Protein AF-0000000074462944 (afdb_homodimer)

Sequence (512 aa):
MSNDKYQDTPDDDESGGLLDRTGSASHRHPDHTRVSKHIVYVCLGFSIFMNLVGLLYAIQHSKDILIPQPLYSPANKLIKYKTVKFESGFAAKTPYMGPPSEAYDKAWEDLYNYGIIKIPQSDAAQLVNYTMPLASEPGMYMVEIDVFHQLHCLHHLHKKAWGHDMGVNMSDPQEVEDFWTHLDHCSDSIRQNLMCSSDVSTIHWLWAEEDKTWEADGRVMHTCRDFEAIRDWAFENWAGMIDRTVWVPDPLKGEIMSNDKYQDTPDDDESGGLLDRTGSASHRHPDHTRVSKHIVYVCLGFSIFMNLVGLLYAIQHSKDILIPQPLYSPANKLIKYKTVKFESGFAAKTPYMGPPSEAYDKAWEDLYNYGIIKIPQSDAAQLVNYTMPLASEPGMYMVEIDVFHQLHCLHHLHKKAWGHDMGVNMSDPQEVEDFWTHLDHCSDSIRQNLMCSSDVSTIHWLWAEEDKTWEADGRVMHTCRDFEAIRDWAFENWAGMIDRTVWVPDPLKGEI

InterPro domains:
  IPR021765 Mycotoxin biosynthesis protein UstYa-like [PF11807] (33-236)
  IPR021765 Mycotoxin biosynthesis protein UstYa-like [PTHR33365] (1-237)

Secondary structure (DSSP, 8-state):
------------------------------------HHHHHHHHHHHHHHHHHHHHHHHHTTTPEEE-SPPP-TTGGG--EEEEEPP-SSSS--TT-SS--HHHHHHHHHHHTT-EEEEEHHHHTTSSS--EEPSSSTTEEEEEEHHHHHHHHHHHHHHHHTT------TT-HHHHHHHHHHHHHHHHHHHHHHHHH----EE-EEEETTTTEEEE----EEEEE-HHHHHHHHHHTB--S--TT-----GGGT--/---------------TT-------------------HHHHHHHHHHHHHHHHHHHHHHHHTTTPEEE-SPPP-TTGGG--EEEEEPP-SSSS--TT-SS--HHHHHHHHHHHTT-EEEEEHHHHTTSSS--EEPSSSTTEEEEEEHHHHHHHHHHHHHHHHTT------TT-HHHHHHHHHHHHHHHHHHHHHHHHH----EE-EEEETTTTEEEE----EEEEE-HHHHHHHHHHTB--S--TT-----GGGT--

Organism: Aspergillus tubingensis (strain CBS 134.48) (NCBI:txid767770)

Radius of gyration: 42.47 Å; Cα contacts (8 Å, |Δi|>4): 739; chains: 2; bounding box: 160×138×87 Å

Solvent-accessible surface area (backbone atoms only — not comparable to full-atom values): 29658 Å² total; per-residue (Å²): 131,88,79,82,81,78,77,82,76,81,81,81,74,82,71,72,76,84,68,80,77,73,73,78,74,73,77,73,68,76,72,70,77,70,70,52,70,64,56,57,52,52,51,34,51,53,33,47,49,52,43,50,52,50,50,51,49,49,62,73,49,64,66,38,45,74,40,75,68,54,72,69,37,93,54,57,86,56,70,41,74,44,79,44,75,42,71,41,37,77,90,51,78,54,71,78,44,75,73,82,43,72,68,34,47,50,55,52,43,71,70,27,79,39,29,48,22,45,42,47,47,78,54,52,70,59,38,95,56,77,47,36,59,35,81,92,43,77,63,28,27,41,38,28,36,37,35,24,55,45,52,51,31,51,52,53,45,52,36,38,41,69,62,51,84,82,78,70,56,79,88,40,67,65,56,45,49,51,50,50,46,51,52,32,23,29,53,47,45,45,51,52,49,48,40,25,61,38,47,54,39,58,36,33,30,42,79,36,77,91,74,52,31,54,39,78,43,55,68,30,67,39,71,17,38,44,38,66,59,49,49,51,52,30,52,76,32,41,51,73,90,74,74,47,62,64,84,68,77,40,63,92,77,59,61,104,136,86,81,80,81,79,80,80,79,81,80,82,78,80,73,74,80,80,69,80,78,74,73,79,76,74,75,75,68,77,74,71,78,72,72,51,70,64,56,58,52,52,52,33,50,54,33,48,50,52,44,50,52,50,48,52,50,50,61,73,50,64,67,38,46,76,39,73,66,54,73,68,38,94,56,58,86,58,68,42,74,45,78,42,75,45,70,39,39,77,92,52,77,54,71,75,46,74,72,82,44,73,70,33,48,50,56,54,44,72,69,26,78,39,29,48,22,44,41,47,48,75,56,52,70,60,38,95,57,76,48,35,60,36,81,92,43,79,62,26,28,42,36,26,36,39,35,24,53,45,50,50,30,50,52,52,45,53,36,38,41,69,63,50,84,81,78,70,58,80,88,38,66,66,55,43,49,51,49,51,46,49,52,32,23,29,54,47,44,45,51,53,48,47,42,25,60,40,46,53,39,58,36,33,28,43,78,36,77,90,77,53,31,55,38,79,42,56,67,31,67,38,74,16,38,44,40,66,59,49,48,51,53,29,52,77,31,42,51,72,89,74,76,48,64,64,85,68,76,39,63,92,78,58,61,103

pLDDT: mean 87.99, std 19.53, range [26.53, 98.94]

Structure (mmCIF, N/CA/C/O backbone):
data_AF-0000000074462944-model_v1
#
loop_
_entity.id
_entity.type
_entity.pdbx_description
1 polymer 'Tat pathway signal sequence'
#
loop_
_atom_site.group_PDB
_atom_site.id
_atom_site.type_symbol
_atom_site.label_atom_id
_atom_site.label_alt_id
_atom_site.label_comp_id
_atom_site.label_asym_id
_atom_site.label_entity_id
_atom_site.label_seq_id
_atom_site.pdbx_PDB_ins_code
_atom_site.Cartn_x
_atom_site.Cartn_y
_atom_site.Cartn_z
_atom_site.occupancy
_atom_site.B_iso_or_equiv
_atom_site.auth_seq_id
_atom_site.auth_comp_id
_atom_site.auth_asym_id
_atom_site.auth_atom_id
_atom_site.pdbx_PDB_model_num
ATOM 1 N N . MET A 1 1 ? -79.75 104.438 43.344 1 26.53 1 MET A N 1
ATOM 2 C CA . MET A 1 1 ? -78.5 105.188 43.094 1 26.53 1 MET A CA 1
ATOM 3 C C . MET A 1 1 ? -77.312 104.438 43.625 1 26.53 1 MET A C 1
ATOM 5 O O . MET A 1 1 ? -76.25 105 43.844 1 26.53 1 MET A O 1
ATOM 9 N N . SER A 1 2 ? -77.5 103.188 44 1 30.22 2 SER A N 1
ATOM 10 C CA . SER A 1 2 ? -76.625 102.312 44.719 1 30.22 2 SER A CA 1
ATOM 11 C C . SER A 1 2 ? -75.438 101.938 43.844 1 30.22 2 SER A C 1
ATOM 13 O O . SER A 1 2 ? -75.562 101.25 42.781 1 30.22 2 SER A O 1
ATOM 15 N N . ASN A 1 3 ? -74.375 102.812 43.719 1 30.12 3 ASN A N 1
ATOM 16 C CA . ASN A 1 3 ? -73.188 102.938 42.812 1 30.12 3 ASN A CA 1
ATOM 17 C C . ASN A 1 3 ? -72.188 101.812 42.969 1 30.12 3 ASN A C 1
ATOM 19 O O . ASN A 1 3 ? -71.688 101.562 44.062 1 30.12 3 ASN A O 1
ATOM 23 N N . ASP A 1 4 ? -72.25 100.75 42.125 1 31.14 4 ASP A N 1
ATOM 24 C CA . ASP A 1 4 ? -71.562 99.438 41.938 1 31.14 4 ASP A CA 1
ATOM 25 C C . ASP A 1 4 ? -70.062 99.625 41.656 1 31.14 4 ASP A C 1
ATOM 27 O O . ASP A 1 4 ? -69.688 100.312 40.656 1 31.14 4 ASP A O 1
ATOM 31 N N . LYS A 1 5 ? -69.188 99.688 42.688 1 34.31 5 LYS A N 1
ATOM 32 C CA . LYS A 1 5 ? -67.75 100 42.719 1 34.31 5 LYS A CA 1
ATOM 33 C C . LYS A 1 5 ? -67 98.938 41.969 1 34.31 5 LYS A C 1
ATOM 35 O O . LYS A 1 5 ? -67.125 97.688 42.219 1 34.31 5 LYS A O 1
ATOM 40 N N . TYR A 1 6 ? -66.688 99.125 40.656 1 33.34 6 TYR A N 1
ATOM 41 C CA . TYR A 1 6 ? -66 98.375 39.625 1 33.34 6 TYR A CA 1
ATOM 42 C C . TYR A 1 6 ? -64.562 98.125 40.031 1 33.34 6 TYR A C 1
ATOM 44 O O . TYR A 1 6 ? -63.75 99.062 40.188 1 33.34 6 TYR A O 1
ATOM 52 N N . GLN A 1 7 ? -64.25 97.25 41.031 1 28.42 7 GLN A N 1
ATOM 53 C CA . GLN A 1 7 ? -62.906 97 41.531 1 28.42 7 GLN A CA 1
ATOM 54 C C . GLN A 1 7 ? -62 96.5 40.438 1 28.42 7 GLN A C 1
ATOM 56 O O . GLN A 1 7 ? -62.312 95.562 39.719 1 28.42 7 GLN A O 1
ATOM 61 N N .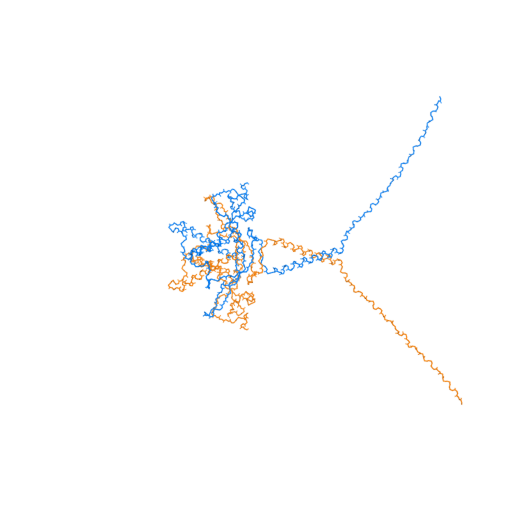 ASP A 1 8 ? -61.062 97.312 39.844 1 30.34 8 ASP A N 1
ATOM 62 C CA . ASP A 1 8 ? -60.094 97.188 38.75 1 30.34 8 ASP A CA 1
ATOM 63 C C . ASP A 1 8 ? -59 96.125 39.125 1 30.34 8 ASP A C 1
ATOM 65 O O . ASP A 1 8 ? -58.344 96.25 40.156 1 30.34 8 ASP A O 1
ATOM 69 N N . THR A 1 9 ? -59.25 94.812 39 1 34.16 9 THR A N 1
ATOM 70 C CA . THR A 1 9 ? -58.344 93.75 39.312 1 34.16 9 THR A CA 1
ATOM 71 C C . THR A 1 9 ? -57.094 93.875 38.438 1 34.16 9 THR A C 1
ATOM 73 O O . THR A 1 9 ? -57.188 94 37.219 1 34.16 9 THR A O 1
ATOM 76 N N . PRO A 1 10 ? -55.875 94.375 38.938 1 33.91 10 PRO A N 1
ATOM 77 C CA . PRO A 1 10 ? -54.625 94.562 38.219 1 33.91 10 PRO A CA 1
ATOM 78 C C . PRO A 1 10 ? -54.062 93.312 37.625 1 33.91 10 PRO A C 1
ATOM 80 O O . PRO A 1 10 ? -54.188 92.25 38.219 1 33.91 10 PRO A O 1
ATOM 83 N N . ASP A 1 11 ? -54.188 93 36.312 1 31.89 11 ASP A N 1
ATOM 84 C CA . ASP A 1 11 ? -53.688 91.875 35.469 1 31.89 11 ASP A CA 1
ATOM 85 C C . ASP A 1 11 ? -52.188 91.812 35.531 1 31.89 11 ASP A C 1
ATOM 87 O O . ASP A 1 11 ? -51.469 92.75 35.156 1 31.89 11 ASP A O 1
ATOM 91 N N . ASP A 1 12 ? -51.531 91.375 36.656 1 31.47 12 ASP A N 1
ATOM 92 C CA . ASP A 1 12 ? -50.094 91.188 36.781 1 31.47 12 ASP A CA 1
ATOM 93 C C . ASP A 1 12 ? -49.562 90.312 35.656 1 31.47 12 ASP A C 1
ATOM 95 O O . ASP A 1 12 ? -50 89.125 35.5 1 31.47 12 ASP A O 1
ATOM 99 N N . ASP A 1 13 ? -49.031 90.75 34.5 1 31.62 13 ASP A N 1
ATOM 100 C CA . ASP A 1 13 ? -48.438 90.25 33.281 1 31.62 13 ASP A CA 1
ATOM 101 C C . ASP A 1 13 ? -47.094 89.562 33.594 1 31.62 13 ASP A C 1
ATOM 103 O O . ASP A 1 13 ? -46.281 89.312 32.688 1 31.62 13 ASP A O 1
ATOM 107 N N . GLU A 1 14 ? -46.844 88.875 34.688 1 31.48 14 GLU A N 1
ATOM 108 C CA . GLU A 1 14 ? -45.469 88.438 34.938 1 31.48 14 GLU A CA 1
ATOM 109 C C . GLU A 1 14 ? -45.031 87.375 33.906 1 31.48 14 GLU A C 1
ATOM 111 O O . GLU A 1 14 ? -45.031 86.188 34.188 1 31.48 14 GLU A O 1
ATOM 116 N N . SER A 1 15 ? -45.344 87.375 32.625 1 35.34 15 SER A N 1
ATOM 117 C CA . SER A 1 15 ? -45 86.25 31.781 1 35.34 15 SER A CA 1
ATOM 118 C C . SER A 1 15 ? -43.5 86.188 31.547 1 35.34 15 SER A C 1
ATOM 120 O O . SER A 1 15 ? -43.031 85.375 30.719 1 35.34 15 SER A O 1
ATOM 122 N N . GLY A 1 16 ? -42.656 87.062 32.156 1 29.66 16 GLY A N 1
ATOM 123 C CA . GLY A 1 16 ? -41.438 87.188 31.391 1 29.66 16 GLY A CA 1
ATOM 124 C C . GLY A 1 16 ? -40.656 85.938 31.219 1 29.66 16 GLY A C 1
ATOM 125 O O . GLY A 1 16 ? -40.312 85.5 30.094 1 29.66 16 GLY A O 1
ATOM 126 N N . GLY A 1 17 ? -39.656 85.625 32.062 1 32.41 17 GLY A N 1
ATOM 127 C CA . GLY A 1 17 ? -38.25 85.438 31.781 1 32.41 17 GLY A CA 1
ATOM 128 C C . GLY A 1 17 ? -37.875 84 31.547 1 32.41 17 GLY A C 1
ATOM 129 O O . GLY A 1 17 ? -36.719 83.625 31.688 1 32.41 17 GLY A O 1
ATOM 130 N N . LEU A 1 18 ? -38.75 83.062 31.281 1 40.12 18 LEU A N 1
ATOM 131 C CA . LEU A 1 18 ? -38.188 81.688 31.359 1 40.12 18 LEU A CA 1
ATOM 132 C C . LEU A 1 18 ? -37.188 81.438 30.219 1 40.12 18 LEU A C 1
ATOM 134 O O . LEU A 1 18 ? -37.438 80.562 29.375 1 40.12 18 LEU A O 1
ATOM 138 N N . LEU A 1 19 ? -36.531 82.562 29.672 1 34.47 19 LEU A N 1
ATOM 139 C CA . LEU A 1 19 ? -35.75 82.25 28.5 1 34.47 19 LEU A CA 1
ATOM 140 C C . LEU A 1 19 ? -34.844 81 28.781 1 34.47 19 LEU A C 1
ATOM 142 O O . LEU A 1 19 ? -34.625 80.688 29.938 1 34.47 19 LEU A O 1
ATOM 146 N N . ASP A 1 20 ? -33.625 81.062 28.094 1 34.12 20 ASP A N 1
ATOM 147 C CA . ASP A 1 20 ? -32.812 80.188 27.172 1 34.12 20 ASP A CA 1
ATOM 148 C C . ASP A 1 20 ? -31.781 79.375 27.938 1 34.12 20 ASP A C 1
ATOM 150 O O . ASP A 1 20 ? -30.672 79.875 28.203 1 34.12 20 ASP A O 1
ATOM 154 N N . ARG A 1 21 ? -31.906 78.938 29.156 1 38.88 21 ARG A N 1
ATOM 155 C CA . ARG A 1 21 ? -30.75 78.188 29.641 1 38.88 21 ARG A CA 1
ATOM 156 C C . ARG A 1 21 ? -30.438 77 28.734 1 38.88 21 ARG A C 1
ATOM 158 O O . ARG A 1 21 ? -31.078 75.938 28.844 1 38.88 21 ARG A O 1
ATOM 165 N N . THR A 1 22 ? -30.266 77.188 27.391 1 41.97 22 THR A N 1
ATOM 166 C CA . THR A 1 22 ? -29.75 76 26.641 1 41.97 22 THR A CA 1
ATOM 167 C C . THR A 1 22 ? -28.438 75.562 27.234 1 41.97 22 THR A C 1
ATOM 169 O O . THR A 1 22 ? -27.453 76.312 27.312 1 41.97 22 THR A O 1
ATOM 172 N N . GLY A 1 23 ? -28.406 74.75 28.328 1 41.53 23 GLY A N 1
ATOM 173 C CA . GLY A 1 23 ? -27.234 74.062 28.828 1 41.53 23 GLY A CA 1
ATOM 174 C C . GLY A 1 23 ? -26.359 73.5 27.719 1 41.53 23 GLY A C 1
ATOM 175 O O . GLY A 1 23 ? -26.859 72.938 26.75 1 41.53 23 GLY A O 1
ATOM 176 N N . SER A 1 24 ? -25.25 74.188 27.375 1 48.22 24 SER A N 1
ATOM 177 C CA . SER A 1 24 ? -24.172 73.625 26.531 1 48.22 24 SER A CA 1
ATOM 178 C C . SER A 1 24 ? -23.844 72.188 26.906 1 48.22 24 SER A C 1
ATOM 180 O O . SER A 1 24 ? -23.516 71.938 28.062 1 48.22 24 SER A O 1
ATOM 182 N N . ALA A 1 25 ? -24.531 71.188 26.359 1 49.81 25 ALA A N 1
ATOM 183 C CA . ALA A 1 25 ? -24.094 69.812 26.453 1 49.81 25 ALA A CA 1
ATOM 184 C C . ALA A 1 25 ? -22.609 69.688 26.109 1 49.81 25 ALA A C 1
ATOM 186 O O . ALA A 1 25 ? -22.188 70.062 25.016 1 49.81 25 ALA A O 1
ATOM 187 N N . SER A 1 26 ? -21.719 69.938 27.094 1 50.59 26 SER A N 1
ATOM 188 C CA . SER A 1 26 ? -20.328 69.562 26.875 1 50.59 26 SER A CA 1
ATOM 189 C C . SER A 1 26 ? -20.25 68.188 26.156 1 50.59 26 SER A C 1
ATOM 191 O O . SER A 1 26 ? -20.859 67.25 26.594 1 50.59 26 SER A O 1
ATOM 193 N N . HIS A 1 27 ? -20.094 68.188 24.875 1 48.94 27 HIS A N 1
ATOM 194 C CA . HIS A 1 27 ? -19.75 67 24.141 1 48.94 27 HIS A CA 1
ATOM 195 C C . HIS A 1 27 ? -18.594 66.25 24.812 1 48.94 27 HIS A C 1
ATOM 197 O O . HIS A 1 27 ? -17.484 66.812 24.938 1 48.94 27 HIS A O 1
ATOM 203 N N . ARG A 1 28 ? -18.906 65.5 25.859 1 50.94 28 ARG A N 1
ATOM 204 C CA . ARG A 1 28 ? -17.891 64.562 26.312 1 50.94 28 ARG A CA 1
ATOM 205 C C . ARG A 1 28 ? -17.266 63.844 25.125 1 50.94 28 ARG A C 1
ATOM 207 O O . ARG A 1 28 ? -17.984 63.219 24.344 1 50.94 28 ARG A O 1
ATOM 214 N N . HIS A 1 29 ? -16.156 64.375 24.531 1 56.38 29 HIS A N 1
ATOM 215 C CA . HIS A 1 29 ? -15.406 63.562 23.609 1 56.38 29 HIS A CA 1
ATOM 216 C C . HIS A 1 29 ? -15.266 62.125 24.125 1 56.38 29 HIS A C 1
ATOM 218 O O . HIS A 1 29 ? -15.125 61.906 25.344 1 56.38 29 HIS A O 1
ATOM 224 N N . PRO A 1 30 ? -15.773 61.156 23.516 1 55.16 30 PRO A N 1
ATOM 225 C CA . PRO A 1 30 ? -15.531 59.812 24 1 55.16 30 PRO A CA 1
ATOM 226 C C . PRO A 1 30 ? -14.086 59.594 24.453 1 55.16 30 PRO A C 1
ATOM 228 O O . PRO A 1 30 ? -13.156 60.031 23.766 1 55.16 30 PRO A O 1
ATOM 231 N N . ASP A 1 31 ? -13.859 59.562 25.688 1 50.56 31 ASP A N 1
ATOM 232 C CA . ASP A 1 31 ? -12.539 59.156 26.172 1 50.56 31 ASP A CA 1
ATOM 233 C C . ASP A 1 31 ? -11.984 58 25.328 1 50.56 31 ASP A C 1
ATOM 235 O O . ASP A 1 31 ? -12.594 56.938 25.234 1 50.56 31 ASP A O 1
ATOM 239 N N . HIS A 1 32 ? -11.25 58.219 24.266 1 56.5 32 HIS A N 1
ATOM 240 C CA . HIS A 1 32 ? -10.477 57.125 23.703 1 56.5 32 HIS A CA 1
ATOM 241 C C . HIS A 1 32 ? -9.953 56.188 24.781 1 56.5 32 HIS A C 1
ATOM 243 O O . HIS A 1 32 ? -9.289 56.625 25.719 1 56.5 32 HIS A O 1
ATOM 249 N N . THR A 1 33 ? -10.68 55.312 25.156 1 57.75 33 THR A N 1
ATOM 250 C CA . THR A 1 33 ? -10.203 54.312 26.109 1 57.75 33 THR A CA 1
ATOM 251 C C . THR A 1 33 ? -8.719 54.031 25.906 1 57.75 33 THR A C 1
ATOM 253 O O . THR A 1 33 ? -8.32 53.5 24.859 1 57.75 33 THR A O 1
ATOM 256 N N . ARG A 1 34 ? -7.895 54.812 26.391 1 62.56 34 ARG A N 1
ATOM 257 C CA . ARG A 1 34 ? -6.453 54.594 26.453 1 62.56 34 ARG A CA 1
ATOM 258 C C . ARG A 1 34 ? -6.129 53.156 26.906 1 62.56 34 ARG A C 1
ATOM 260 O O . ARG A 1 34 ? -6.32 52.812 28.062 1 62.56 34 ARG A O 1
ATOM 267 N N . VAL A 1 35 ? -6.145 52.25 26.047 1 69.25 35 VAL A N 1
ATOM 268 C CA . VAL A 1 35 ? -5.613 50.938 26.422 1 69.25 35 VAL A CA 1
ATOM 269 C C . VAL A 1 35 ? -4.285 51.094 27.156 1 69.25 35 VAL A C 1
ATOM 271 O O . VAL A 1 35 ? -3.379 51.781 26.656 1 69.25 35 VAL A O 1
ATOM 274 N N . SER A 1 36 ? -4.328 50.656 28.406 1 83.94 36 SER A N 1
ATOM 275 C CA . SER A 1 36 ? -3.125 50.781 29.219 1 83.94 36 SER A CA 1
ATOM 276 C C . SER A 1 36 ? -1.927 50.125 28.516 1 83.94 36 SER A C 1
ATOM 278 O O . SER A 1 36 ? -2.066 49.125 27.828 1 83.94 36 SER A O 1
ATOM 280 N N . LYS A 1 37 ? -0.952 50.906 28.312 1 85.69 37 LYS A N 1
ATOM 281 C CA . LYS A 1 37 ? 0.313 50.438 27.766 1 85.69 37 LYS A CA 1
ATOM 282 C C . LYS A 1 37 ? 0.614 49.031 28.266 1 85.69 37 LYS A C 1
ATOM 284 O O . LYS A 1 37 ? 1.15 48.188 27.531 1 85.69 37 LYS A O 1
ATOM 289 N N . HIS A 1 38 ? 0.105 48.688 29.438 1 90.12 38 HIS A N 1
ATOM 290 C CA . HIS A 1 38 ? 0.344 47.375 30.016 1 90.12 38 HIS A CA 1
ATOM 291 C C . HIS A 1 38 ? -0.415 46.312 29.25 1 90.12 38 HIS A C 1
ATOM 293 O O . HIS A 1 38 ? 0.103 45.188 29.047 1 90.12 38 HIS A O 1
ATOM 299 N N . ILE A 1 39 ? -1.589 46.625 28.828 1 91.5 39 ILE A N 1
ATOM 300 C CA . ILE A 1 39 ? -2.396 45.656 28.094 1 91.5 39 ILE A CA 1
ATOM 301 C C . ILE A 1 39 ? -1.754 45.375 26.734 1 91.5 39 ILE A C 1
ATOM 303 O O . ILE A 1 39 ? -1.715 44.219 26.281 1 91.5 39 ILE A O 1
ATOM 307 N N . VAL A 1 40 ? -1.236 46.344 26.047 1 91.25 40 VAL A N 1
ATOM 308 C CA . VAL A 1 40 ? -0.59 46.188 24.75 1 91.25 40 VAL A CA 1
ATOM 309 C C . VAL A 1 40 ? 0.632 45.281 24.891 1 91.25 40 VAL A C 1
ATOM 311 O O . VAL A 1 40 ? 0.852 44.406 24.062 1 91.25 40 VAL A O 1
ATOM 314 N N . TYR A 1 41 ? 1.355 45.469 25.984 1 92.25 41 TYR A N 1
ATOM 315 C CA . TYR A 1 41 ? 2.531 44.625 26.219 1 92.25 41 TYR A CA 1
ATOM 316 C C . TYR A 1 41 ? 2.131 43.188 26.516 1 92.25 41 TYR A C 1
ATOM 318 O O . TYR A 1 41 ? 2.797 42.25 26.062 1 92.25 41 TYR A O 1
ATOM 326 N N . VAL A 1 42 ? 1.074 42.969 27.25 1 93.56 42 VAL A N 1
ATOM 327 C CA . VAL A 1 42 ? 0.593 41.625 27.531 1 93.56 42 VAL A CA 1
ATOM 328 C C . VAL A 1 42 ? 0.133 40.969 26.234 1 93.56 42 VAL A C 1
ATOM 330 O O . VAL A 1 42 ? 0.46 39.781 25.984 1 93.56 42 VAL A O 1
ATOM 333 N N . CYS A 1 43 ? -0.572 41.656 25.391 1 93.25 43 CYS A N 1
ATOM 334 C CA . CYS A 1 43 ? -1.037 41.125 24.109 1 93.25 43 CYS A CA 1
ATOM 335 C C . CYS A 1 43 ? 0.136 40.781 23.203 1 93.25 43 CYS A C 1
ATOM 337 O O . CYS A 1 43 ? 0.135 39.75 22.547 1 93.25 43 CYS A O 1
ATOM 339 N N . LEU A 1 44 ? 1.077 41.625 23.188 1 94.06 44 LEU A N 1
ATOM 340 C CA . LEU A 1 44 ? 2.266 41.375 22.391 1 94.06 44 LEU A CA 1
ATOM 341 C C . LEU A 1 44 ? 2.996 40.125 22.891 1 94.06 44 LEU A C 1
ATOM 343 O O . LEU A 1 44 ? 3.402 39.281 22.094 1 94.06 44 LEU A O 1
ATOM 347 N N . GLY A 1 45 ? 3.172 40.031 24.188 1 94.88 45 GLY A N 1
ATOM 348 C CA . GLY A 1 45 ? 3.797 38.844 24.75 1 94.88 45 GLY A CA 1
ATOM 349 C C . GLY A 1 45 ? 3.072 37.562 24.406 1 94.88 45 GLY A C 1
ATOM 350 O O . GLY A 1 45 ? 3.699 36.594 24.016 1 94.88 45 GLY A O 1
ATOM 351 N N . PHE A 1 46 ? 1.782 37.562 24.578 1 95.88 46 PHE A N 1
ATOM 352 C CA . PHE A 1 46 ? 0.963 36.406 24.25 1 95.88 46 PHE A CA 1
ATOM 353 C C . PHE A 1 46 ? 1.072 36.094 22.766 1 95.88 46 PHE A C 1
ATOM 355 O O . PHE A 1 46 ? 1.212 34.906 22.406 1 95.88 46 PHE A O 1
ATOM 362 N N . SER A 1 47 ? 1.046 37.062 21.938 1 95.5 47 SER A N 1
ATOM 363 C CA . SER A 1 47 ? 1.146 36.875 20.5 1 95.5 47 SER A CA 1
ATOM 364 C C . SER A 1 47 ? 2.504 36.281 20.109 1 95.5 47 SER A C 1
ATOM 366 O O . SER A 1 47 ? 2.586 35.406 19.281 1 95.5 47 SER A O 1
ATOM 368 N N . ILE A 1 48 ? 3.535 36.812 20.688 1 94.88 48 ILE A N 1
ATOM 369 C CA . ILE A 1 48 ? 4.879 36.281 20.438 1 94.88 48 ILE A CA 1
ATOM 370 C C . ILE A 1 48 ? 4.984 34.844 20.906 1 94.88 48 ILE A C 1
ATOM 372 O O . ILE A 1 48 ? 5.59 34 20.234 1 94.88 48 ILE A O 1
ATOM 376 N N . PHE A 1 49 ? 4.402 34.594 22.016 1 95.88 49 PHE A N 1
ATOM 377 C CA . PHE A 1 49 ? 4.398 33.219 22.547 1 95.88 49 PHE A CA 1
ATOM 378 C C . PHE A 1 49 ? 3.729 32.281 21.562 1 95.88 49 PHE A C 1
ATOM 380 O O . PHE A 1 49 ? 4.262 31.203 21.266 1 95.88 49 PHE A O 1
ATOM 387 N N . MET A 1 50 ? 2.635 32.656 20.984 1 95.62 50 MET A N 1
ATOM 388 C CA . MET A 1 50 ? 1.923 31.844 20.016 1 95.62 50 MET A CA 1
ATOM 389 C C . MET A 1 50 ? 2.752 31.656 18.75 1 95.62 50 MET A C 1
ATOM 391 O O . MET A 1 50 ? 2.756 30.562 18.172 1 95.62 50 MET A O 1
ATOM 395 N N . ASN A 1 51 ? 3.434 32.688 18.391 1 94.62 51 ASN A N 1
ATOM 396 C CA . ASN A 1 51 ? 4.309 32.562 17.234 1 94.62 51 ASN A CA 1
ATOM 397 C C . ASN A 1 51 ? 5.457 31.594 17.469 1 94.62 51 ASN A C 1
ATOM 399 O O . ASN A 1 51 ? 5.816 30.828 16.578 1 94.62 51 ASN A O 1
ATOM 403 N N . LEU A 1 52 ? 5.965 31.609 18.625 1 94.94 52 LEU A N 1
ATOM 404 C CA . LEU A 1 52 ? 7.066 30.719 18.969 1 94.94 52 LEU A CA 1
ATOM 405 C C . LEU A 1 52 ? 6.602 29.266 19 1 94.94 52 LEU A C 1
ATOM 407 O O . LEU A 1 52 ? 7.297 28.375 18.5 1 94.94 52 LEU A O 1
ATOM 411 N N . VAL A 1 53 ? 5.492 29.047 19.516 1 93.56 53 VAL A N 1
ATOM 412 C CA . VAL A 1 53 ? 4.922 27.703 19.531 1 93.56 53 VAL A CA 1
ATOM 413 C C . VAL A 1 53 ? 4.695 27.219 18.109 1 93.56 53 VAL A C 1
ATOM 415 O O . VAL A 1 53 ? 5.004 26.062 17.781 1 93.56 53 VAL A O 1
ATOM 418 N N . GLY A 1 54 ? 4.176 28.109 17.297 1 91.56 54 GLY A N 1
ATOM 419 C CA . GLY A 1 54 ? 3.979 27.766 15.906 1 91.56 54 GLY A CA 1
ATOM 420 C C . GLY A 1 54 ? 5.27 27.453 15.18 1 91.56 54 GLY A C 1
ATOM 421 O O . GLY A 1 54 ? 5.328 26.5 14.383 1 91.56 54 GLY A O 1
ATOM 422 N N . LEU A 1 55 ? 6.227 28.188 15.469 1 91.69 55 LEU A N 1
ATOM 423 C CA . LEU A 1 55 ? 7.527 27.969 14.844 1 91.69 55 LEU A CA 1
ATOM 424 C C . LEU A 1 55 ? 8.117 26.625 15.289 1 91.69 55 LEU A C 1
ATOM 426 O O . LEU A 1 55 ? 8.625 25.859 14.469 1 91.69 55 LEU A O 1
ATOM 430 N N . LEU A 1 56 ? 8.031 26.359 16.516 1 92.69 56 LEU A N 1
ATOM 431 C CA . LEU A 1 56 ? 8.539 25.094 17.031 1 92.69 56 LEU A CA 1
ATOM 432 C C . LEU A 1 56 ? 7.773 23.922 16.422 1 92.69 56 LEU A C 1
ATOM 434 O O . LEU A 1 56 ? 8.367 22.891 16.094 1 92.69 56 LEU A O 1
ATOM 438 N N . TYR A 1 57 ? 6.52 24.109 16.281 1 88.88 57 TYR A N 1
ATOM 439 C CA . TYR A 1 57 ? 5.688 23.109 15.633 1 88.88 57 TYR A CA 1
ATOM 440 C C . TYR A 1 57 ? 6.125 22.875 14.195 1 88.88 57 TYR A C 1
ATOM 442 O O . TYR A 1 57 ? 6.266 21.734 13.758 1 88.88 57 TYR A O 1
ATOM 450 N N . ALA A 1 58 ? 6.395 23.906 13.531 1 87.44 58 ALA A N 1
ATOM 451 C CA . ALA A 1 58 ? 6.816 23.812 12.133 1 87.44 58 ALA A CA 1
ATOM 452 C C . ALA A 1 58 ? 8.172 23.125 12.008 1 87.44 58 ALA A C 1
ATOM 454 O O . ALA A 1 58 ? 8.375 22.297 11.109 1 87.44 58 ALA A O 1
ATOM 455 N N . ILE A 1 59 ? 8.977 23.422 12.922 1 90.62 59 ILE A N 1
ATOM 456 C CA . ILE A 1 59 ? 10.312 22.812 12.914 1 90.62 59 ILE A CA 1
ATOM 457 C C . ILE A 1 59 ? 10.211 21.328 13.227 1 90.62 59 ILE A C 1
ATOM 459 O O . ILE A 1 59 ? 10.812 20.5 12.539 1 90.62 59 ILE A O 1
ATOM 463 N N . GLN A 1 60 ? 9.43 20.984 14.156 1 88.25 60 GLN A N 1
ATOM 464 C CA . GLN A 1 60 ? 9.289 19.594 14.578 1 88.25 60 GLN A CA 1
ATOM 465 C C . GLN A 1 60 ? 8.656 18.75 13.477 1 88.25 60 GLN A C 1
ATOM 467 O O . GLN A 1 60 ? 8.969 17.562 13.336 1 88.25 60 GLN A O 1
ATOM 472 N N . HIS A 1 61 ? 7.82 19.344 12.68 1 86.81 61 HIS A N 1
ATOM 473 C CA . HIS A 1 61 ? 7.07 18.594 11.672 1 86.81 61 HIS A CA 1
ATOM 474 C C . HIS A 1 61 ? 7.621 18.844 10.273 1 86.81 61 HIS A C 1
ATOM 476 O O . HIS A 1 61 ? 6.949 18.578 9.281 1 86.81 61 HIS A O 1
ATOM 482 N N . SER A 1 62 ? 8.82 19.297 10.211 1 86.88 62 SER A N 1
ATOM 483 C CA . SER A 1 62 ? 9.414 19.672 8.938 1 86.88 62 SER A CA 1
ATOM 484 C C . SER A 1 62 ? 9.672 18.469 8.055 1 86.88 62 SER A C 1
ATOM 486 O O . SER A 1 62 ? 9.703 18.578 6.824 1 86.88 62 SER A O 1
ATOM 488 N N . LYS A 1 63 ? 9.789 17.25 8.664 1 87.06 63 LYS A N 1
ATOM 489 C CA . LYS A 1 63 ? 10.102 16.062 7.875 1 87.06 63 LYS A CA 1
ATOM 490 C C . LYS A 1 63 ? 8.859 15.203 7.66 1 87.06 63 LYS A C 1
ATOM 492 O O . LYS A 1 63 ? 8.914 14.18 6.965 1 87.06 63 LYS A O 1
ATOM 497 N N . ASP A 1 64 ? 7.797 15.664 8.195 1 92.06 64 ASP A N 1
ATOM 498 C CA . ASP A 1 64 ? 6.562 14.898 8.07 1 92.06 64 ASP A CA 1
ATOM 499 C C . ASP A 1 64 ? 6.039 14.938 6.633 1 92.06 64 ASP A C 1
ATOM 501 O O . ASP A 1 64 ? 6.273 15.906 5.906 1 92.06 64 ASP A O 1
ATOM 505 N N . ILE A 1 65 ? 5.512 13.867 6.242 1 93.38 65 ILE A N 1
ATOM 506 C CA . ILE A 1 65 ? 4.812 13.828 4.961 1 93.38 65 ILE A CA 1
ATOM 507 C C . ILE A 1 65 ? 3.312 14.016 5.184 1 93.38 65 ILE A C 1
ATOM 509 O O . ILE A 1 65 ? 2.73 13.391 6.074 1 93.38 65 ILE A O 1
ATOM 513 N N . LEU A 1 66 ? 2.744 14.906 4.422 1 92.44 66 LEU A N 1
ATOM 514 C CA . LEU A 1 66 ? 1.329 15.227 4.57 1 92.44 66 LEU A CA 1
ATOM 515 C C . LEU A 1 66 ? 0.502 14.57 3.469 1 92.44 66 LEU A C 1
ATOM 517 O O . LEU A 1 66 ? 0.897 14.586 2.301 1 92.44 66 LEU A O 1
ATOM 521 N N . ILE A 1 67 ? -0.531 13.922 3.828 1 95.5 67 ILE A N 1
ATOM 522 C CA . ILE A 1 67 ? -1.581 13.508 2.906 1 95.5 67 ILE A CA 1
ATOM 523 C C . ILE A 1 67 ? -2.699 14.547 2.895 1 95.5 67 ILE A C 1
ATOM 525 O O . ILE A 1 67 ? -3.529 14.586 3.805 1 95.5 67 ILE A O 1
ATOM 529 N N . PRO A 1 68 ? -2.771 15.297 1.842 1 92.44 68 PRO A N 1
ATOM 530 C CA . PRO A 1 68 ? -3.715 16.422 1.854 1 92.44 68 PRO A CA 1
ATOM 531 C C . PRO A 1 68 ? -5.133 16 1.482 1 92.44 68 PRO A C 1
ATOM 533 O O . PRO A 1 68 ? -5.344 15.375 0.437 1 92.44 68 PRO A O 1
ATOM 536 N N . GLN A 1 69 ? -6.066 16.359 2.352 1 88.38 69 GLN A N 1
ATOM 537 C CA . GLN A 1 69 ? -7.492 16.172 2.107 1 88.38 69 GLN A CA 1
ATOM 538 C C . GLN A 1 69 ? -7.785 14.789 1.533 1 88.38 69 GLN A C 1
ATOM 540 O O . GLN A 1 69 ? -8.367 14.672 0.453 1 88.38 69 GLN A O 1
ATOM 545 N N . PRO A 1 70 ? -7.414 13.805 2.299 1 93.12 70 PRO A N 1
ATOM 546 C CA . PRO A 1 70 ? -7.711 12.461 1.798 1 93.12 70 PRO A CA 1
ATOM 547 C C . PRO A 1 70 ? -9.211 12.203 1.645 1 93.12 70 PRO A C 1
ATOM 549 O O . PRO A 1 70 ? -10.023 12.875 2.283 1 93.12 70 PRO A O 1
ATOM 552 N N . LEU A 1 71 ? -9.5 11.281 0.723 1 96.56 71 LEU A N 1
ATOM 553 C CA . LEU A 1 71 ? -10.883 10.844 0.618 1 96.56 71 LEU A CA 1
ATOM 554 C C . LEU A 1 71 ? -11.406 10.359 1.966 1 96.56 71 LEU A C 1
ATOM 556 O O . LEU A 1 71 ? -10.672 9.727 2.729 1 96.56 71 LEU A O 1
ATOM 560 N N . TYR A 1 72 ? -12.656 10.633 2.158 1 96.88 72 TYR A N 1
ATOM 561 C CA . TYR A 1 72 ? -13.242 10.234 3.434 1 96.88 72 TYR A CA 1
ATOM 562 C C . TYR A 1 72 ? -13.336 8.719 3.545 1 96.88 72 TYR A C 1
ATOM 564 O O . TYR A 1 72 ? -13.695 8.039 2.578 1 96.88 72 TYR A O 1
ATOM 572 N N . SER A 1 73 ? -13.07 8.266 4.648 1 97.75 73 SER A N 1
ATOM 573 C CA . SER A 1 73 ? -13.312 6.91 5.129 1 97.75 73 SER A CA 1
ATOM 574 C C . SER A 1 73 ? -13.672 6.902 6.609 1 97.75 73 SER A C 1
ATOM 576 O O . SER A 1 73 ? -13.102 7.66 7.398 1 97.75 73 SER A O 1
ATOM 578 N N . PRO A 1 74 ? -14.641 6.023 6.965 1 97.62 74 PRO A N 1
ATOM 579 C CA . PRO A 1 74 ? -14.922 5.918 8.398 1 97.62 74 PRO A CA 1
ATOM 580 C C . PRO A 1 74 ? -13.719 5.441 9.203 1 97.62 74 PRO A C 1
ATOM 582 O O . PRO A 1 74 ? -13.695 5.59 10.43 1 97.62 74 PRO A O 1
ATOM 585 N N . ALA A 1 75 ? -12.719 4.926 8.555 1 97.31 75 ALA A N 1
ATOM 586 C CA . ALA A 1 75 ? -11.547 4.383 9.234 1 97.31 75 ALA A CA 1
ATOM 587 C C . ALA A 1 75 ? -10.414 5.402 9.273 1 97.31 75 ALA A C 1
ATOM 589 O O . ALA A 1 75 ? -9.344 5.137 9.836 1 97.31 75 ALA A O 1
ATOM 590 N N . ASN A 1 76 ? -10.578 6.598 8.727 1 97.31 76 ASN A N 1
ATOM 591 C CA . ASN A 1 76 ? -9.523 7.602 8.711 1 97.31 76 ASN A CA 1
ATOM 592 C C . ASN A 1 76 ? -9.023 7.914 10.117 1 97.31 76 ASN A C 1
ATOM 594 O O . ASN A 1 76 ? -7.832 8.156 10.32 1 97.31 76 ASN A O 1
ATOM 598 N N . LYS A 1 77 ? -9.914 7.902 11.047 1 95.19 77 LYS A N 1
ATOM 599 C CA . LYS A 1 77 ? -9.586 8.281 12.422 1 95.19 77 LYS A CA 1
ATOM 600 C C . LYS A 1 77 ? -8.625 7.281 13.055 1 95.19 77 LYS A C 1
ATOM 602 O O . LYS A 1 77 ? -8.023 7.562 14.102 1 95.19 77 LYS A O 1
ATOM 607 N N . LEU A 1 78 ? -8.484 6.117 12.484 1 97.25 78 LEU A N 1
ATOM 608 C CA . LEU A 1 78 ? -7.66 5.051 13.047 1 97.25 78 LEU A CA 1
ATOM 609 C C . LEU A 1 78 ? -6.234 5.121 12.508 1 97.25 78 LEU A C 1
ATOM 611 O O . LEU A 1 78 ? -5.355 4.387 12.961 1 97.25 78 LEU A O 1
ATOM 615 N N . ILE A 1 79 ? -5.988 5.961 11.531 1 97.44 79 ILE A N 1
ATOM 616 C CA . ILE A 1 79 ? -4.707 5.953 10.828 1 97.44 79 ILE A CA 1
ATOM 617 C C . ILE A 1 79 ? -3.619 6.527 11.734 1 97.44 79 ILE A C 1
ATOM 619 O O . ILE A 1 79 ? -3.682 7.695 12.125 1 97.44 79 ILE A O 1
ATOM 623 N N . LYS A 1 80 ? -2.785 5.707 12.125 1 96.81 80 LYS A N 1
ATOM 624 C CA . LYS A 1 80 ? -1.529 5.984 12.82 1 96.81 80 LYS A CA 1
ATOM 625 C C . LYS A 1 80 ? -0.372 5.215 12.188 1 96.81 80 LYS A C 1
ATOM 627 O O . LYS A 1 80 ? -0.57 4.133 11.625 1 96.81 80 LYS A O 1
ATOM 632 N N . TYR A 1 81 ? 0.751 5.797 12.297 1 97.44 81 TYR A N 1
ATOM 633 C CA . TYR A 1 81 ? 1.894 5.184 11.625 1 97.44 81 TYR A CA 1
ATOM 634 C C . TYR A 1 81 ? 2.91 4.676 12.641 1 97.44 81 TYR A C 1
ATOM 636 O O . TYR A 1 81 ? 3.047 5.242 13.727 1 97.44 81 TYR A O 1
ATOM 644 N N . LYS A 1 82 ? 3.598 3.623 12.281 1 97.75 82 LYS A N 1
ATOM 645 C CA . LYS A 1 82 ? 4.695 3.031 13.039 1 97.75 82 LYS A CA 1
ATOM 646 C C . LYS A 1 82 ? 5.727 2.398 12.109 1 97.75 82 LYS A C 1
ATOM 648 O O . LYS A 1 82 ? 5.445 2.158 10.93 1 97.75 82 LYS A O 1
ATOM 653 N N . THR A 1 83 ? 6.84 2.172 12.656 1 97.62 83 THR A N 1
ATOM 654 C CA . THR A 1 83 ? 7.883 1.478 11.906 1 97.62 83 THR A CA 1
ATOM 655 C C . THR A 1 83 ? 7.766 -0.033 12.094 1 97.62 83 THR A C 1
ATOM 657 O O . THR A 1 83 ? 7.605 -0.515 13.219 1 97.62 83 THR A O 1
ATOM 660 N N . VAL A 1 84 ? 7.809 -0.754 11 1 98.31 84 VAL A N 1
ATOM 661 C CA . VAL A 1 84 ? 7.672 -2.207 11.031 1 98.31 84 VAL A CA 1
ATOM 662 C C . VAL A 1 84 ? 8.797 -2.85 10.227 1 98.31 84 VAL A C 1
ATOM 664 O O . VAL A 1 84 ? 9.094 -2.422 9.109 1 98.31 84 VAL A O 1
ATOM 667 N N . LYS A 1 85 ? 9.414 -3.836 10.812 1 97.69 85 LYS A N 1
ATOM 668 C CA . LYS A 1 85 ? 10.383 -4.645 10.078 1 97.69 85 LYS A CA 1
ATOM 669 C C . LYS A 1 85 ? 9.703 -5.797 9.352 1 97.69 85 LYS A C 1
ATOM 671 O O . LYS A 1 85 ? 9.055 -6.637 9.977 1 97.69 85 LYS A O 1
ATOM 676 N N . PHE A 1 86 ? 9.844 -5.832 8.016 1 97.88 86 PHE A N 1
ATOM 677 C CA . PHE A 1 86 ? 9.312 -6.957 7.254 1 97.88 86 PHE A CA 1
ATOM 678 C C . PHE A 1 86 ? 10.172 -8.195 7.453 1 97.88 86 PHE A C 1
ATOM 680 O O . PHE A 1 86 ? 11.391 -8.102 7.586 1 97.88 86 PHE A O 1
ATOM 687 N N . GLU A 1 87 ? 9.531 -9.336 7.441 1 96.38 87 GLU A N 1
ATOM 688 C CA . GLU A 1 87 ? 10.227 -10.617 7.383 1 96.38 87 GLU A CA 1
ATOM 689 C C . GLU A 1 87 ? 10.578 -11 5.945 1 96.38 87 GLU A C 1
ATOM 691 O O . GLU A 1 87 ? 9.773 -10.781 5.031 1 96.38 87 GLU A O 1
ATOM 696 N N . SER A 1 88 ? 11.68 -11.547 5.746 1 94 88 SER A N 1
ATOM 697 C CA . SER A 1 88 ? 12.109 -11.883 4.391 1 94 88 SER A CA 1
ATOM 698 C C . SER A 1 88 ? 11.461 -13.172 3.904 1 94 88 SER A C 1
ATOM 700 O O . SER A 1 88 ? 11.227 -13.344 2.707 1 94 88 SER A O 1
ATOM 702 N N . GLY A 1 89 ? 11.289 -14.094 4.836 1 90.88 89 GLY A N 1
ATOM 703 C CA . GLY A 1 89 ? 10.75 -15.398 4.473 1 90.88 89 GLY A CA 1
ATOM 704 C C . GLY A 1 89 ? 11.797 -16.344 3.91 1 90.88 89 GLY A C 1
ATOM 705 O O . GLY A 1 89 ? 11.492 -17.484 3.59 1 90.88 89 GLY A O 1
ATOM 706 N N . PHE A 1 90 ? 13.023 -15.883 3.727 1 88.44 90 PHE A N 1
ATOM 707 C CA . PHE A 1 90 ? 14.07 -16.734 3.172 1 88.44 90 PHE A CA 1
ATOM 708 C C . PHE A 1 90 ? 14.695 -17.594 4.262 1 88.44 90 PHE A C 1
ATOM 710 O O . PHE A 1 90 ? 14.969 -18.781 4.047 1 88.44 90 PHE A O 1
ATOM 717 N N . ALA A 1 91 ? 14.922 -17.016 5.395 1 83 91 ALA A N 1
ATOM 718 C CA . ALA A 1 91 ? 15.562 -17.734 6.492 1 83 91 ALA A CA 1
ATOM 719 C C . ALA A 1 91 ? 14.539 -18.562 7.27 1 83 91 ALA A C 1
ATOM 721 O O . ALA A 1 91 ? 14.828 -19.703 7.672 1 83 91 ALA A O 1
ATOM 722 N N . ALA A 1 92 ? 13.391 -18 7.441 1 88.94 92 ALA A N 1
ATOM 723 C CA . ALA A 1 92 ? 12.312 -18.656 8.172 1 88.94 92 ALA A CA 1
ATOM 724 C C . ALA A 1 92 ? 10.961 -18.359 7.547 1 88.94 92 ALA A C 1
ATOM 726 O O . ALA A 1 92 ? 10.648 -17.203 7.242 1 88.94 92 ALA A O 1
ATOM 727 N N . LYS A 1 93 ? 10.195 -19.438 7.523 1 93.06 93 LYS A N 1
ATOM 728 C CA . LYS A 1 93 ? 8.875 -19.281 6.926 1 93.06 93 LYS A CA 1
ATOM 729 C C . LYS A 1 93 ? 7.902 -18.625 7.906 1 93.06 93 LYS A C 1
ATOM 731 O O . LYS A 1 93 ? 7.984 -18.859 9.117 1 93.06 93 LYS A O 1
ATOM 736 N N . THR A 1 94 ? 7.039 -17.828 7.383 1 96.44 94 THR A N 1
ATOM 737 C CA . THR A 1 94 ? 5.918 -17.297 8.156 1 96.44 94 THR A CA 1
ATOM 738 C C . THR A 1 94 ? 4.703 -18.219 8.031 1 96.44 94 THR A C 1
ATOM 740 O O . THR A 1 94 ? 4.656 -19.078 7.156 1 96.44 94 THR A O 1
ATOM 743 N N . PRO A 1 95 ? 3.668 -18.016 8.859 1 97.12 95 PRO A N 1
ATOM 744 C CA . PRO A 1 95 ? 2.467 -18.844 8.789 1 97.12 95 PRO A CA 1
ATOM 745 C C . PRO A 1 95 ? 1.696 -18.656 7.48 1 97.12 95 PRO A C 1
ATOM 747 O O . PRO A 1 95 ? 0.771 -19.422 7.191 1 97.12 95 PRO A O 1
ATOM 750 N N . TYR A 1 96 ? 2.072 -17.766 6.688 1 98.12 96 TYR A N 1
ATOM 751 C CA . TYR A 1 96 ? 1.32 -17.422 5.488 1 98.12 96 TYR A CA 1
ATOM 752 C C . TYR A 1 96 ? 1.979 -18 4.242 1 98.12 96 TYR A C 1
ATOM 754 O O . TYR A 1 96 ? 1.531 -17.75 3.121 1 98.12 96 TYR A O 1
ATOM 762 N N . MET A 1 97 ? 3.02 -18.75 4.438 1 97.44 97 MET A N 1
ATOM 763 C CA . MET A 1 97 ? 3.805 -19.312 3.34 1 97.44 97 MET A CA 1
ATOM 764 C C . MET A 1 97 ? 3.602 -20.812 3.236 1 97.44 97 MET A C 1
ATOM 766 O O . MET A 1 97 ? 3.18 -21.453 4.199 1 97.44 97 MET A O 1
ATOM 770 N N . GLY A 1 98 ? 3.943 -21.359 2.023 1 96.31 98 GLY A N 1
ATOM 771 C CA . GLY A 1 98 ? 3.881 -22.797 1.799 1 96.31 98 GLY A CA 1
ATOM 772 C C . GLY A 1 98 ? 2.578 -23.234 1.162 1 96.31 98 GLY A C 1
ATOM 773 O O . GLY A 1 98 ? 1.702 -22.422 0.884 1 96.31 98 GLY A O 1
ATOM 774 N N . PRO A 1 99 ? 2.502 -24.516 0.918 1 96.06 99 PRO A N 1
ATOM 775 C CA . PRO A 1 99 ? 1.265 -25.031 0.329 1 96.06 99 PRO A CA 1
ATOM 776 C C . PRO A 1 99 ? 0.049 -24.812 1.228 1 96.06 99 PRO A C 1
ATOM 778 O O . PRO A 1 99 ? 0.158 -24.922 2.453 1 96.06 99 PRO A O 1
ATOM 781 N N . PRO A 1 100 ? -1.049 -24.609 0.592 1 96.44 100 PRO A N 1
ATOM 782 C CA . PRO A 1 100 ? -2.268 -24.391 1.376 1 96.44 100 PRO A CA 1
ATOM 783 C C . PRO A 1 100 ? -2.588 -25.562 2.299 1 96.44 100 PRO A C 1
ATOM 785 O O . PRO A 1 100 ? -2.418 -26.719 1.911 1 96.44 100 PRO A O 1
ATOM 788 N N . SER A 1 101 ? -2.9 -25.344 3.475 1 96.69 101 SER A N 1
ATOM 789 C CA . SER A 1 101 ? -3.348 -26.234 4.531 1 96.69 101 SER A CA 1
ATOM 790 C C . SER A 1 101 ? -4.41 -25.578 5.406 1 96.69 101 SER A C 1
ATOM 792 O O . SER A 1 101 ? -4.715 -24.391 5.238 1 96.69 101 SER A O 1
ATOM 794 N N . GLU A 1 102 ? -4.984 -26.359 6.273 1 96.81 102 GLU A N 1
ATOM 795 C CA . GLU A 1 102 ? -5.988 -25.797 7.168 1 96.81 102 GLU A CA 1
ATOM 796 C C . GLU A 1 102 ? -5.402 -24.672 8.023 1 96.81 102 GLU A C 1
ATOM 798 O O . GLU A 1 102 ? -6.02 -23.609 8.18 1 96.81 102 GLU A O 1
ATOM 803 N N . ALA A 1 103 ? -4.242 -24.922 8.586 1 97.31 103 ALA A N 1
ATOM 804 C CA . ALA A 1 103 ? -3.582 -23.906 9.406 1 97.31 103 ALA A CA 1
ATOM 805 C C . ALA A 1 103 ? -3.238 -22.672 8.586 1 97.31 103 ALA A C 1
ATOM 807 O O . ALA A 1 103 ? -3.402 -21.547 9.055 1 97.31 103 ALA A O 1
ATOM 808 N N . TYR A 1 104 ? -2.736 -22.844 7.406 1 96.88 104 TYR A N 1
ATOM 809 C CA . TYR A 1 104 ? -2.457 -21.781 6.445 1 96.88 104 TYR A CA 1
ATOM 810 C C . TYR A 1 104 ? -3.715 -20.984 6.145 1 96.88 104 TYR A C 1
ATOM 812 O O . TYR A 1 104 ? -3.703 -19.75 6.223 1 96.88 104 TYR A O 1
ATOM 820 N N . ASP A 1 105 ? -4.766 -21.641 5.844 1 97.12 105 ASP A N 1
ATOM 821 C CA . ASP A 1 105 ? -6.016 -20.969 5.512 1 97.12 105 ASP A CA 1
ATOM 822 C C . ASP A 1 105 ? -6.535 -20.156 6.699 1 97.12 105 ASP A C 1
ATOM 824 O O . ASP A 1 105 ? -7.008 -19.031 6.531 1 97.12 105 ASP A O 1
ATOM 828 N N . LYS A 1 106 ? -6.496 -20.75 7.793 1 97.56 106 LYS A N 1
ATOM 829 C CA . LYS A 1 106 ? -6.961 -20.047 8.984 1 97.56 106 LYS A CA 1
ATOM 830 C C . LYS A 1 106 ? -6.145 -18.781 9.242 1 97.56 106 LYS A C 1
ATOM 832 O O . LYS A 1 106 ? -6.703 -17.75 9.594 1 97.56 106 LYS A O 1
ATOM 837 N N . ALA A 1 107 ? -4.816 -18.875 9.117 1 97.94 107 ALA A N 1
ATOM 838 C CA . ALA A 1 107 ? -3.955 -17.703 9.312 1 97.94 107 ALA A CA 1
ATOM 839 C C . ALA A 1 107 ? -4.352 -16.562 8.375 1 97.94 107 ALA A C 1
ATOM 841 O O . ALA A 1 107 ? -4.461 -15.414 8.797 1 97.94 107 ALA A O 1
ATOM 842 N N . TRP A 1 108 ? -4.57 -16.906 7.117 1 98.06 108 TRP A N 1
ATOM 843 C CA . TRP A 1 108 ? -4.949 -15.914 6.117 1 98.06 108 TRP A CA 1
ATOM 844 C C . TRP A 1 108 ? -6.336 -15.344 6.41 1 98.06 108 TRP A C 1
ATOM 846 O O . TRP A 1 108 ? -6.531 -14.133 6.41 1 98.06 108 TRP A O 1
ATOM 856 N N . GLU A 1 109 ? -7.273 -16.188 6.664 1 96.94 109 GLU A N 1
ATOM 857 C CA . GLU A 1 109 ? -8.656 -15.773 6.875 1 96.94 109 GLU A CA 1
ATOM 858 C C . GLU A 1 109 ? -8.781 -14.875 8.109 1 96.94 109 GLU A C 1
ATOM 860 O O . GLU A 1 109 ? -9.609 -13.969 8.133 1 96.94 109 GLU A O 1
ATOM 865 N N . ASP A 1 110 ? -7.988 -15.102 9.094 1 96 110 ASP A N 1
ATOM 866 C CA . ASP A 1 110 ? -7.984 -14.281 10.297 1 96 110 ASP A CA 1
ATOM 867 C C . ASP A 1 110 ? -7.566 -12.844 9.977 1 96 110 ASP A C 1
ATOM 869 O O . ASP A 1 110 ? -7.824 -11.93 10.758 1 96 110 ASP A O 1
ATOM 873 N N . LEU A 1 111 ? -6.914 -12.633 8.883 1 97.38 111 LEU A N 1
ATOM 874 C CA . LEU A 1 111 ? -6.461 -11.297 8.516 1 97.38 111 LEU A CA 1
ATOM 875 C C . LEU A 1 111 ? -7.605 -10.469 7.945 1 97.38 111 LEU A C 1
ATOM 877 O O . LEU A 1 111 ? -7.676 -9.258 8.164 1 97.38 111 LEU A O 1
ATOM 881 N N . TYR A 1 112 ? -8.547 -11.148 7.207 1 96.06 112 TYR A N 1
ATOM 882 C CA . TYR A 1 112 ? -9.398 -10.289 6.398 1 96.06 112 TYR A CA 1
ATOM 883 C C . TYR A 1 112 ? -10.867 -10.68 6.547 1 96.06 112 TYR A C 1
ATOM 885 O O . TYR A 1 112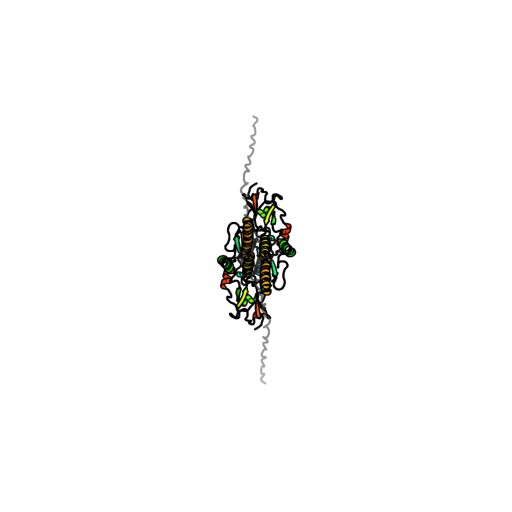 ? -11.758 -10 6.027 1 96.06 112 TYR A O 1
ATOM 893 N N . ASN A 1 113 ? -11.344 -11.758 7.152 1 90.44 113 ASN A N 1
ATOM 894 C CA . ASN A 1 113 ? -12.703 -12.297 7.16 1 90.44 113 ASN A CA 1
ATOM 895 C C . ASN A 1 113 ? -13.695 -11.297 7.746 1 90.44 113 ASN A C 1
ATOM 897 O O . ASN A 1 113 ? -14.906 -11.453 7.586 1 90.44 113 ASN A O 1
ATOM 901 N N . TYR A 1 114 ? -13.328 -10.195 8.227 1 83.56 114 TYR A N 1
ATOM 902 C CA . TYR A 1 114 ? -14.227 -9.234 8.844 1 83.56 114 TYR A CA 1
ATOM 903 C C . TYR A 1 114 ? -14.188 -7.898 8.102 1 83.56 114 TYR A C 1
ATOM 905 O O . TYR A 1 114 ? -14.422 -6.844 8.703 1 83.56 114 TYR A O 1
ATOM 913 N N . GLY A 1 115 ? -13.945 -7.969 6.809 1 84.56 115 GLY A N 1
ATOM 914 C CA . GLY A 1 115 ? -13.703 -6.738 6.074 1 84.56 115 GLY A CA 1
ATOM 915 C C . GLY A 1 115 ? -14.977 -6.07 5.59 1 84.56 115 GLY A C 1
ATOM 916 O O . GLY A 1 115 ? -14.961 -4.91 5.18 1 84.56 115 GLY A O 1
ATOM 917 N N . ILE A 1 116 ? -16.062 -6.793 5.66 1 93.5 116 ILE A N 1
ATOM 918 C CA . ILE A 1 116 ? -17.359 -6.211 5.371 1 93.5 116 ILE A CA 1
ATOM 919 C C . ILE A 1 116 ? -17.984 -5.676 6.66 1 93.5 116 ILE A C 1
ATOM 921 O O . ILE A 1 116 ? -18.297 -6.445 7.574 1 93.5 116 ILE A O 1
ATOM 925 N N . ILE A 1 117 ? -18.172 -4.348 6.664 1 97.31 117 ILE A N 1
ATOM 926 C CA . ILE A 1 117 ? -18.578 -3.721 7.918 1 97.31 117 ILE A CA 1
ATOM 927 C C . ILE A 1 117 ? -19.859 -2.924 7.707 1 97.31 117 ILE A C 1
ATOM 929 O O . ILE A 1 117 ? -20.297 -2.725 6.57 1 97.31 117 ILE A O 1
ATOM 933 N N . LYS A 1 118 ? -20.469 -2.57 8.828 1 97.88 118 LYS A N 1
ATOM 934 C CA . LYS A 1 118 ? -21.594 -1.648 8.82 1 97.88 118 LYS A CA 1
ATOM 935 C C . LYS A 1 118 ? -21.203 -0.293 9.406 1 97.88 118 LYS A C 1
ATOM 937 O O . LYS A 1 118 ? -20.438 -0.224 10.359 1 97.88 118 LYS A O 1
ATOM 942 N N . ILE A 1 119 ? -21.703 0.747 8.797 1 98.19 119 ILE A N 1
ATOM 943 C CA . ILE A 1 119 ? -21.438 2.107 9.25 1 98.19 119 ILE A CA 1
ATOM 944 C C . ILE A 1 119 ? -22.75 2.877 9.367 1 98.19 119 ILE A C 1
ATOM 946 O O . ILE A 1 119 ? -23.719 2.57 8.672 1 98.19 119 ILE A O 1
ATOM 950 N N . PRO A 1 120 ? -22.797 3.83 10.266 1 98.31 120 PRO A N 1
ATOM 951 C CA . PRO A 1 120 ? -24.031 4.617 10.375 1 98.31 120 PRO A CA 1
ATOM 952 C C . PRO A 1 120 ? -24.281 5.484 9.148 1 98.31 120 PRO A C 1
ATOM 954 O O . PRO A 1 120 ? -23.344 5.816 8.414 1 98.31 120 PRO A O 1
ATOM 957 N N . GLN A 1 121 ? -25.484 5.832 9.008 1 98.31 121 GLN A N 1
ATOM 958 C CA . GLN A 1 121 ? -25.922 6.66 7.887 1 98.31 121 GLN A CA 1
ATOM 959 C C . GLN A 1 121 ? -25.109 7.949 7.809 1 98.31 121 GLN A C 1
ATOM 961 O O . GLN A 1 121 ? -24.844 8.453 6.715 1 98.31 121 GLN A O 1
ATOM 966 N N . SER A 1 122 ? -24.766 8.531 8.906 1 98.12 122 SER A N 1
ATOM 967 C CA . SER A 1 122 ? -23.969 9.758 8.938 1 98.12 122 SER A CA 1
ATOM 968 C C . SER A 1 122 ? -22.625 9.57 8.242 1 98.12 122 SER A C 1
ATOM 970 O O . SER A 1 122 ? -22.172 10.453 7.512 1 98.12 122 SER A O 1
ATOM 972 N N . ASP A 1 123 ? -22.047 8.438 8.484 1 98.19 123 ASP A N 1
ATOM 973 C CA . ASP A 1 123 ? -20.781 8.125 7.809 1 98.19 123 ASP A CA 1
ATOM 974 C C . ASP A 1 123 ? -21.016 7.836 6.328 1 98.19 123 ASP A C 1
ATOM 976 O O . ASP A 1 123 ? -20.266 8.305 5.473 1 98.19 123 ASP A O 1
ATOM 980 N N . ALA A 1 124 ? -22.016 7.078 6.07 1 98.56 124 ALA A N 1
ATOM 981 C CA . ALA A 1 124 ? -22.328 6.727 4.684 1 98.56 124 ALA A CA 1
ATOM 982 C C . ALA A 1 124 ? -22.562 7.977 3.842 1 98.56 124 ALA A C 1
ATOM 984 O O . ALA A 1 124 ? -22.203 8.016 2.664 1 98.56 124 ALA A O 1
ATOM 985 N N . ALA A 1 125 ? -23.109 9 4.449 1 98.38 125 ALA A N 1
ATOM 986 C CA . ALA A 1 125 ? -23.438 10.242 3.758 1 98.38 125 ALA A CA 1
ATOM 987 C C . ALA A 1 125 ? -22.172 10.969 3.309 1 98.38 125 ALA A C 1
ATOM 989 O O . ALA A 1 125 ? -22.234 11.844 2.438 1 98.38 125 ALA A O 1
ATOM 990 N N . GLN A 1 126 ? -21.109 10.633 3.893 1 97.56 126 GLN A N 1
ATOM 991 C CA . GLN A 1 126 ? -19.875 11.336 3.607 1 97.56 126 GLN A CA 1
ATOM 992 C C . GLN A 1 126 ? -19.047 10.602 2.555 1 97.56 126 GLN A C 1
ATOM 994 O O . GLN A 1 126 ? -18.031 11.117 2.082 1 97.56 126 GLN A O 1
ATOM 999 N N . LEU A 1 127 ? -19.5 9.406 2.197 1 97.88 127 LEU A N 1
ATOM 1000 C CA . LEU A 1 127 ? -18.75 8.617 1.221 1 97.88 127 LEU A CA 1
ATOM 1001 C C . LEU A 1 127 ? -18.875 9.227 -0.173 1 97.88 127 LEU A C 1
ATOM 1003 O O . LEU A 1 127 ? -19.812 9.969 -0.452 1 97.88 127 LEU A O 1
ATOM 1007 N N . VAL A 1 128 ? -17.891 8.852 -1.062 1 95.62 128 VAL A N 1
ATOM 1008 C CA . VAL A 1 128 ? -17.891 9.312 -2.447 1 95.62 128 VAL A CA 1
ATOM 1009 C C . VAL A 1 128 ? -19.094 8.711 -3.182 1 95.62 128 VAL A C 1
ATOM 1011 O O . VAL A 1 128 ? -19.75 9.391 -3.977 1 95.62 128 VAL A O 1
ATOM 1014 N N . ASN A 1 129 ? -19.359 7.43 -2.922 1 95.56 129 ASN A N 1
ATOM 1015 C CA . ASN A 1 129 ? -20.469 6.715 -3.559 1 95.56 129 ASN A CA 1
ATOM 1016 C C . ASN A 1 129 ? -21.5 6.254 -2.537 1 95.56 129 ASN A C 1
ATOM 1018 O O . ASN A 1 129 ? -21.156 5.883 -1.414 1 95.56 129 ASN A O 1
ATOM 1022 N N . TYR A 1 130 ? -22.719 6.27 -3.039 1 97.12 130 TYR A N 1
ATOM 1023 C CA . TYR A 1 130 ? -23.75 5.602 -2.244 1 97.12 130 TYR A CA 1
ATOM 1024 C C . TYR A 1 130 ? -23.453 4.105 -2.137 1 97.12 130 TYR A C 1
ATOM 1026 O O . TYR A 1 130 ? -22.844 3.52 -3.027 1 97.12 130 TYR A O 1
ATOM 1034 N N . THR A 1 131 ? -23.922 3.555 -1.008 1 97.94 131 THR A N 1
ATOM 1035 C CA . THR A 1 131 ? -23.719 2.125 -0.803 1 97.94 131 THR A CA 1
ATOM 1036 C C . THR A 1 131 ? -24.984 1.479 -0.247 1 97.94 131 THR A C 1
ATOM 1038 O O . THR A 1 131 ? -26.031 2.135 -0.129 1 97.94 131 THR A O 1
ATOM 1041 N N . MET A 1 132 ? -24.922 0.24 0.072 1 97.31 132 MET A N 1
ATOM 1042 C CA . MET A 1 132 ? -26.078 -0.599 0.393 1 97.31 132 MET A CA 1
ATOM 1043 C C . MET A 1 132 ? -26.609 -0.287 1.789 1 97.31 132 MET A C 1
ATOM 1045 O O . MET A 1 132 ? -25.922 -0.536 2.785 1 97.31 132 MET A O 1
ATOM 1049 N N . PRO A 1 133 ? -27.859 0.177 1.869 1 97.31 133 PRO A N 1
ATOM 1050 C CA . PRO A 1 133 ? -28.5 0.219 3.189 1 97.31 133 PRO A CA 1
ATOM 1051 C C . PRO A 1 133 ? -28.875 -1.167 3.703 1 97.31 133 PRO A C 1
ATOM 1053 O O . PRO A 1 133 ? -29.312 -2.02 2.922 1 97.31 133 PRO A O 1
ATOM 1056 N N . LEU A 1 134 ? -28.719 -1.355 4.934 1 96.25 134 LEU A N 1
ATOM 1057 C CA . LEU A 1 134 ? -29.016 -2.668 5.496 1 96.25 134 LEU A CA 1
ATOM 1058 C C . LEU A 1 134 ? -30.484 -2.789 5.832 1 96.25 134 LEU A C 1
ATOM 1060 O O . LEU A 1 134 ? -31.016 -1.995 6.613 1 96.25 134 LEU A O 1
ATOM 1064 N N . ALA A 1 135 ? -31.109 -3.828 5.316 1 93.56 135 ALA A N 1
ATOM 1065 C CA . ALA A 1 135 ? -32.531 -4.086 5.613 1 93.56 135 ALA A CA 1
ATOM 1066 C C . ALA A 1 135 ? -32.688 -4.531 7.059 1 93.56 135 ALA A C 1
ATOM 1068 O O . ALA A 1 135 ? -33.688 -4.172 7.707 1 93.56 135 ALA A O 1
ATOM 1069 N N . SER A 1 136 ? -31.781 -5.297 7.52 1 92.88 136 SER A N 1
ATOM 1070 C CA . SER A 1 136 ? -31.875 -5.902 8.844 1 92.88 136 SER A CA 1
ATOM 1071 C C . SER A 1 136 ? -31.609 -4.879 9.938 1 92.88 136 SER A C 1
ATOM 1073 O O . SER A 1 136 ? -32 -5.074 11.094 1 92.88 136 SER A O 1
ATOM 1075 N N . GLU A 1 137 ? -30.891 -3.785 9.641 1 95.38 137 GLU A N 1
ATOM 1076 C CA . GLU A 1 137 ? -30.562 -2.748 10.609 1 95.38 137 GLU A CA 1
ATOM 1077 C C . GLU A 1 137 ? -30.734 -1.354 10.008 1 95.38 137 GLU A C 1
ATOM 1079 O O . GLU A 1 137 ? -29.75 -0.704 9.641 1 95.38 137 GLU A O 1
ATOM 1084 N N . PRO A 1 138 ? -31.984 -0.844 10.062 1 94.88 138 PRO A N 1
ATOM 1085 C CA . PRO A 1 138 ? -32.219 0.479 9.484 1 94.88 138 PRO A CA 1
ATOM 1086 C C . PRO A 1 138 ? -31.297 1.555 10.047 1 94.88 138 PRO A C 1
ATOM 1088 O O . PRO A 1 138 ? -31.016 1.56 11.25 1 94.88 138 PRO A O 1
ATOM 1091 N N . GLY A 1 139 ? -30.766 2.355 9.195 1 96.62 139 GLY A N 1
ATOM 1092 C CA . GLY A 1 139 ? -29.859 3.408 9.602 1 96.62 139 GLY A CA 1
ATOM 1093 C C . GLY A 1 139 ? -28.391 3.037 9.422 1 96.62 139 GLY A C 1
ATOM 1094 O O . GLY A 1 139 ? -27.516 3.889 9.547 1 96.62 139 GLY A O 1
ATOM 1095 N N . MET A 1 140 ? -28.234 1.776 9.117 1 97.69 140 MET A N 1
ATOM 1096 C CA . MET A 1 140 ? -26.875 1.297 8.875 1 97.69 140 MET A CA 1
ATOM 1097 C C . MET A 1 140 ? -26.672 0.963 7.402 1 97.69 140 MET A C 1
ATOM 1099 O O . MET A 1 140 ? -27.625 0.595 6.707 1 97.69 140 MET A O 1
ATOM 1103 N N . TYR A 1 141 ? -25.453 1.138 6.949 1 97.88 141 TYR A N 1
ATOM 1104 C CA . TYR A 1 141 ? -25.047 0.853 5.582 1 97.88 141 TYR A CA 1
ATOM 1105 C C . TYR A 1 141 ? -23.859 -0.111 5.555 1 97.88 141 TYR A C 1
ATOM 1107 O O . TYR A 1 141 ? -23.094 -0.181 6.516 1 97.88 141 TYR A O 1
ATOM 1115 N N . MET A 1 142 ? -23.734 -0.802 4.461 1 97.25 142 MET A N 1
ATOM 1116 C CA . MET A 1 142 ? -22.656 -1.779 4.309 1 97.25 142 MET A CA 1
ATOM 1117 C C . MET A 1 142 ? -21.547 -1.237 3.408 1 97.25 142 MET A C 1
ATOM 1119 O O . MET A 1 142 ? -21.828 -0.601 2.391 1 97.25 142 MET A O 1
ATOM 1123 N N . VAL A 1 143 ? -20.312 -1.42 3.816 1 97.62 143 VAL A N 1
ATOM 1124 C CA . VAL A 1 143 ? -19.141 -1.158 2.975 1 97.62 143 VAL A CA 1
ATOM 1125 C C . VAL A 1 143 ? -18.062 -2.191 3.256 1 97.62 143 VAL A C 1
ATOM 1127 O O . VAL A 1 143 ? -18.125 -2.91 4.258 1 97.62 143 VAL A O 1
ATOM 1130 N N . GLU A 1 144 ? -17.172 -2.307 2.371 1 97.56 144 GLU A N 1
ATOM 1131 C CA . GLU A 1 144 ? -15.969 -3.113 2.572 1 97.56 144 GLU A CA 1
ATOM 1132 C C . GLU A 1 144 ? -14.711 -2.246 2.578 1 97.56 144 GLU A C 1
ATOM 1134 O O . GLU A 1 144 ? -14.562 -1.359 1.735 1 97.56 144 GLU A O 1
ATOM 1139 N N . ILE A 1 145 ? -13.836 -2.441 3.584 1 98.12 145 ILE A N 1
ATOM 1140 C CA . ILE A 1 145 ? -12.555 -1.738 3.629 1 98.12 145 ILE A CA 1
ATOM 1141 C C . ILE A 1 145 ? -11.555 -2.426 2.703 1 98.12 145 ILE A C 1
ATOM 1143 O O . ILE A 1 145 ? -11.375 -3.645 2.77 1 98.12 145 ILE A O 1
ATOM 1147 N N . ASP A 1 146 ? -10.859 -1.736 1.943 1 98.38 146 ASP A N 1
ATOM 1148 C CA . ASP A 1 146 ? -10.172 -2.27 0.77 1 98.38 146 ASP A CA 1
ATOM 1149 C C . ASP A 1 146 ? -9.008 -3.17 1.175 1 98.38 146 ASP A C 1
ATOM 1151 O O . ASP A 1 146 ? -8.688 -4.133 0.473 1 98.38 146 ASP A O 1
ATOM 1155 N N . VAL A 1 147 ? -8.266 -2.869 2.273 1 98.69 147 VAL A N 1
ATOM 1156 C CA . VAL A 1 147 ? -7.125 -3.693 2.654 1 98.69 147 VAL A CA 1
ATOM 1157 C C . VAL A 1 147 ? -7.57 -5.145 2.82 1 98.69 147 VAL A C 1
ATOM 1159 O O . VAL A 1 147 ? -6.836 -6.07 2.465 1 98.69 147 VAL A O 1
ATOM 1162 N N . PHE A 1 148 ? -8.703 -5.367 3.305 1 98.56 148 PHE A N 1
ATOM 1163 C CA . PHE A 1 148 ? -9.188 -6.723 3.525 1 98.56 148 PHE A CA 1
ATOM 1164 C C . PHE A 1 148 ? -9.523 -7.398 2.201 1 98.56 148 PHE A C 1
ATOM 1166 O O . PHE A 1 148 ? -9.281 -8.594 2.029 1 98.56 148 PHE A O 1
ATOM 1173 N N . HIS A 1 149 ? -10.109 -6.633 1.311 1 98.19 149 HIS A N 1
ATOM 1174 C CA . HIS A 1 149 ? -10.336 -7.133 -0.04 1 98.19 149 HIS A CA 1
ATOM 1175 C C . HIS A 1 149 ? -9.016 -7.531 -0.705 1 98.19 149 HIS A C 1
ATOM 1177 O O . HIS A 1 149 ? -8.93 -8.594 -1.328 1 98.19 149 HIS A O 1
ATOM 1183 N N . GLN A 1 150 ? -8.031 -6.691 -0.591 1 98.62 150 GLN A N 1
ATOM 1184 C CA . GLN A 1 150 ? -6.727 -6.973 -1.185 1 98.62 150 GLN A CA 1
ATOM 1185 C C . GLN A 1 150 ? -6.125 -8.25 -0.608 1 98.62 150 GLN A C 1
ATOM 1187 O O . GLN A 1 150 ? -5.547 -9.055 -1.341 1 98.62 150 GLN A O 1
ATOM 1192 N N . LEU A 1 151 ? -6.207 -8.422 0.683 1 98.81 151 LEU A N 1
ATOM 1193 C CA . LEU A 1 151 ? -5.672 -9.617 1.333 1 98.81 151 LEU A CA 1
ATOM 1194 C C . LEU A 1 151 ? -6.43 -10.859 0.89 1 98.81 151 LEU A C 1
ATOM 1196 O O . LEU A 1 151 ? -5.824 -11.922 0.684 1 98.81 151 LEU A O 1
ATOM 1200 N N . HIS A 1 152 ? -7.73 -10.766 0.77 1 97.88 152 HIS A N 1
ATOM 1201 C CA . HIS A 1 152 ? -8.539 -11.836 0.2 1 97.88 152 HIS A CA 1
ATOM 1202 C C . HIS A 1 152 ? -8.031 -12.234 -1.184 1 97.88 152 HIS A C 1
ATOM 1204 O O . HIS A 1 152 ? -7.852 -13.422 -1.468 1 97.88 152 HIS A O 1
ATOM 1210 N N . CYS A 1 153 ? -7.836 -11.203 -2.004 1 98.25 153 CYS A N 1
ATOM 1211 C CA . CYS A 1 153 ? -7.359 -11.422 -3.365 1 98.25 153 CYS A CA 1
ATOM 1212 C C . CYS A 1 153 ? -6.008 -12.125 -3.365 1 98.25 153 CYS A C 1
ATOM 1214 O O . CYS A 1 153 ? -5.801 -13.086 -4.109 1 98.25 153 CYS A O 1
ATOM 1216 N N . LEU A 1 154 ? -5.094 -11.664 -2.547 1 98.81 154 LEU A N 1
ATOM 1217 C CA . LEU A 1 154 ? -3.754 -12.242 -2.506 1 98.81 154 LEU A CA 1
ATOM 1218 C C . LEU A 1 154 ? -3.803 -13.688 -2.025 1 98.81 154 LEU A C 1
ATOM 1220 O O . LEU A 1 154 ? -3.088 -14.547 -2.549 1 98.81 154 LEU A O 1
ATOM 1224 N N . HIS A 1 155 ? -4.598 -13.953 -1.035 1 98.38 155 HIS A N 1
ATOM 1225 C CA . HIS A 1 155 ? -4.789 -15.305 -0.519 1 98.38 155 HIS A CA 1
ATOM 1226 C C . HIS A 1 155 ? -5.184 -16.266 -1.632 1 98.38 155 HIS A C 1
ATOM 1228 O O . HIS A 1 155 ? -4.574 -17.328 -1.782 1 98.38 155 HIS A O 1
ATOM 1234 N N . HIS A 1 156 ? -6.152 -15.883 -2.445 1 97.69 156 HIS A N 1
ATOM 1235 C CA . HIS A 1 156 ? -6.656 -16.75 -3.504 1 97.69 156 HIS A CA 1
ATOM 1236 C C . HIS A 1 156 ? -5.637 -16.906 -4.625 1 97.69 156 HIS A C 1
ATOM 1238 O O . HIS A 1 156 ? -5.5 -17.984 -5.203 1 97.69 156 HIS A O 1
ATOM 1244 N N . LEU A 1 157 ? -4.969 -15.828 -4.922 1 98.06 157 LEU A N 1
ATOM 1245 C CA . LEU A 1 157 ? -3.92 -15.898 -5.934 1 98.06 157 LEU A CA 1
ATOM 1246 C C . LEU A 1 157 ? -2.824 -16.875 -5.508 1 98.06 157 LEU A C 1
ATOM 1248 O O . LEU A 1 157 ? -2.381 -17.703 -6.309 1 98.06 157 LEU A O 1
ATOM 1252 N N . HIS A 1 158 ? -2.373 -16.734 -4.285 1 98.19 158 HIS A N 1
ATOM 1253 C CA . HIS A 1 158 ? -1.323 -17.609 -3.764 1 98.19 158 HIS A CA 1
ATOM 1254 C C . HIS A 1 158 ? -1.767 -19.062 -3.762 1 98.19 158 HIS A C 1
ATOM 1256 O O . HIS A 1 158 ? -1.009 -19.953 -4.168 1 98.19 158 HIS A O 1
ATOM 1262 N N . LYS A 1 159 ? -2.973 -19.359 -3.311 1 97.81 159 LYS A N 1
ATOM 1263 C CA . LYS A 1 159 ? -3.506 -20.719 -3.32 1 97.81 159 LYS A CA 1
ATOM 1264 C C . LYS A 1 159 ? -3.496 -21.312 -4.73 1 97.81 159 LYS A C 1
ATOM 1266 O O . LYS A 1 159 ? -3.082 -22.453 -4.934 1 97.81 159 LYS A O 1
ATOM 1271 N N . LYS A 1 160 ? -3.973 -20.516 -5.625 1 97.81 160 LYS A N 1
ATOM 1272 C CA . LYS A 1 160 ? -4.02 -21 -7.004 1 97.81 160 LYS A CA 1
ATOM 1273 C C . LYS A 1 160 ? -2.615 -21.25 -7.547 1 97.81 160 LYS A C 1
ATOM 1275 O O . LYS A 1 160 ? -2.385 -22.234 -8.258 1 97.81 160 LYS A O 1
ATOM 1280 N N . ALA A 1 161 ? -1.688 -20.359 -7.23 1 97.19 161 ALA A N 1
ATOM 1281 C CA . ALA A 1 161 ? -0.308 -20.516 -7.68 1 97.19 161 ALA A CA 1
ATOM 1282 C C . ALA A 1 161 ? 0.273 -21.844 -7.195 1 97.19 161 ALA A C 1
ATOM 1284 O O . ALA A 1 161 ? 1.021 -22.5 -7.922 1 97.19 161 ALA A O 1
ATOM 1285 N N . TRP A 1 162 ? -0.113 -22.281 -6.035 1 96.56 162 TRP A N 1
ATOM 1286 C CA . TRP A 1 162 ? 0.37 -23.531 -5.473 1 96.56 162 TRP A CA 1
ATOM 1287 C C . TRP A 1 162 ? -0.372 -24.719 -6.074 1 96.56 162 TRP A C 1
ATOM 1289 O O . TRP A 1 162 ? -0.078 -25.875 -5.75 1 96.56 162 TRP A O 1
ATOM 1299 N N . GLY A 1 163 ? -1.419 -24.438 -6.871 1 94.38 163 GLY A N 1
ATOM 1300 C CA . GLY A 1 163 ? -2.131 -25.516 -7.547 1 94.38 163 GLY A CA 1
ATOM 1301 C C . GLY A 1 163 ? -3.279 -26.078 -6.73 1 94.38 163 GLY A C 1
ATOM 1302 O O . GLY A 1 163 ? -3.73 -27.203 -6.973 1 94.38 163 GLY A O 1
ATOM 1303 N N . HIS A 1 164 ? -3.641 -25.328 -5.746 1 94.25 164 HIS A N 1
ATOM 1304 C CA . HIS A 1 164 ? -4.777 -25.766 -4.934 1 94.25 164 HIS A CA 1
ATOM 1305 C C . HIS A 1 164 ? -6.039 -25.891 -5.777 1 94.25 164 HIS A C 1
ATOM 1307 O O . HIS A 1 164 ? -6.277 -25.078 -6.672 1 94.25 164 HIS A O 1
ATOM 1313 N N . ASP A 1 165 ? -6.844 -26.906 -5.469 1 94.12 165 ASP A N 1
ATOM 1314 C CA . ASP A 1 165 ? -8.164 -27.031 -6.074 1 94.12 165 ASP A CA 1
ATOM 1315 C C . ASP A 1 165 ? -9.117 -25.953 -5.535 1 94.12 165 ASP A C 1
ATOM 1317 O O . ASP A 1 165 ? -9.516 -26 -4.371 1 94.12 165 ASP A O 1
ATOM 1321 N N . MET A 1 166 ? -9.453 -25.156 -6.395 1 94.75 166 MET A N 1
ATOM 1322 C CA . MET A 1 166 ? -10.234 -23.984 -5.984 1 94.75 166 MET A CA 1
ATOM 1323 C C . MET A 1 166 ? -11.727 -24.312 -5.996 1 94.75 166 MET A C 1
ATOM 1325 O O . MET A 1 166 ? -12.555 -23.422 -5.789 1 94.75 166 MET A O 1
ATOM 1329 N N . GLY A 1 167 ? -12.047 -25.516 -6.312 1 94.38 167 GLY A N 1
ATOM 1330 C CA . GLY A 1 167 ? -13.438 -25.969 -6.273 1 94.38 167 GLY A CA 1
ATOM 1331 C C . GLY A 1 167 ? -14.227 -25.547 -7.496 1 94.38 167 GLY A C 1
ATOM 1332 O O . GLY A 1 167 ? -15.453 -25.406 -7.434 1 94.38 167 GLY A O 1
ATOM 1333 N N . VAL A 1 168 ? -13.57 -25.281 -8.562 1 94.56 168 VAL A N 1
ATOM 1334 C CA . VAL A 1 168 ? -14.219 -24.875 -9.805 1 94.56 168 VAL A CA 1
ATOM 1335 C C . VAL A 1 168 ? -14.57 -26.109 -10.641 1 94.56 168 VAL A C 1
ATOM 1337 O O . VAL A 1 168 ? -13.742 -27.016 -10.805 1 94.56 168 VAL A O 1
ATOM 1340 N N . ASN A 1 169 ? -15.789 -26.141 -11.148 1 95.88 169 ASN A N 1
ATOM 1341 C CA . ASN A 1 169 ? -16.156 -27.188 -12.102 1 95.88 169 ASN A CA 1
ATOM 1342 C C . ASN A 1 169 ? -15.586 -26.906 -13.484 1 95.88 169 ASN A C 1
ATOM 1344 O O . ASN A 1 169 ? -16.156 -26.141 -14.258 1 95.88 169 ASN A O 1
ATOM 1348 N N . MET A 1 170 ? -14.602 -27.609 -13.852 1 92.31 170 MET A N 1
ATOM 1349 C CA . MET A 1 170 ? -13.836 -27.344 -15.062 1 92.31 170 MET A CA 1
ATOM 1350 C C . MET A 1 170 ? -14.633 -27.734 -16.297 1 92.31 170 MET A C 1
ATOM 1352 O O . MET A 1 170 ? -14.289 -27.344 -17.422 1 92.31 170 MET A O 1
ATOM 1356 N N . SER A 1 171 ? -15.641 -28.516 -16.172 1 95.94 171 SER A N 1
ATOM 1357 C CA . SER A 1 171 ? -16.453 -28.922 -17.312 1 95.94 171 SER A CA 1
ATOM 1358 C C . SER A 1 171 ? -17.5 -27.859 -17.641 1 95.94 171 SER A C 1
ATOM 1360 O O . SER A 1 171 ? -18.156 -27.922 -18.688 1 95.94 171 SER A O 1
ATOM 1362 N N . ASP A 1 172 ? -17.719 -26.891 -16.797 1 96.94 172 ASP A N 1
ATOM 1363 C CA . ASP A 1 172 ? -18.625 -25.766 -17.031 1 96.94 172 ASP A CA 1
ATOM 1364 C C . ASP A 1 172 ? -17.859 -24.531 -17.5 1 96.94 172 ASP A C 1
ATOM 1366 O O . ASP A 1 172 ? -17.219 -23.844 -16.688 1 96.94 172 ASP A O 1
ATOM 1370 N N . PRO A 1 173 ? -17.984 -24.156 -18.75 1 95.94 173 PRO A N 1
ATOM 1371 C CA . PRO A 1 173 ? -17.203 -23.047 -19.281 1 95.94 173 PRO A CA 1
ATOM 1372 C C . PRO A 1 173 ? -17.5 -21.719 -18.594 1 95.94 173 PRO A C 1
ATOM 1374 O O . PRO A 1 173 ? -16.625 -20.875 -18.469 1 95.94 173 PRO A O 1
ATOM 1377 N N . GLN A 1 174 ? -18.703 -21.5 -18.203 1 95.31 174 GLN A N 1
ATOM 1378 C CA . GLN A 1 174 ? -19.062 -20.266 -17.547 1 95.31 174 GLN A CA 1
ATOM 1379 C C . GLN A 1 174 ? -18.406 -20.156 -16.172 1 95.31 174 GLN A C 1
ATOM 1381 O O . GLN A 1 174 ? -17.922 -19.094 -15.789 1 95.31 174 GLN A O 1
ATOM 1386 N N . GLU A 1 175 ? -18.438 -21.234 -15.422 1 95.19 175 GLU A N 1
ATOM 1387 C CA . GLU A 1 175 ? -17.781 -21.25 -14.117 1 95.19 175 GLU A CA 1
ATOM 1388 C C . GLU A 1 175 ? -16.281 -21 -14.234 1 95.19 175 GLU A C 1
ATOM 1390 O O . GLU A 1 175 ? -15.711 -20.281 -13.414 1 95.19 175 GLU A O 1
ATOM 1395 N N . VAL A 1 176 ? -15.734 -21.625 -15.234 1 95.81 176 VAL A N 1
ATOM 1396 C CA . VAL A 1 176 ? -14.312 -21.453 -15.484 1 95.81 176 VAL A CA 1
ATOM 1397 C C . VAL A 1 176 ? -14.023 -19.984 -15.828 1 95.81 176 VAL A C 1
ATOM 1399 O O . VAL A 1 176 ? -13.094 -19.391 -15.289 1 95.81 176 VAL A O 1
ATOM 1402 N N . GLU A 1 177 ? -14.812 -19.438 -16.656 1 94.75 177 GLU A N 1
ATOM 1403 C CA . GLU A 1 177 ? -14.648 -18.031 -17.047 1 94.75 177 GLU A CA 1
ATOM 1404 C C . GLU A 1 177 ? -14.805 -17.109 -15.836 1 94.75 177 GLU A C 1
ATOM 1406 O O . GLU A 1 177 ? -14.031 -16.172 -15.664 1 94.75 177 GLU A O 1
ATOM 1411 N N . ASP A 1 178 ? -15.812 -17.359 -15.047 1 94.38 178 ASP A N 1
ATOM 1412 C CA . ASP A 1 178 ? -16.047 -16.547 -13.859 1 94.38 178 ASP A CA 1
ATOM 1413 C C . ASP A 1 178 ? -14.867 -16.625 -12.898 1 94.38 178 ASP A C 1
ATOM 1415 O O . ASP A 1 178 ? -14.492 -15.617 -12.297 1 94.38 178 ASP A O 1
ATOM 1419 N N . PHE A 1 179 ? -14.352 -17.781 -12.781 1 96.19 179 PHE A N 1
ATOM 1420 C CA . PHE A 1 179 ? -13.219 -18 -11.891 1 96.19 179 PHE A CA 1
ATOM 1421 C C . PHE A 1 179 ? -12.023 -17.156 -12.328 1 96.19 179 PHE A C 1
ATOM 1423 O O . PHE A 1 179 ? -11.445 -16.422 -11.523 1 96.19 179 PHE A O 1
ATOM 1430 N N . TRP A 1 180 ? -11.68 -17.219 -13.586 1 95.81 180 TRP A N 1
ATOM 1431 C CA . TRP A 1 180 ? -10.5 -16.516 -14.078 1 95.81 180 TRP A CA 1
ATOM 1432 C C . TRP A 1 180 ? -10.742 -15.008 -14.094 1 95.81 180 TRP A C 1
ATOM 1434 O O . TRP A 1 180 ? -9.82 -14.219 -13.859 1 95.81 180 TRP A O 1
ATOM 1444 N N . THR A 1 181 ? -11.914 -14.578 -14.383 1 95.19 181 THR A N 1
ATOM 1445 C CA . THR A 1 181 ? -12.242 -13.164 -14.305 1 95.19 181 THR A CA 1
ATOM 1446 C C . THR A 1 181 ? -12.031 -12.633 -12.891 1 95.19 181 THR A C 1
ATOM 1448 O O . THR A 1 181 ? -11.453 -11.555 -12.703 1 95.19 181 THR A O 1
ATOM 1451 N N . HIS A 1 182 ? -12.508 -13.445 -11.969 1 96 182 HIS A N 1
ATOM 1452 C CA . HIS A 1 182 ? -12.336 -13.055 -10.57 1 96 182 HIS A CA 1
ATOM 1453 C C . HIS A 1 182 ? -10.859 -13 -10.195 1 96 182 HIS A C 1
ATOM 1455 O O . HIS A 1 182 ? -10.406 -12.031 -9.586 1 96 182 HIS A O 1
ATOM 1461 N N . LEU A 1 183 ? -10.141 -14.031 -10.555 1 97.19 183 LEU A N 1
ATOM 1462 C CA . LEU A 1 183 ? -8.734 -14.086 -10.188 1 97.19 183 LEU A CA 1
ATOM 1463 C C . LEU A 1 183 ? -7.949 -12.969 -10.875 1 97.19 183 LEU A C 1
ATOM 1465 O O . LEU A 1 183 ? -7.055 -12.375 -10.273 1 97.19 183 LEU A O 1
ATOM 1469 N N . ASP A 1 184 ? -8.305 -12.688 -12.086 1 97.44 184 ASP A N 1
ATOM 1470 C CA . ASP A 1 184 ? -7.672 -11.578 -12.805 1 97.44 184 ASP A CA 1
ATOM 1471 C C . ASP A 1 184 ? -8.008 -10.242 -12.148 1 97.44 184 ASP A C 1
ATOM 1473 O O . ASP A 1 184 ? -7.152 -9.359 -12.047 1 97.44 184 ASP A O 1
ATOM 1477 N N . HIS A 1 185 ? -9.242 -10.062 -11.805 1 97.06 185 HIS A N 1
ATOM 1478 C CA . HIS A 1 185 ? -9.625 -8.891 -11.031 1 97.06 185 HIS A CA 1
ATOM 1479 C C . HIS A 1 185 ? -8.758 -8.742 -9.781 1 97.06 185 HIS A C 1
ATOM 1481 O O . HIS A 1 185 ? -8.297 -7.645 -9.469 1 97.06 185 HIS A O 1
ATOM 1487 N N . CYS A 1 186 ? -8.57 -9.859 -9.102 1 98.06 186 CYS A N 1
ATOM 1488 C CA . CYS A 1 186 ? -7.781 -9.852 -7.879 1 98.06 186 CYS A CA 1
ATOM 1489 C C . CYS A 1 186 ? -6.363 -9.359 -8.148 1 98.06 186 CYS A C 1
ATOM 1491 O O . CYS A 1 186 ? -5.883 -8.445 -7.477 1 98.06 186 CYS A O 1
ATOM 1493 N N . SER A 1 187 ? -5.73 -9.953 -9.109 1 98.25 187 SER A N 1
ATOM 1494 C CA . SER A 1 187 ? -4.359 -9.57 -9.43 1 98.25 187 SER A CA 1
ATOM 1495 C C . SER A 1 187 ? -4.277 -8.102 -9.844 1 98.25 187 SER A C 1
ATOM 1497 O O . SER A 1 187 ? -3.396 -7.371 -9.383 1 98.25 187 SER A O 1
ATOM 1499 N N . ASP A 1 188 ? -5.184 -7.688 -10.656 1 98.5 188 ASP A N 1
ATOM 1500 C CA . ASP A 1 188 ? -5.168 -6.316 -11.156 1 98.5 188 ASP A CA 1
ATOM 1501 C C . ASP A 1 188 ? -5.469 -5.324 -10.031 1 98.5 188 ASP A C 1
ATOM 1503 O O . ASP A 1 188 ? -4.918 -4.219 -10.016 1 98.5 188 ASP A O 1
ATOM 1507 N N . SER A 1 189 ? -6.391 -5.656 -9.164 1 98.5 189 SER A N 1
ATOM 1508 C CA . SER A 1 189 ? -6.688 -4.805 -8.016 1 98.5 189 SER A CA 1
ATOM 1509 C C . SER A 1 189 ? -5.461 -4.625 -7.129 1 98.5 189 SER A C 1
ATOM 1511 O O . SER A 1 189 ? -5.145 -3.506 -6.723 1 98.5 189 SER A O 1
ATOM 1513 N N . ILE A 1 190 ? -4.738 -5.727 -6.848 1 98.88 190 ILE A N 1
ATOM 1514 C CA . ILE A 1 190 ? -3.525 -5.648 -6.043 1 98.88 190 ILE A CA 1
ATOM 1515 C C . ILE A 1 190 ? -2.486 -4.785 -6.758 1 98.88 190 ILE A C 1
ATOM 1517 O O . ILE A 1 190 ? -1.807 -3.975 -6.125 1 98.88 190 ILE A O 1
ATOM 1521 N N . ARG A 1 191 ? -2.338 -4.984 -8.102 1 98.88 191 ARG A N 1
ATOM 1522 C CA . ARG A 1 191 ? -1.402 -4.172 -8.875 1 98.88 191 ARG A CA 1
ATOM 1523 C C . ARG A 1 191 ? -1.678 -2.686 -8.68 1 98.88 191 ARG A C 1
ATOM 1525 O O . ARG A 1 191 ? -0.766 -1.915 -8.375 1 98.88 191 ARG A O 1
ATOM 1532 N N . GLN A 1 192 ? -2.914 -2.287 -8.828 1 98.81 192 GLN A N 1
ATOM 1533 C CA . GLN A 1 192 ? -3.303 -0.889 -8.68 1 98.81 192 GLN A CA 1
ATOM 1534 C C . GLN A 1 192 ? -3.059 -0.398 -7.258 1 98.81 192 GLN A C 1
ATOM 1536 O O . GLN A 1 192 ? -2.625 0.737 -7.051 1 98.81 192 GLN A O 1
ATOM 1541 N N . ASN A 1 193 ? -3.336 -1.279 -6.312 1 98.94 193 ASN A N 1
ATOM 1542 C CA . ASN A 1 193 ? -3.129 -0.912 -4.918 1 98.94 193 ASN A CA 1
ATOM 1543 C C . ASN A 1 193 ? -1.649 -0.693 -4.609 1 98.94 193 ASN A C 1
ATOM 1545 O O . ASN A 1 193 ? -1.29 0.259 -3.914 1 98.94 193 ASN A O 1
ATOM 1549 N N . LEU A 1 194 ? -0.786 -1.606 -5.105 1 98.94 194 LEU A N 1
ATOM 1550 C CA . LEU A 1 194 ? 0.653 -1.461 -4.914 1 98.94 194 LEU A CA 1
ATOM 1551 C C . LEU A 1 194 ? 1.16 -0.176 -5.562 1 98.94 194 LEU A C 1
ATOM 1553 O O . LEU A 1 194 ? 1.972 0.542 -4.973 1 98.94 194 LEU A O 1
ATOM 1557 N N . MET A 1 195 ? 0.684 0.134 -6.742 1 98.88 195 MET A N 1
ATOM 1558 C CA . MET A 1 195 ? 1.04 1.383 -7.41 1 98.88 195 MET A CA 1
ATOM 1559 C C . MET A 1 195 ? 0.52 2.586 -6.629 1 98.88 195 MET A C 1
ATOM 1561 O O . MET A 1 195 ? 1.19 3.615 -6.547 1 98.88 195 MET A O 1
ATOM 1565 N N . CYS A 1 196 ? -0.663 2.453 -6.07 1 98.88 196 CYS A N 1
ATOM 1566 C CA . CYS A 1 196 ? -1.29 3.527 -5.309 1 98.88 196 CYS A CA 1
ATOM 1567 C C . CYS A 1 196 ? -0.482 3.852 -4.059 1 98.88 196 CYS A C 1
ATOM 1569 O O . CYS A 1 196 ? -0.225 5.02 -3.768 1 98.88 196 CYS A O 1
ATOM 1571 N N . SER A 1 197 ? -0.128 2.82 -3.295 1 98.62 197 SER A N 1
ATOM 1572 C CA . SER A 1 197 ? 0.641 3.045 -2.076 1 98.62 197 SER A CA 1
ATOM 1573 C C . SER A 1 197 ? 2.07 3.473 -2.395 1 98.62 197 SER A C 1
ATOM 1575 O O . SER A 1 197 ? 2.633 4.332 -1.711 1 98.62 197 SER A O 1
ATOM 1577 N N . SER A 1 198 ? 2.656 2.852 -3.461 1 98.62 198 SER A N 1
ATOM 1578 C CA . SER A 1 198 ? 3.998 3.158 -3.947 1 98.62 198 SER A CA 1
ATOM 1579 C C . SER A 1 198 ? 4.996 3.25 -2.797 1 98.62 198 SER A C 1
ATOM 1581 O O . SER A 1 198 ? 5.59 4.305 -2.566 1 98.62 198 SER A O 1
ATOM 1583 N N . ASP A 1 199 ? 5.211 2.113 -2.137 1 98.56 199 ASP A N 1
ATOM 1584 C CA . ASP A 1 199 ? 6.141 2.051 -1.014 1 98.56 199 ASP A CA 1
ATOM 1585 C C . ASP A 1 199 ? 7.562 2.375 -1.462 1 98.56 199 ASP A C 1
ATOM 1587 O O . ASP A 1 199 ? 8.141 1.66 -2.287 1 98.56 199 ASP A O 1
ATOM 1591 N N . VAL A 1 200 ? 8.172 3.428 -0.863 1 98.12 200 VAL A N 1
ATOM 1592 C CA . VAL A 1 200 ? 9.477 3.893 -1.334 1 98.12 200 VAL A CA 1
ATOM 1593 C C . VAL A 1 200 ? 10.57 3.439 -0.369 1 98.12 200 VAL A C 1
ATOM 1595 O O . VAL A 1 200 ? 11.688 3.955 -0.401 1 98.12 200 VAL A O 1
ATOM 1598 N N . SER A 1 201 ? 10.242 2.498 0.526 1 98.19 201 SER A N 1
ATOM 1599 C CA . SER A 1 201 ? 11.289 1.901 1.344 1 98.19 201 SER A CA 1
ATOM 1600 C C . SER A 1 201 ? 12.398 1.31 0.476 1 98.19 201 SER A C 1
ATOM 1602 O O . SER A 1 201 ? 12.148 0.907 -0.663 1 98.19 201 SER A O 1
ATOM 1604 N N . THR A 1 202 ? 13.594 1.27 1.023 1 98.12 202 THR A N 1
ATOM 1605 C CA . THR A 1 202 ? 14.734 0.825 0.234 1 98.12 202 THR A CA 1
ATOM 1606 C C . THR A 1 202 ? 15.18 -0.572 0.661 1 98.12 202 THR A C 1
ATOM 1608 O O . THR A 1 202 ? 15.367 -0.832 1.851 1 98.12 202 THR A O 1
ATOM 1611 N N . ILE A 1 203 ? 15.305 -1.409 -0.285 1 97.94 203 ILE A N 1
ATOM 1612 C CA . ILE A 1 203 ? 15.891 -2.727 -0.065 1 97.94 203 ILE A CA 1
ATOM 1613 C C . ILE A 1 203 ? 17.406 -2.648 -0.236 1 97.94 203 ILE A C 1
ATOM 1615 O O . ILE A 1 203 ? 17.891 -2.24 -1.291 1 97.94 203 ILE A O 1
ATOM 1619 N N . HIS A 1 204 ? 18.078 -3.023 0.808 1 97.75 204 HIS A N 1
ATOM 1620 C CA . HIS A 1 204 ? 19.531 -2.957 0.798 1 97.75 204 HIS A CA 1
ATOM 1621 C C . HIS A 1 204 ? 20.141 -4.293 0.391 1 97.75 204 HIS A C 1
ATOM 1623 O O . HIS A 1 204 ? 19.453 -5.316 0.377 1 97.75 204 HIS A O 1
ATOM 1629 N N . TRP A 1 205 ? 21.422 -4.23 0.048 1 96.75 205 TRP A N 1
ATOM 1630 C CA . TRP A 1 205 ? 22.156 -5.398 -0.415 1 96.75 205 TRP A CA 1
ATOM 1631 C C . TRP A 1 205 ? 23.359 -5.676 0.486 1 96.75 205 TRP A C 1
ATOM 1633 O O . TRP A 1 205 ? 24.078 -4.754 0.858 1 96.75 205 TRP A O 1
ATOM 1643 N N . LEU A 1 206 ? 23.516 -6.906 0.768 1 95.94 206 LEU A N 1
ATOM 1644 C CA . LEU A 1 206 ? 24.594 -7.344 1.647 1 95.94 206 LEU A CA 1
ATOM 1645 C C . LEU A 1 206 ? 25.531 -8.305 0.922 1 95.94 206 LEU A C 1
ATOM 1647 O O . LEU A 1 206 ? 25.094 -9.07 0.061 1 95.94 206 LEU A O 1
ATOM 1651 N N . TRP A 1 207 ? 26.734 -8.25 1.359 1 96.44 207 TRP A N 1
ATOM 1652 C CA . TRP A 1 207 ? 27.703 -9.188 0.82 1 96.44 207 TRP A CA 1
ATOM 1653 C C . TRP A 1 207 ? 27.609 -10.539 1.517 1 96.44 207 TRP A C 1
ATOM 1655 O O . TRP A 1 207 ? 27.766 -10.633 2.736 1 96.44 207 TRP A O 1
ATOM 1665 N N . ALA A 1 208 ? 27.281 -11.547 0.734 1 95.06 208 ALA A N 1
ATOM 1666 C CA . ALA A 1 208 ? 27.281 -12.914 1.243 1 95.06 208 ALA A CA 1
ATOM 1667 C C . ALA A 1 208 ? 28.672 -13.547 1.126 1 95.06 208 ALA A C 1
ATOM 1669 O O . ALA A 1 208 ? 29.047 -14.039 0.061 1 95.06 208 ALA A O 1
ATOM 1670 N N . GLU A 1 209 ? 29.328 -13.703 2.18 1 94.19 209 GLU A N 1
ATOM 1671 C CA . GLU A 1 209 ? 30.719 -14.164 2.182 1 94.19 209 GLU A CA 1
ATOM 1672 C C . GLU A 1 209 ? 30.828 -15.578 1.604 1 94.19 209 GLU A C 1
ATOM 1674 O O . GLU A 1 209 ? 31.75 -15.867 0.839 1 94.19 209 GLU A O 1
ATOM 1679 N N . GLU A 1 210 ? 29.969 -16.391 1.945 1 93.94 210 GLU A N 1
ATOM 1680 C CA . GLU A 1 210 ? 30.016 -17.781 1.512 1 93.94 210 GLU A CA 1
ATOM 1681 C C . GLU A 1 210 ? 29.781 -17.906 0.009 1 93.94 210 GLU A C 1
ATOM 1683 O O . GLU A 1 210 ? 30.469 -18.672 -0.673 1 93.94 210 GLU A O 1
ATOM 1688 N N . ASP A 1 211 ? 28.906 -17.094 -0.562 1 93.69 211 ASP A N 1
ATOM 1689 C CA . ASP A 1 211 ? 28.531 -17.188 -1.967 1 93.69 211 ASP A CA 1
ATOM 1690 C C . ASP A 1 211 ? 29.328 -16.203 -2.816 1 93.69 211 ASP A C 1
ATOM 1692 O O . ASP A 1 211 ? 29.266 -16.25 -4.047 1 93.69 211 ASP A O 1
ATOM 1696 N N . LYS A 1 212 ? 30.031 -15.359 -2.178 1 95.69 212 LYS A N 1
ATOM 1697 C CA . LYS A 1 212 ? 30.859 -14.352 -2.832 1 95.69 212 LYS A CA 1
ATOM 1698 C C . LYS A 1 212 ? 30.031 -13.523 -3.82 1 95.69 212 LYS A C 1
ATOM 1700 O O . LYS A 1 212 ? 30.422 -13.383 -4.984 1 95.69 212 LYS A O 1
ATOM 1705 N N . THR A 1 213 ? 28.922 -13.039 -3.324 1 97.12 213 THR A N 1
ATOM 1706 C CA . THR A 1 213 ? 28.016 -12.242 -4.148 1 97.12 213 THR A CA 1
ATOM 1707 C C . THR A 1 213 ? 27.188 -11.305 -3.285 1 97.12 213 THR A C 1
ATOM 1709 O O . THR A 1 213 ? 26.969 -11.57 -2.1 1 97.12 213 THR A O 1
ATOM 1712 N N . TRP A 1 214 ? 26.828 -10.148 -3.812 1 96.25 214 TRP A N 1
ATOM 1713 C CA . TRP A 1 214 ? 25.859 -9.266 -3.176 1 96.25 214 TRP A CA 1
ATOM 1714 C C . TRP A 1 214 ? 24.453 -9.797 -3.346 1 96.25 214 TRP A C 1
ATOM 1716 O O . TRP A 1 214 ? 24.047 -10.188 -4.445 1 96.25 214 TRP A O 1
ATOM 1726 N N . GLU A 1 215 ? 23.688 -9.82 -2.234 1 94.5 215 GLU A N 1
ATOM 1727 C CA . GLU A 1 215 ? 22.312 -10.289 -2.248 1 94.5 215 GLU A CA 1
ATOM 1728 C C . GLU A 1 215 ? 21.391 -9.281 -1.564 1 94.5 215 GLU A C 1
ATOM 1730 O O . GLU A 1 215 ? 21.75 -8.672 -0.558 1 94.5 215 GLU A O 1
ATOM 1735 N N . ALA A 1 216 ? 20.234 -9.203 -2.188 1 94.69 216 ALA A N 1
ATOM 1736 C CA . ALA A 1 216 ? 19.234 -8.352 -1.547 1 94.69 216 ALA A CA 1
ATOM 1737 C C . ALA A 1 216 ? 18.781 -8.938 -0.211 1 94.69 216 ALA A C 1
ATOM 1739 O O . ALA A 1 216 ? 18.641 -10.156 -0.079 1 94.69 216 ALA A O 1
ATOM 1740 N N . ASP A 1 217 ? 18.578 -8.117 0.754 1 94.81 217 ASP A N 1
ATOM 1741 C CA . ASP A 1 217 ? 18.062 -8.547 2.049 1 94.81 217 ASP A CA 1
ATOM 1742 C C . ASP A 1 217 ? 16.609 -8.094 2.236 1 94.81 217 ASP A C 1
ATOM 1744 O O . ASP A 1 217 ? 16.344 -6.891 2.271 1 94.81 217 ASP A O 1
ATOM 1748 N N . GLY A 1 218 ? 15.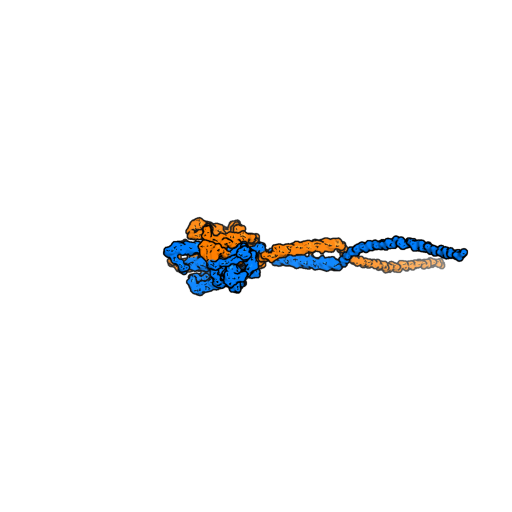727 -9.07 2.414 1 93.06 218 GLY A N 1
ATOM 1749 C CA . GLY A 1 218 ? 14.305 -8.797 2.492 1 93.06 218 GLY A CA 1
ATOM 1750 C C . GLY A 1 218 ? 13.867 -8.289 3.852 1 93.06 218 GLY A C 1
ATOM 1751 O O . GLY A 1 218 ? 12.688 -7.988 4.062 1 93.06 218 GLY A O 1
ATOM 1752 N N . ARG A 1 219 ? 14.844 -8.273 4.816 1 95.88 219 ARG A N 1
ATOM 1753 C CA . ARG A 1 219 ? 14.547 -7.668 6.109 1 95.88 219 ARG A CA 1
ATOM 1754 C C . ARG A 1 219 ? 14.664 -6.148 6.051 1 95.88 219 ARG A C 1
ATOM 1756 O O . ARG A 1 219 ? 15.742 -5.598 6.246 1 95.88 219 ARG A O 1
ATOM 1763 N N . VAL A 1 220 ? 13.492 -5.496 5.727 1 96.81 220 VAL A N 1
ATOM 1764 C CA . VAL A 1 220 ? 13.461 -4.062 5.445 1 96.81 220 VAL A CA 1
ATOM 1765 C C . VAL A 1 220 ? 12.516 -3.363 6.414 1 96.81 220 VAL A C 1
ATOM 1767 O O . VAL A 1 220 ? 11.422 -3.863 6.695 1 96.81 220 VAL A O 1
ATOM 1770 N N . MET A 1 221 ? 12.977 -2.232 6.957 1 97.5 221 MET A N 1
ATOM 1771 C CA . MET A 1 221 ? 12.109 -1.394 7.781 1 97.5 221 MET A CA 1
ATOM 1772 C C . MET A 1 221 ? 11.172 -0.557 6.91 1 97.5 221 MET A C 1
ATOM 1774 O O . MET A 1 221 ? 11.586 -0.036 5.871 1 97.5 221 MET A O 1
ATOM 1778 N N . HIS A 1 222 ? 9.953 -0.497 7.348 1 98.31 222 HIS A N 1
ATOM 1779 C CA . HIS A 1 222 ? 8.93 0.265 6.633 1 98.31 222 HIS A CA 1
ATOM 1780 C C . HIS A 1 222 ? 8.164 1.182 7.582 1 98.31 222 HIS A C 1
ATOM 1782 O O . HIS A 1 222 ? 8.07 0.904 8.781 1 98.31 222 HIS A O 1
ATOM 1788 N N . THR A 1 223 ? 7.668 2.295 7.086 1 98.12 223 THR A N 1
ATOM 1789 C CA . THR A 1 223 ? 6.672 3.121 7.754 1 98.12 223 THR A CA 1
ATOM 1790 C C . THR A 1 223 ? 5.258 2.668 7.391 1 98.12 223 THR A C 1
ATOM 1792 O O . THR A 1 223 ? 4.836 2.795 6.242 1 98.12 223 THR A O 1
ATOM 1795 N N . CYS A 1 224 ? 4.562 2.158 8.414 1 98.69 224 CYS A N 1
ATOM 1796 C CA . CYS A 1 224 ? 3.309 1.468 8.125 1 98.69 224 CYS A CA 1
ATOM 1797 C C . CYS A 1 224 ? 2.162 2.064 8.93 1 98.69 224 CYS A C 1
ATOM 1799 O O . CYS A 1 224 ? 2.367 2.561 10.039 1 98.69 224 CYS A O 1
ATOM 1801 N N . ARG A 1 225 ? 1.01 2 8.312 1 98.5 225 ARG A N 1
ATOM 1802 C CA . ARG A 1 225 ? -0.201 2.205 9.102 1 98.5 225 ARG A CA 1
ATOM 1803 C C . ARG A 1 225 ? -0.394 1.075 10.109 1 98.5 225 ARG A C 1
ATOM 1805 O O . ARG A 1 225 ? 0.129 -0.026 9.922 1 98.5 225 ARG A O 1
ATOM 1812 N N . ASP A 1 226 ? -1.118 1.4 11.188 1 98.5 226 ASP A N 1
ATOM 1813 C CA . ASP A 1 226 ? -1.406 0.405 12.219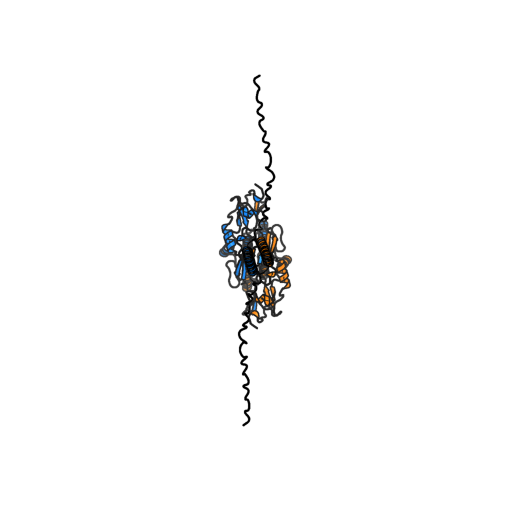 1 98.5 226 ASP A CA 1
ATOM 1814 C C . ASP A 1 226 ? -2.516 -0.543 11.766 1 98.5 226 ASP A C 1
ATOM 1816 O O . ASP A 1 226 ? -3.686 -0.344 12.102 1 98.5 226 ASP A O 1
ATOM 1820 N N . PHE A 1 227 ? -2.156 -1.592 11.094 1 98.62 227 PHE A N 1
ATOM 1821 C CA . PHE A 1 227 ? -3.098 -2.555 10.531 1 98.62 227 PHE A CA 1
ATOM 1822 C C . PHE A 1 227 ? -3.945 -3.186 11.625 1 98.62 227 PHE A C 1
ATOM 1824 O O . PHE A 1 227 ? -5.148 -3.393 11.445 1 98.62 227 PHE A O 1
ATOM 1831 N N . GLU A 1 228 ? -3.346 -3.529 12.734 1 98.06 228 GLU A N 1
ATOM 1832 C CA . GLU A 1 228 ? -4.059 -4.203 13.82 1 98.06 228 GLU A CA 1
ATOM 1833 C C . GLU A 1 228 ? -5.195 -3.336 14.352 1 98.06 228 GLU A C 1
ATOM 1835 O O . GLU A 1 228 ? -6.277 -3.842 14.648 1 98.06 228 GLU A O 1
ATOM 1840 N N . ALA A 1 229 ? -4.945 -2.057 14.5 1 98.19 229 ALA A N 1
ATOM 1841 C CA . ALA A 1 229 ? -5.996 -1.146 14.953 1 98.19 229 ALA A CA 1
ATOM 1842 C C . ALA A 1 229 ? -7.16 -1.12 13.969 1 98.19 229 ALA A C 1
ATOM 1844 O O . ALA A 1 229 ? -8.328 -1.14 14.375 1 98.19 229 ALA A O 1
ATOM 1845 N N . ILE A 1 230 ? -6.859 -1.079 12.711 1 98 230 ILE A N 1
ATOM 1846 C CA . ILE A 1 230 ? -7.875 -1.048 11.664 1 98 230 ILE A CA 1
ATOM 1847 C C . ILE A 1 230 ? -8.656 -2.363 11.656 1 98 230 ILE A C 1
ATOM 1849 O O . ILE A 1 230 ? -9.883 -2.363 11.586 1 98 230 ILE A O 1
ATOM 1853 N N . ARG A 1 231 ? -7.945 -3.441 11.758 1 97.62 231 ARG A N 1
ATOM 1854 C CA . ARG A 1 231 ? -8.57 -4.762 11.766 1 97.62 231 ARG A CA 1
ATOM 1855 C C . ARG A 1 231 ? -9.477 -4.926 12.984 1 97.62 231 ARG A C 1
ATOM 1857 O O . ARG A 1 231 ? -10.594 -5.426 12.859 1 97.62 231 ARG A O 1
ATOM 1864 N N . ASP A 1 232 ? -8.992 -4.5 14.156 1 97.19 232 ASP A N 1
ATOM 1865 C CA . ASP A 1 232 ? -9.797 -4.598 15.375 1 97.19 232 ASP A CA 1
ATOM 1866 C C . ASP A 1 232 ? -11.078 -3.771 15.258 1 97.19 232 ASP A C 1
ATOM 1868 O O . ASP A 1 232 ? -12.156 -4.223 15.648 1 97.19 232 ASP A O 1
ATOM 1872 N N . TRP A 1 233 ? -10.914 -2.607 14.766 1 97.88 233 TRP A N 1
ATOM 1873 C CA . TRP A 1 233 ? -12.078 -1.753 14.562 1 97.88 233 TRP A CA 1
ATOM 1874 C C . TRP A 1 233 ? -13.055 -2.395 13.578 1 97.88 233 TRP A C 1
ATOM 1876 O O . TRP A 1 233 ? -14.266 -2.346 13.789 1 97.88 233 TRP A O 1
ATOM 1886 N N . ALA A 1 234 ? -12.57 -2.971 12.477 1 97.25 234 ALA A N 1
ATOM 1887 C CA . ALA A 1 234 ? -13.43 -3.648 11.508 1 97.25 234 ALA A CA 1
ATOM 1888 C C . ALA A 1 234 ? -14.172 -4.812 12.148 1 97.25 234 ALA A C 1
ATOM 1890 O O . ALA A 1 234 ? -15.352 -5.031 11.875 1 97.25 234 ALA A O 1
ATOM 1891 N N . PHE A 1 235 ? -13.461 -5.531 12.961 1 95.56 235 PHE A N 1
ATOM 1892 C CA . PHE A 1 235 ? -14.078 -6.645 13.672 1 95.56 235 PHE A CA 1
ATOM 1893 C C . PHE A 1 235 ? -15.234 -6.16 14.539 1 95.56 235 PHE A C 1
ATOM 1895 O O . PHE A 1 235 ? -16.297 -6.777 14.562 1 95.56 235 PHE A O 1
ATOM 1902 N N . GLU A 1 236 ? -15.062 -5.055 15.219 1 96.19 236 GLU A N 1
ATOM 1903 C CA . GLU A 1 236 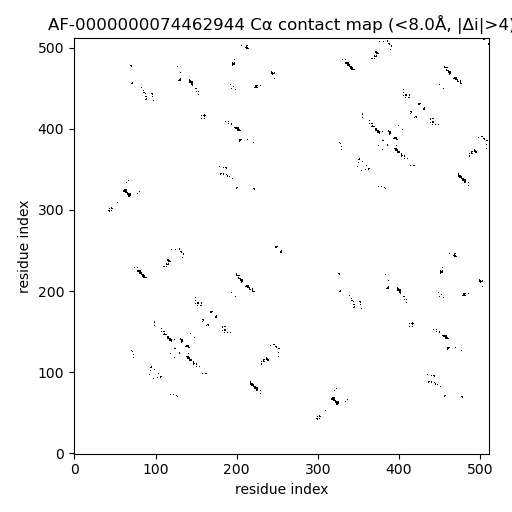? -16.078 -4.496 16.109 1 96.19 236 GLU A CA 1
ATOM 1904 C C . GLU A 1 236 ? -17.281 -3.996 15.312 1 96.19 236 GLU A C 1
ATOM 1906 O O . GLU A 1 236 ? -18.406 -3.928 15.836 1 96.19 236 GLU A O 1
ATOM 1911 N N . ASN A 1 237 ? -17.062 -3.676 14.062 1 96.81 237 ASN A N 1
ATOM 1912 C CA . ASN A 1 237 ? -18.125 -3.115 13.25 1 96.81 237 ASN A CA 1
ATOM 1913 C C . ASN A 1 237 ? -18.562 -4.082 12.148 1 96.81 237 ASN A C 1
ATOM 1915 O O . ASN A 1 237 ? -19.172 -3.67 11.156 1 96.81 237 ASN A O 1
ATOM 1919 N N . TRP A 1 238 ? -18.219 -5.328 12.305 1 95.94 238 TRP A N 1
ATOM 1920 C CA . TRP A 1 238 ? -18.516 -6.355 11.32 1 95.94 238 TRP A CA 1
ATOM 1921 C C . TRP A 1 238 ? -20.016 -6.41 11.031 1 95.94 238 TRP A C 1
ATOM 1923 O O . TRP A 1 238 ? -20.828 -6.336 11.953 1 95.94 238 TRP A O 1
ATOM 1933 N N . ALA A 1 239 ? -20.391 -6.496 9.766 1 93.56 239 ALA A N 1
ATOM 1934 C CA . ALA A 1 239 ? -21.797 -6.453 9.367 1 93.56 239 ALA A CA 1
ATOM 1935 C C . ALA A 1 239 ? -22.484 -7.797 9.602 1 93.56 239 ALA A C 1
ATOM 1937 O O . ALA A 1 239 ? -23.703 -7.879 9.648 1 93.56 239 ALA A O 1
ATOM 1938 N N . GLY A 1 240 ? -21.656 -8.891 9.703 1 87.88 240 GLY A N 1
ATOM 1939 C CA . GLY A 1 240 ? -22.25 -10.211 9.875 1 87.88 240 GLY A CA 1
ATOM 1940 C C . GLY A 1 240 ? -22.812 -10.781 8.586 1 87.88 240 GLY A C 1
ATOM 1941 O O . GLY A 1 240 ? -22.312 -10.5 7.5 1 87.88 240 GLY A O 1
ATOM 1942 N N . MET A 1 241 ? -23.797 -11.656 8.695 1 85.94 241 MET A N 1
ATOM 1943 C CA . MET A 1 241 ? -24.438 -12.258 7.527 1 85.94 241 MET A CA 1
ATOM 1944 C C . MET A 1 241 ? -25.469 -11.312 6.922 1 85.94 241 MET A C 1
ATOM 1946 O O . MET A 1 241 ? -26.391 -10.875 7.602 1 85.94 241 MET A O 1
ATOM 1950 N N . ILE A 1 242 ? -25.234 -10.945 5.758 1 89.5 242 ILE A N 1
ATOM 1951 C CA . ILE A 1 242 ? -26.094 -9.992 5.066 1 89.5 242 ILE A CA 1
ATOM 1952 C C . ILE A 1 242 ? -26.828 -10.688 3.922 1 89.5 242 ILE A C 1
ATOM 1954 O O . ILE A 1 242 ? -26.219 -11.438 3.152 1 89.5 242 ILE A O 1
ATOM 1958 N N . ASP A 1 243 ? -28.156 -10.461 3.861 1 92.5 243 ASP A N 1
ATOM 1959 C CA . ASP A 1 243 ? -28.938 -10.906 2.707 1 92.5 243 ASP A CA 1
ATOM 1960 C C . ASP A 1 243 ? -28.828 -9.906 1.558 1 92.5 243 ASP A C 1
ATOM 1962 O O . ASP A 1 243 ? -29.453 -8.844 1.599 1 92.5 243 ASP A O 1
ATOM 1966 N N . ARG A 1 244 ? -28.188 -10.273 0.505 1 94.56 244 ARG A N 1
ATOM 1967 C CA . ARG A 1 244 ? -27.891 -9.352 -0.591 1 94.56 244 ARG A CA 1
ATOM 1968 C C . ARG A 1 244 ? -29.031 -9.328 -1.606 1 94.56 244 ARG A C 1
ATOM 1970 O O . ARG A 1 244 ? -28.969 -8.594 -2.596 1 94.56 244 ARG A O 1
ATOM 1977 N N . THR A 1 245 ? -30.047 -10.07 -1.334 1 96.25 245 THR A N 1
ATOM 1978 C CA . THR A 1 245 ? -31.141 -10.156 -2.305 1 96.25 245 THR A CA 1
ATOM 1979 C C . THR A 1 245 ? -32.312 -9.258 -1.893 1 96.25 245 THR A C 1
ATOM 1981 O O . THR A 1 245 ? -33.312 -9.203 -2.58 1 96.25 245 THR A O 1
ATOM 1984 N N . VAL A 1 246 ? -32.156 -8.625 -0.803 1 95.62 246 VAL A N 1
ATOM 1985 C CA . VAL A 1 246 ? -33.25 -7.762 -0.33 1 95.62 246 VAL A CA 1
ATOM 1986 C C . VAL A 1 246 ? -32.938 -6.305 -0.659 1 95.62 246 VAL A C 1
ATOM 1988 O O . VAL A 1 246 ? -31.906 -5.773 -0.208 1 95.62 246 VAL A O 1
ATOM 1991 N N . TRP A 1 247 ? -33.781 -5.742 -1.418 1 95.44 247 TRP A N 1
ATOM 1992 C CA . TRP A 1 247 ? -33.656 -4.328 -1.747 1 95.44 247 TRP A CA 1
ATOM 1993 C C . TRP A 1 247 ? -34.5 -3.473 -0.796 1 95.44 247 TRP A C 1
ATOM 1995 O O . TRP A 1 247 ? -35.625 -3.818 -0.478 1 95.44 247 TRP A O 1
ATOM 2005 N N . VAL A 1 248 ? -33.938 -2.41 -0.274 1 94.62 248 VAL A N 1
ATOM 2006 C CA . VAL A 1 248 ? -34.688 -1.429 0.514 1 94.62 248 VAL A CA 1
ATOM 2007 C C . VAL A 1 248 ? -34.375 -0.023 -0.006 1 94.62 248 VAL A C 1
ATOM 2009 O O . VAL A 1 248 ? -33.281 0.24 -0.521 1 94.62 248 VAL A O 1
ATOM 2012 N N . PRO A 1 249 ? -35.375 0.896 0.104 1 95.19 249 PRO A N 1
ATOM 2013 C CA . PRO A 1 249 ? -35.094 2.273 -0.32 1 95.19 249 PRO A CA 1
ATOM 2014 C C . PRO A 1 249 ? -33.969 2.936 0.471 1 95.19 249 PRO A C 1
ATOM 2016 O O . PRO A 1 249 ? -33.844 2.691 1.672 1 95.19 249 PRO A O 1
ATOM 2019 N N . ASP A 1 250 ? -33.219 3.742 -0.213 1 96.19 250 ASP A N 1
ATOM 2020 C CA . ASP A 1 250 ? -32.062 4.438 0.386 1 96.19 250 ASP A CA 1
ATOM 2021 C C . ASP A 1 250 ? -32.438 5.875 0.745 1 96.19 250 ASP A C 1
ATOM 2023 O O . ASP A 1 250 ? -32.594 6.723 -0.138 1 96.19 250 ASP A O 1
ATOM 2027 N N . PRO A 1 251 ? -32.531 6.18 1.968 1 95.56 251 PRO A N 1
ATOM 2028 C CA . PRO A 1 251 ? -32.812 7.559 2.361 1 95.56 251 PRO A CA 1
ATOM 2029 C C . PRO A 1 251 ? -31.812 8.562 1.811 1 95.56 251 PRO A C 1
ATOM 203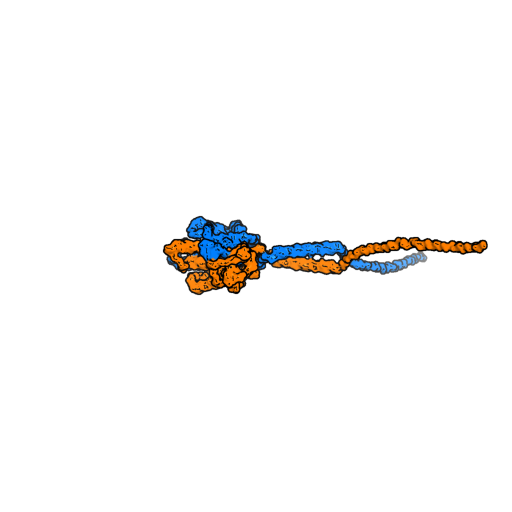1 O O . PRO A 1 251 ? -32.156 9.703 1.519 1 95.56 251 PRO A O 1
ATOM 2034 N N . LEU A 1 252 ? -30.594 8.188 1.663 1 96.81 252 LEU A N 1
ATOM 2035 C CA . LEU A 1 252 ? -29.547 9.102 1.194 1 96.81 252 LEU A CA 1
ATOM 2036 C C . LEU A 1 252 ? -29.766 9.453 -0.276 1 96.81 252 LEU A C 1
ATOM 2038 O O . LEU A 1 252 ? -29.234 10.453 -0.763 1 96.81 252 LEU A O 1
ATOM 2042 N N . LYS A 1 253 ? -30.484 8.625 -0.985 1 95.44 253 LYS A N 1
ATOM 2043 C CA . LYS A 1 253 ? -30.797 8.883 -2.389 1 95.44 253 LYS A CA 1
ATOM 2044 C C . LYS A 1 253 ? -32.156 9.586 -2.533 1 95.44 253 LYS A C 1
ATOM 2046 O O . LYS A 1 253 ? -32.625 9.766 -3.648 1 95.44 253 LYS A O 1
ATOM 2051 N N . GLY A 1 254 ? -32.812 9.805 -1.424 1 92.5 254 GLY A N 1
ATOM 2052 C CA . GLY A 1 254 ? -34.125 10.422 -1.443 1 92.5 254 GLY A CA 1
ATOM 2053 C C . GLY A 1 254 ? -35.219 9.461 -1.79 1 92.5 254 GLY A C 1
ATOM 2054 O O . GLY A 1 254 ? -36.281 9.867 -2.299 1 92.5 254 GLY A O 1
ATOM 2055 N N . GLU A 1 255 ? -35 8.273 -1.586 1 90.62 255 GLU A N 1
ATOM 2056 C CA . GLU A 1 255 ? -35.969 7.266 -1.961 1 90.62 255 GLU A CA 1
ATOM 2057 C C . GLU A 1 255 ? -37.031 7.098 -0.869 1 90.62 255 GLU A C 1
ATOM 2059 O O . GLU A 1 255 ? -37.938 6.281 -1.004 1 90.62 255 GLU A O 1
ATOM 2064 N N . ILE A 1 256 ? -36.906 7.809 0.172 1 82.81 256 ILE A N 1
ATOM 2065 C CA . ILE A 1 256 ? -37.906 7.875 1.223 1 82.81 256 ILE A CA 1
ATOM 2066 C C . ILE A 1 256 ? -38.344 9.328 1.439 1 82.81 256 ILE A C 1
ATOM 2068 O O . ILE A 1 256 ? -37.531 10.242 1.315 1 82.81 256 ILE A O 1
ATOM 2072 N N . MET B 1 1 ? 82.25 100.438 61.125 1 27.36 1 MET B N 1
ATOM 2073 C CA . MET B 1 1 ? 81.188 99.875 62 1 27.36 1 MET B CA 1
ATOM 2074 C C . MET B 1 1 ? 79.875 99.812 61.281 1 27.36 1 MET B C 1
ATOM 2076 O O . MET B 1 1 ? 78.812 99.75 61.906 1 27.36 1 MET B O 1
ATOM 2080 N N . SER B 1 2 ? 79.875 99.812 59.906 1 29.8 2 SER B N 1
ATOM 2081 C CA . SER B 1 2 ? 78.875 100.062 58.938 1 29.8 2 SER B CA 1
ATOM 2082 C C . SER B 1 2 ? 77.812 98.938 58.938 1 29.8 2 SER B C 1
ATOM 2084 O O . SER B 1 2 ? 78.188 97.75 58.875 1 29.8 2 SER B O 1
ATOM 2086 N N . ASN B 1 3 ? 76.625 99.125 59.5 1 29.84 3 ASN B N 1
ATOM 2087 C CA . ASN B 1 3 ? 75.375 98.5 60 1 29.84 3 ASN B CA 1
ATOM 2088 C C . ASN B 1 3 ? 74.562 97.938 58.844 1 29.84 3 ASN B C 1
ATOM 2090 O O . ASN B 1 3 ? 73.938 98.688 58.094 1 29.84 3 ASN B O 1
ATOM 2094 N N . ASP B 1 4 ? 75 96.875 58.125 1 30.28 4 ASP B N 1
ATOM 2095 C CA . ASP B 1 4 ? 74.5 96.188 56.938 1 30.28 4 ASP B CA 1
ATOM 2096 C C . ASP B 1 4 ? 73.125 95.625 57.156 1 30.28 4 ASP B C 1
ATOM 2098 O O . ASP B 1 4 ? 72.875 94.875 58.094 1 30.28 4 ASP B O 1
ATOM 2102 N N . LYS B 1 5 ? 72.062 96.375 56.719 1 32.62 5 LYS B N 1
ATOM 2103 C CA . LYS B 1 5 ? 70.562 96.25 56.844 1 32.62 5 LYS B CA 1
ATOM 2104 C C . LYS B 1 5 ? 70.062 95 56.156 1 32.62 5 LYS B C 1
ATOM 2106 O O . LYS B 1 5 ? 70.312 94.812 54.969 1 32.62 5 LYS B O 1
ATOM 2111 N N . TYR B 1 6 ? 70 93.812 56.844 1 33.03 6 TYR B N 1
ATOM 2112 C CA . TYR B 1 6 ? 69.625 92.438 56.5 1 33.03 6 TYR B CA 1
ATOM 2113 C C . TYR B 1 6 ? 68.188 92.375 56.156 1 33.03 6 TYR B C 1
ATOM 2115 O O . TYR B 1 6 ? 67.312 92.5 57.031 1 33.03 6 TYR B O 1
ATOM 2123 N N . GLN B 1 7 ? 67.688 93.125 55.094 1 28.77 7 GLN B N 1
ATOM 2124 C CA . GLN B 1 7 ? 66.25 93.188 54.906 1 28.77 7 GLN B CA 1
ATOM 2125 C C . GLN B 1 7 ? 65.688 91.75 54.625 1 28.77 7 GLN B C 1
ATOM 2127 O O . GLN B 1 7 ? 66.25 91 53.844 1 28.77 7 GLN B O 1
ATOM 2132 N N . ASP B 1 8 ? 64.812 91.188 55.5 1 30.19 8 ASP B N 1
ATOM 2133 C CA . ASP B 1 8 ? 64.125 89.938 55.75 1 30.19 8 ASP B CA 1
ATOM 2134 C C . ASP B 1 8 ? 63.125 89.625 54.625 1 30.19 8 ASP B C 1
ATOM 2136 O O . ASP B 1 8 ? 62.344 90.5 54.25 1 30.19 8 ASP B O 1
ATOM 2140 N N . THR B 1 9 ? 63.5 88.875 53.531 1 34.31 9 THR B N 1
ATOM 2141 C CA . THR B 1 9 ? 62.75 88.438 52.344 1 34.31 9 THR B CA 1
ATOM 2142 C C . THR B 1 9 ? 61.531 87.625 52.75 1 34.31 9 THR B C 1
ATOM 2144 O O . THR B 1 9 ? 61.625 86.688 53.562 1 34.31 9 THR B O 1
ATOM 2147 N N . PRO B 1 10 ? 60.25 88.188 52.75 1 33.22 10 PRO B N 1
ATOM 2148 C CA . PRO B 1 10 ? 59 87.562 53.188 1 33.22 10 PRO B CA 1
ATOM 2149 C C . PRO B 1 10 ? 58.656 86.312 52.375 1 33.22 10 PRO B C 1
ATOM 2151 O O . PRO B 1 10 ? 59 86.25 51.188 1 33.22 10 PRO B O 1
ATOM 2154 N N . ASP B 1 11 ? 58.75 85.062 52.906 1 31.53 11 ASP B N 1
ATOM 2155 C CA . ASP B 1 11 ? 58.469 83.688 52.469 1 31.53 11 ASP B CA 1
ATOM 2156 C C . ASP B 1 11 ? 57 83.562 52.031 1 31.53 11 ASP B C 1
ATOM 2158 O O . ASP B 1 11 ? 56.094 83.75 52.844 1 31.53 11 ASP B O 1
ATOM 2162 N N . ASP B 1 12 ? 56.5 84.125 50.906 1 31.8 12 ASP B N 1
ATOM 2163 C CA . ASP B 1 12 ? 55.125 84.062 50.469 1 31.8 12 ASP B CA 1
ATOM 2164 C C . ASP B 1 12 ? 54.719 82.562 50.281 1 31.8 12 ASP B C 1
ATOM 2166 O O . ASP B 1 12 ? 55.344 81.812 49.5 1 31.8 12 ASP B O 1
ATOM 2170 N N . ASP B 1 13 ? 54.156 81.812 51.281 1 30.95 13 ASP B N 1
ATOM 2171 C CA . ASP B 1 13 ? 53.625 80.438 51.438 1 30.95 13 ASP B CA 1
ATOM 2172 C C . ASP B 1 13 ? 52.438 80.25 50.531 1 30.95 13 ASP B C 1
ATOM 2174 O O . ASP B 1 13 ? 51.281 80.188 51 1 30.95 13 ASP B O 1
ATOM 2178 N N . GLU B 1 14 ? 52.312 80.625 49.281 1 32.25 14 GLU B N 1
ATOM 2179 C CA . GLU B 1 14 ? 51.062 80.562 48.562 1 32.25 14 GLU B CA 1
ATOM 2180 C C . GLU B 1 14 ? 50.688 79.062 48.281 1 32.25 14 GLU B C 1
ATOM 2182 O O . GLU B 1 14 ? 50.688 78.625 47.125 1 32.25 14 GLU B O 1
ATOM 2187 N N . SER B 1 15 ? 51.062 78.062 49.062 1 33.78 15 SER B N 1
ATOM 2188 C CA . SER B 1 15 ? 50.906 76.688 48.531 1 33.78 15 SER B CA 1
ATOM 2189 C C . SER B 1 15 ? 49.438 76.312 48.406 1 33.78 15 SER B C 1
ATOM 2191 O O . SER B 1 15 ? 49.094 75.25 47.969 1 33.78 15 SER B O 1
ATOM 2193 N N . GLY B 1 16 ? 48.438 77 49.094 1 30.16 16 GLY B N 1
ATOM 2194 C CA . GLY B 1 16 ? 47.406 76.062 49.594 1 30.16 16 GLY B CA 1
ATOM 2195 C C . GLY B 1 16 ? 46.562 75.438 48.5 1 30.16 16 GLY B C 1
ATOM 2196 O O . GLY B 1 16 ? 46.219 74.25 48.562 1 30.16 16 GLY B O 1
ATOM 2197 N N . GLY B 1 17 ? 45.75 76.188 47.75 1 32.75 17 GLY B N 1
ATOM 2198 C CA . GLY B 1 17 ? 44.312 75.875 47.656 1 32.75 17 GLY B CA 1
ATOM 2199 C C . GLY B 1 17 ? 44 74.875 46.562 1 32.75 17 GLY B C 1
ATOM 2200 O O . GLY B 1 17 ? 42.875 74.875 46.031 1 32.75 17 GLY B O 1
ATOM 2201 N N . LEU B 1 18 ? 44.906 74.125 46 1 39.94 18 LEU B N 1
ATOM 2202 C CA . LEU B 1 18 ? 44.469 73.438 44.812 1 39.94 18 LEU B CA 1
ATOM 2203 C C . LEU B 1 18 ? 43.438 72.375 45.156 1 39.94 18 LEU B C 1
ATOM 2205 O O . LEU B 1 18 ? 43.562 71.188 44.75 1 39.94 18 LEU B O 1
ATOM 2209 N N . LEU B 1 19 ? 42.719 72.438 46.375 1 34.31 19 LEU B N 1
ATOM 2210 C CA . LEU B 1 19 ? 41.969 71.25 46.688 1 34.31 19 LEU B CA 1
ATOM 2211 C C . LEU B 1 19 ? 41.062 70.812 45.531 1 34.31 19 LEU B C 1
ATOM 2213 O O . LEU B 1 19 ? 40.906 71.625 44.562 1 34.31 19 LEU B O 1
ATOM 2217 N N . ASP B 1 20 ? 39.75 70.5 45.844 1 34.16 20 ASP B N 1
ATOM 2218 C CA . ASP B 1 20 ? 38.875 69.375 45.75 1 34.16 20 ASP B CA 1
ATOM 2219 C C . ASP B 1 20 ? 37.938 69.5 44.531 1 34.16 20 ASP B C 1
ATOM 2221 O O . ASP B 1 20 ? 36.875 70.062 44.625 1 34.16 20 ASP B O 1
ATOM 2225 N N . ARG B 1 21 ? 38.219 70.125 43.406 1 38.28 21 ARG B N 1
ATOM 2226 C CA . ARG B 1 21 ? 37.125 70.125 42.438 1 38.28 21 ARG B CA 1
ATOM 2227 C C . ARG B 1 21 ? 36.781 68.688 42.031 1 38.28 21 ARG B C 1
ATOM 2229 O O . ARG B 1 21 ? 37.438 68.125 41.156 1 38.28 21 ARG B O 1
ATOM 2236 N N . THR B 1 22 ? 36.531 67.688 42.938 1 42.59 22 THR B N 1
ATOM 2237 C CA . THR B 1 22 ? 36 66.438 42.406 1 42.59 22 THR B CA 1
ATOM 2238 C C . THR B 1 22 ? 34.719 66.688 41.656 1 42.59 22 THR B C 1
ATOM 2240 O O . THR B 1 22 ? 33.75 67.188 42.188 1 42.59 22 THR B O 1
ATOM 2243 N N . GLY B 1 23 ? 34.75 67.062 40.344 1 41.75 23 GLY B N 1
ATOM 2244 C CA . GLY B 1 23 ? 33.594 67.062 39.469 1 41.75 23 GLY B CA 1
ATOM 2245 C C . GLY B 1 23 ? 32.656 65.938 39.656 1 41.75 23 GLY B C 1
ATOM 2246 O O . GLY B 1 23 ? 33.094 64.75 39.812 1 41.75 23 GLY B O 1
ATOM 2247 N N . SER B 1 24 ? 31.484 66.062 40.312 1 48.09 24 SER B N 1
ATOM 2248 C CA . SER B 1 24 ? 30.375 65.125 40.375 1 48.09 24 SER B CA 1
ATOM 2249 C C . SER B 1 24 ? 30.047 64.562 39 1 48.09 24 SER B C 1
ATOM 2251 O O . SER B 1 24 ? 29.781 65.312 38.062 1 48.09 24 SER B O 1
ATOM 2253 N N . ALA B 1 25 ? 30.719 63.5 38.531 1 50.47 25 ALA B N 1
ATOM 2254 C CA . ALA B 1 25 ? 30.266 62.75 37.375 1 50.47 25 ALA B CA 1
ATOM 2255 C C . ALA B 1 25 ? 28.766 62.469 37.438 1 50.47 25 ALA B C 1
ATOM 2257 O O . ALA B 1 25 ? 28.297 61.844 38.375 1 50.47 25 ALA B O 1
ATOM 2258 N N . SER B 1 26 ? 27.938 63.406 36.969 1 51.22 26 SER B N 1
ATOM 2259 C CA . SER B 1 26 ? 26.531 63.094 36.75 1 51.22 26 SER B CA 1
ATOM 2260 C C . SER B 1 26 ? 26.375 61.688 36.156 1 51.22 26 SER B C 1
ATOM 2262 O O . SER B 1 26 ? 26.984 61.375 35.125 1 51.22 26 SER B O 1
ATOM 2264 N N . HIS B 1 27 ? 26.141 60.656 36.906 1 49.34 27 HIS B N 1
ATOM 2265 C CA . HIS B 1 27 ? 25.703 59.375 36.406 1 49.34 27 HIS B CA 1
ATOM 2266 C C . HIS B 1 27 ? 24.562 59.5 35.406 1 49.34 27 HIS B C 1
ATOM 2268 O O . HIS B 1 27 ? 23.484 59.969 35.75 1 49.34 27 HIS B O 1
ATOM 2274 N N . ARG B 1 28 ? 24.938 59.812 34.156 1 51.56 28 ARG B N 1
ATOM 2275 C CA . ARG B 1 28 ? 23.906 59.656 33.125 1 51.56 28 ARG B CA 1
ATOM 2276 C C . ARG B 1 28 ? 23.203 58.312 33.281 1 51.56 28 ARG B C 1
ATOM 2278 O O . ARG B 1 28 ? 23.844 57.25 33.281 1 51.56 28 ARG B O 1
ATOM 2285 N N . HIS B 1 29 ? 22.078 58.25 34.062 1 56.53 29 HIS B N 1
ATOM 2286 C CA . HIS B 1 29 ? 21.234 57.031 34 1 56.53 29 HIS B CA 1
ATOM 2287 C C . HIS B 1 29 ? 21.062 56.562 32.562 1 56.53 29 HIS B C 1
ATOM 2289 O O . HIS B 1 29 ? 20.953 57.406 31.641 1 56.53 29 HIS B O 1
ATOM 2295 N N . PRO B 1 30 ? 21.484 55.469 32.156 1 55.56 30 PRO B N 1
ATOM 2296 C CA . PRO B 1 30 ? 21.188 55 30.797 1 55.56 30 PRO B CA 1
ATOM 2297 C C . PRO B 1 30 ? 19.766 55.312 30.344 1 55.56 30 PRO B C 1
ATOM 2299 O O . PRO B 1 30 ? 18.828 55.125 31.125 1 55.56 30 PRO B O 1
ATOM 2302 N N . ASP B 1 31 ? 19.594 56.281 29.531 1 50.84 31 ASP B N 1
ATOM 2303 C CA . ASP B 1 31 ? 18.297 56.469 28.906 1 50.84 31 ASP B CA 1
ATOM 2304 C C . ASP B 1 31 ? 17.641 55.156 28.531 1 50.84 31 ASP B C 1
ATOM 2306 O O . ASP B 1 31 ? 18.188 54.375 27.734 1 50.84 31 ASP B O 1
ATOM 2310 N N . HIS B 1 32 ? 16.875 54.469 29.359 1 56.88 32 HIS B N 1
ATOM 2311 C CA . HIS B 1 32 ? 16.016 53.406 28.875 1 56.88 32 HIS B CA 1
ATOM 2312 C C . HIS B 1 32 ? 15.477 53.719 27.484 1 56.88 32 HIS B C 1
ATOM 2314 O O . HIS B 1 32 ? 14.875 54.781 27.266 1 56.88 32 HIS B O 1
ATOM 2320 N N . THR B 1 33 ? 16.141 53.406 26.531 1 57.59 33 THR B N 1
ATOM 2321 C CA . THR B 1 33 ? 15.648 53.562 25.172 1 57.59 33 THR B CA 1
ATOM 2322 C C . THR B 1 33 ? 14.141 53.344 25.125 1 57.59 33 THR B C 1
ATOM 2324 O O . THR B 1 33 ? 13.656 52.219 25.375 1 57.59 33 THR B O 1
ATOM 2327 N N . ARG B 1 34 ? 13.391 54.281 25.422 1 63.62 34 ARG B N 1
ATOM 2328 C CA . ARG B 1 34 ? 11.938 54.312 25.25 1 63.62 34 ARG B CA 1
ATOM 2329 C C . ARG B 1 34 ? 11.539 53.812 23.859 1 63.62 34 ARG B C 1
ATOM 2331 O O . ARG B 1 34 ? 11.742 54.5 22.859 1 63.62 34 ARG B O 1
ATOM 2338 N N . VAL B 1 35 ? 11.469 52.531 23.625 1 69.12 35 VAL B N 1
ATOM 2339 C CA . VAL B 1 35 ? 10.859 52.031 22.391 1 69.12 35 VAL B CA 1
ATOM 2340 C C . VAL B 1 35 ? 9.578 52.844 22.109 1 69.12 35 VAL B C 1
ATOM 2342 O O . VAL B 1 35 ? 8.703 52.938 22.969 1 69.12 35 VAL B O 1
ATOM 2345 N N . SER B 1 36 ? 9.648 53.562 21 1 83.62 36 SER B N 1
ATOM 2346 C CA . SER B 1 36 ? 8.484 54.344 20.594 1 83.62 36 SER B CA 1
ATOM 2347 C C . SER B 1 36 ? 7.219 53.5 20.594 1 83.62 36 SER B C 1
ATOM 2349 O O . SER B 1 36 ? 7.25 52.312 20.25 1 83.62 36 SER B O 1
ATOM 2351 N N . LYS B 1 37 ? 6.285 53.906 21.359 1 85.75 37 LYS B N 1
ATOM 2352 C CA . LYS B 1 37 ? 4.969 53.25 21.375 1 85.75 37 LYS B CA 1
ATOM 2353 C C . LYS B 1 37 ? 4.578 52.781 19.984 1 85.75 37 LYS B C 1
ATOM 2355 O O . LYS B 1 37 ? 3.949 51.75 19.828 1 85.75 37 LYS B O 1
ATOM 2360 N N . HIS B 1 38 ? 5.109 53.469 18.953 1 89.94 38 HIS B N 1
ATOM 2361 C CA . HIS B 1 38 ? 4.785 53.094 17.578 1 89.94 38 HIS B CA 1
ATOM 2362 C C . HIS B 1 38 ? 5.43 51.781 17.203 1 89.94 38 HIS B C 1
ATOM 2364 O O . HIS B 1 38 ? 4.82 50.969 16.5 1 89.94 38 HIS B O 1
ATOM 2370 N N . ILE B 1 39 ? 6.617 51.531 17.672 1 91.44 39 ILE B N 1
ATOM 2371 C CA . ILE B 1 39 ? 7.316 50.281 17.359 1 91.44 39 ILE B CA 1
ATOM 2372 C C . ILE B 1 39 ? 6.602 49.125 18.016 1 91.44 39 ILE B C 1
ATOM 2374 O O . ILE B 1 39 ? 6.453 48.062 17.406 1 91.44 39 ILE B O 1
ATOM 2378 N N . VAL B 1 40 ? 6.133 49.25 19.219 1 91.12 40 VAL B N 1
ATOM 2379 C CA . VAL B 1 40 ? 5.426 48.188 19.938 1 91.12 40 VAL B CA 1
ATOM 2380 C C . VAL B 1 40 ? 4.141 47.812 19.203 1 91.12 40 VAL B C 1
ATOM 2382 O O . VAL B 1 40 ? 3.822 46.656 19.047 1 91.12 40 VAL B O 1
ATOM 2385 N N . TYR B 1 41 ? 3.479 48.844 18.672 1 92.25 41 TYR B N 1
ATOM 2386 C CA . TYR B 1 41 ? 2.25 48.594 17.922 1 92.25 41 TYR B CA 1
ATOM 2387 C C . TYR B 1 41 ? 2.545 47.906 16.609 1 92.25 41 TYR B C 1
ATOM 2389 O O . TYR B 1 41 ? 1.789 47 16.172 1 92.25 41 TYR B O 1
ATOM 2397 N N . VAL B 1 42 ? 3.617 48.25 15.938 1 93.62 42 VAL B N 1
ATOM 2398 C CA . VAL B 1 42 ? 4.004 47.594 14.688 1 93.62 42 VAL B CA 1
ATOM 2399 C C . VAL B 1 42 ? 4.363 46.125 14.969 1 93.62 42 VAL B C 1
ATOM 2401 O O . VAL B 1 42 ? 3.932 45.219 14.242 1 93.62 42 VAL B O 1
ATOM 2404 N N . CYS B 1 43 ? 5.098 45.844 16 1 93.31 43 CYS B N 1
ATOM 2405 C CA . CYS B 1 43 ? 5.469 44.469 16.375 1 93.31 43 CYS B CA 1
ATOM 2406 C C . CYS B 1 43 ? 4.238 43.656 16.734 1 93.31 43 CYS B C 1
ATOM 2408 O O . CYS B 1 43 ? 4.137 42.5 16.344 1 93.31 43 CYS B O 1
ATOM 2410 N N . LEU B 1 44 ? 3.361 44.25 17.422 1 94 44 LEU B N 1
ATOM 2411 C CA . LEU B 1 44 ? 2.125 43.562 17.781 1 94 44 LEU B CA 1
ATOM 2412 C C . LEU B 1 44 ? 1.32 43.219 16.516 1 94 44 LEU B C 1
ATOM 2414 O O . LEU B 1 44 ? 0.821 42.094 16.375 1 94 44 LEU B O 1
ATOM 2418 N N . GLY B 1 45 ? 1.188 44.188 15.641 1 94.94 45 GLY B N 1
ATOM 2419 C CA . GLY B 1 45 ? 0.495 43.938 14.391 1 94.94 45 GLY B CA 1
ATOM 2420 C C . GLY B 1 45 ? 1.107 42.812 13.586 1 94.94 45 GLY B C 1
ATOM 2421 O O . GLY B 1 45 ? 0.393 41.938 13.094 1 94.94 45 GLY B O 1
ATOM 2422 N N . PHE B 1 46 ? 2.396 42.844 13.422 1 95.88 46 PHE B N 1
ATOM 2423 C CA . PHE B 1 46 ? 3.111 41.812 12.703 1 95.88 46 PHE B CA 1
ATOM 2424 C C . PHE B 1 46 ? 2.924 40.438 13.383 1 95.88 46 PHE B C 1
ATOM 2426 O O . PHE B 1 46 ? 2.682 39.438 12.719 1 95.88 46 PHE B O 1
ATOM 2433 N N . SER B 1 47 ? 2.994 40.438 14.68 1 95.56 47 SER B N 1
ATOM 2434 C CA . SER B 1 47 ? 2.826 39.188 15.438 1 95.56 47 SER B CA 1
ATOM 2435 C C . SER B 1 47 ? 1.413 38.656 15.281 1 95.56 47 SER B C 1
ATOM 2437 O O . SER B 1 47 ? 1.229 37.438 15.117 1 95.56 47 SER B O 1
ATOM 2439 N N . ILE B 1 48 ? 0.445 39.469 15.336 1 95 48 ILE B N 1
ATOM 2440 C CA . ILE B 1 48 ? -0.942 39.062 15.156 1 95 48 ILE B CA 1
ATOM 2441 C C . ILE B 1 48 ? -1.145 38.531 13.742 1 95 48 ILE B C 1
ATOM 2443 O O . ILE B 1 48 ? -1.837 37.531 13.539 1 95 48 ILE B O 1
ATOM 2447 N N . PHE B 1 49 ? -0.547 39.188 12.828 1 96 49 PHE B N 1
ATOM 2448 C CA . PHE B 1 49 ? -0.631 38.719 11.445 1 96 49 PHE B CA 1
ATOM 2449 C C . PHE B 1 49 ? -0.074 37.312 11.305 1 96 49 PHE B C 1
ATOM 2451 O O . PHE B 1 49 ? -0.699 36.469 10.68 1 96 49 PHE B O 1
ATOM 2458 N N . MET B 1 50 ? 1.032 37.062 11.922 1 95.62 50 MET B N 1
ATOM 2459 C CA . MET B 1 50 ? 1.641 35.719 11.867 1 95.62 50 MET B CA 1
ATOM 2460 C C . MET B 1 50 ? 0.75 34.688 12.555 1 95.62 50 MET B C 1
ATOM 2462 O O . MET B 1 50 ? 0.638 33.562 12.086 1 95.62 50 MET B O 1
ATOM 2466 N N . ASN B 1 51 ? 0.137 35.094 13.594 1 94.62 51 ASN B N 1
ATOM 2467 C CA . ASN B 1 51 ? -0.784 34.188 14.289 1 94.62 51 ASN B CA 1
ATOM 2468 C C . ASN B 1 51 ? -1.998 33.875 13.422 1 94.62 51 ASN B C 1
ATOM 2470 O O . ASN B 1 51 ? -2.453 32.719 13.398 1 94.62 51 ASN B O 1
ATOM 2474 N N . LEU B 1 52 ? -2.473 34.812 12.719 1 94.94 52 LEU B N 1
ATOM 2475 C CA . LEU B 1 52 ? -3.629 34.594 11.852 1 94.94 52 LEU B CA 1
ATOM 2476 C C . LEU B 1 52 ? -3.279 33.688 10.695 1 94.94 52 LEU B C 1
ATOM 2478 O O . LEU B 1 52 ? -4.059 32.781 10.344 1 94.94 52 LEU B O 1
ATOM 2482 N N . VAL B 1 53 ? -2.17 33.844 10.148 1 93.44 53 VAL B N 1
ATOM 2483 C CA . VAL B 1 53 ? -1.707 32.969 9.07 1 93.44 53 VAL B CA 1
ATOM 2484 C C . VAL B 1 53 ? -1.574 31.547 9.586 1 93.44 53 VAL B C 1
ATOM 2486 O O . VAL B 1 53 ? -1.987 30.594 8.922 1 93.44 53 VAL B O 1
ATOM 2489 N N . GLY B 1 54 ? -1.012 31.453 10.758 1 91.62 54 GLY B N 1
ATOM 2490 C CA . GLY B 1 54 ? -0.893 30.141 11.375 1 91.62 54 GLY B CA 1
ATOM 2491 C C . GLY B 1 54 ? -2.232 29.469 11.641 1 91.62 54 GLY B C 1
ATOM 2492 O O . GLY B 1 54 ? -2.395 28.266 11.414 1 91.62 54 GLY B O 1
ATOM 2493 N N . LEU B 1 55 ? -3.113 30.25 12.07 1 91.75 55 LEU B N 1
ATOM 2494 C CA . LEU B 1 55 ? -4.449 29.719 12.344 1 91.75 55 LEU B CA 1
ATOM 2495 C C . LEU B 1 55 ? -5.129 29.266 11.062 1 91.75 55 LEU B C 1
ATOM 2497 O O . LEU B 1 55 ? -5.734 28.203 11.016 1 91.75 55 LEU B O 1
ATOM 2501 N N . LEU B 1 56 ? -5.035 30.031 10.07 1 92.75 56 LEU B N 1
ATOM 2502 C CA . LEU B 1 56 ? -5.621 29.688 8.789 1 92.75 56 LEU B CA 1
ATOM 2503 C C . LEU B 1 56 ? -4.98 28.406 8.234 1 92.75 56 LEU B C 1
ATOM 2505 O O . LEU B 1 56 ? -5.672 27.547 7.68 1 92.75 56 LEU B O 1
ATOM 2509 N N . TYR B 1 57 ? -3.719 28.328 8.43 1 89 57 TYR B N 1
ATOM 2510 C CA . TYR B 1 57 ? -2.996 27.125 8.016 1 89 57 TYR B CA 1
ATOM 2511 C C . TYR B 1 57 ? -3.498 25.906 8.773 1 89 57 TYR B C 1
ATOM 2513 O O . TYR B 1 57 ? -3.75 24.859 8.172 1 89 57 TYR B O 1
ATOM 2521 N N . ALA B 1 58 ? -3.709 26.062 9.992 1 87.44 58 ALA B N 1
ATOM 2522 C CA . ALA B 1 58 ? -4.184 24.969 10.828 1 87.44 58 ALA B CA 1
ATOM 2523 C C . ALA B 1 58 ? -5.594 24.547 10.43 1 87.44 58 ALA B C 1
ATOM 2525 O O . ALA B 1 58 ? -5.902 23.344 10.375 1 87.44 58 ALA B O 1
ATOM 2526 N N . ILE B 1 59 ? -6.348 25.5 10.109 1 90.75 59 ILE B N 1
ATOM 2527 C CA . ILE B 1 59 ? -7.727 25.219 9.711 1 90.75 59 ILE B CA 1
ATOM 2528 C C . ILE B 1 59 ? -7.738 24.516 8.359 1 90.75 59 ILE B C 1
ATOM 2530 O O . ILE B 1 59 ? -8.438 23.516 8.18 1 90.75 59 ILE B O 1
ATOM 2534 N N . GLN B 1 60 ? -6.965 24.953 7.461 1 88.31 60 GLN B N 1
ATOM 2535 C CA . GLN B 1 60 ? -6.926 24.391 6.117 1 88.31 60 GLN B CA 1
ATOM 2536 C C . GLN B 1 60 ? -6.406 22.953 6.137 1 88.31 60 GLN B C 1
ATOM 2538 O O . GLN B 1 60 ? -6.832 22.125 5.332 1 88.31 60 GLN B O 1
ATOM 2543 N N . HIS B 1 61 ? -5.555 22.641 7.066 1 86.94 61 HIS B N 1
ATOM 2544 C CA . HIS B 1 61 ? -4.906 21.344 7.094 1 86.94 61 HIS B CA 1
ATOM 2545 C C . HIS B 1 61 ? -5.488 20.453 8.195 1 86.94 61 HIS B C 1
ATOM 2547 O O . HIS B 1 61 ? -4.871 19.469 8.594 1 86.94 61 HIS B O 1
ATOM 2553 N N . SER B 1 62 ? -6.641 20.781 8.625 1 87 62 SER B N 1
ATOM 2554 C CA . SER B 1 62 ? -7.242 20.094 9.758 1 87 62 SER B CA 1
ATOM 2555 C C . SER B 1 62 ? -7.633 18.656 9.391 1 87 62 SER B C 1
ATOM 2557 O O . SER B 1 62 ? -7.703 17.781 10.258 1 87 62 SER B O 1
ATOM 2559 N N . LYS B 1 63 ? -7.824 18.375 8.086 1 87.06 63 LYS B N 1
ATOM 2560 C CA . LYS B 1 63 ? -8.266 17.047 7.676 1 87.06 63 LYS B CA 1
ATOM 2561 C C . LYS B 1 63 ? -7.113 16.234 7.094 1 87.06 63 LYS B C 1
ATOM 2563 O O . LYS B 1 63 ? -7.281 15.07 6.742 1 87.06 63 LYS B O 1
ATOM 2568 N N . ASP B 1 64 ? -6 16.859 7.07 1 92.12 64 ASP B N 1
ATOM 2569 C CA . ASP B 1 64 ? -4.84 16.172 6.512 1 92.12 64 ASP B CA 1
ATOM 2570 C C . ASP B 1 64 ? -4.371 15.055 7.43 1 92.12 64 ASP B C 1
ATOM 2572 O O . ASP B 1 64 ? -4.547 15.125 8.648 1 92.12 64 ASP B O 1
ATOM 2576 N N . ILE B 1 65 ? -3.939 14.039 6.832 1 93.5 65 ILE B N 1
ATOM 2577 C CA . ILE B 1 65 ? -3.291 12.969 7.582 1 93.5 65 ILE B CA 1
ATOM 2578 C C . ILE B 1 65 ? -1.775 13.148 7.527 1 93.5 65 ILE B C 1
ATOM 2580 O O . ILE B 1 65 ? -1.214 13.398 6.457 1 93.5 65 ILE B O 1
ATOM 2584 N N . LEU B 1 66 ? -1.164 13.07 8.68 1 92.56 66 LEU B N 1
ATOM 2585 C CA . LEU B 1 66 ? 0.276 13.281 8.781 1 92.56 66 LEU B CA 1
ATOM 2586 C C . LEU B 1 66 ? 1.009 11.953 8.953 1 92.56 66 LEU B C 1
ATOM 2588 O O . LEU B 1 66 ? 0.574 11.094 9.719 1 92.56 66 LEU B O 1
ATOM 2592 N N . ILE B 1 67 ? 1.999 11.742 8.18 1 95.62 67 ILE B N 1
ATOM 2593 C CA . ILE B 1 67 ? 2.979 10.688 8.414 1 95.62 67 ILE B CA 1
ATOM 2594 C C . ILE B 1 67 ? 4.172 11.25 9.188 1 95.62 67 ILE B C 1
ATOM 2596 O O . ILE B 1 67 ? 5.035 11.914 8.609 1 95.62 67 ILE B O 1
ATOM 2600 N N . PRO B 1 68 ? 4.262 10.906 10.422 1 92.56 68 PRO B N 1
ATOM 2601 C CA . PRO B 1 68 ? 5.289 11.555 11.242 1 92.56 68 PRO B CA 1
ATOM 2602 C C . PRO B 1 68 ? 6.656 10.891 11.109 1 92.56 68 PRO B C 1
ATOM 2604 O O . PRO B 1 68 ? 6.781 9.68 11.289 1 92.56 68 PRO B O 1
ATOM 2607 N N . GLN B 1 69 ? 7.645 11.703 10.797 1 88.62 69 GLN B N 1
ATOM 2608 C CA . GLN B 1 69 ? 9.047 11.289 10.766 1 88.62 69 GLN B CA 1
ATOM 2609 C C . GLN B 1 69 ? 9.203 9.953 10.047 1 88.62 69 GLN B C 1
ATOM 2611 O O . GLN B 1 69 ? 9.734 9 10.625 1 88.62 69 GLN B O 1
ATOM 2616 N N . PRO B 1 70 ? 8.789 9.953 8.812 1 93.25 70 PRO B N 1
ATOM 2617 C CA . PRO B 1 70 ? 8.961 8.695 8.086 1 93.25 70 PRO B CA 1
ATOM 2618 C C . PRO B 1 70 ? 10.422 8.297 7.93 1 93.25 70 PRO B C 1
ATOM 2620 O O . PRO B 1 70 ? 11.312 9.148 8.008 1 93.25 70 PRO B O 1
ATOM 2623 N N . LEU B 1 71 ? 10.609 6.984 7.793 1 96.69 71 LEU B N 1
ATOM 2624 C CA . LEU B 1 71 ? 11.953 6.516 7.465 1 96.69 71 LEU B CA 1
ATOM 2625 C C . LEU B 1 71 ? 12.484 7.211 6.215 1 96.69 71 LEU B C 1
ATOM 2627 O O . LEU B 1 71 ? 11.727 7.457 5.27 1 96.69 71 LEU B O 1
ATOM 2631 N N . TYR B 1 72 ? 13.758 7.43 6.258 1 97 72 TYR B N 1
ATOM 2632 C CA . TYR B 1 72 ? 14.359 8.117 5.121 1 97 72 TYR B CA 1
ATOM 2633 C C . TYR B 1 72 ? 14.336 7.238 3.877 1 97 72 TYR B C 1
ATOM 2635 O O . TYR B 1 72 ? 14.602 6.035 3.955 1 97 72 TYR B O 1
ATOM 2643 N N . SER B 1 73 ? 14.07 7.836 2.838 1 97.81 73 SER B N 1
ATOM 2644 C CA . SER B 1 73 ? 14.219 7.324 1.479 1 97.81 73 SER B CA 1
ATOM 2645 C C . SER B 1 73 ? 14.633 8.438 0.515 1 97.81 73 SER B C 1
ATOM 2647 O O . SER B 1 73 ? 14.148 9.562 0.618 1 97.81 73 SER B O 1
ATOM 2649 N N . PRO B 1 74 ? 15.555 8.078 -0.424 1 97.69 74 PRO B N 1
ATOM 2650 C CA . PRO B 1 74 ? 15.883 9.094 -1.427 1 97.69 74 PRO B CA 1
ATOM 2651 C C . PRO B 1 74 ? 14.672 9.508 -2.262 1 97.69 74 PRO B C 1
ATOM 2653 O O . PRO B 1 74 ? 14.711 10.547 -2.924 1 97.69 74 PRO B O 1
ATOM 2656 N N . ALA B 1 75 ? 13.609 8.766 -2.199 1 97.44 75 ALA B N 1
ATOM 2657 C CA . ALA B 1 75 ? 12.422 9.039 -3.008 1 97.44 75 ALA B CA 1
ATOM 2658 C C . ALA B 1 75 ? 11.383 9.805 -2.205 1 97.44 75 ALA B C 1
ATOM 2660 O O . ALA B 1 75 ? 10.32 10.156 -2.729 1 97.44 75 ALA B O 1
ATOM 2661 N N . ASN B 1 76 ? 11.625 10.117 -0.949 1 97.38 76 ASN B N 1
ATOM 2662 C CA . ASN B 1 76 ? 10.648 10.82 -0.126 1 97.38 76 ASN B CA 1
ATOM 2663 C C . ASN B 1 76 ? 10.227 12.148 -0.761 1 97.38 76 ASN B C 1
ATOM 2665 O O . ASN B 1 76 ? 9.07 12.547 -0.662 1 97.38 76 ASN B O 1
ATOM 2669 N N . LYS B 1 77 ? 11.141 12.789 -1.393 1 95.25 77 LYS B N 1
ATOM 2670 C CA . LYS B 1 77 ? 10.898 14.109 -1.96 1 95.25 77 LYS B CA 1
ATOM 2671 C C . LYS B 1 77 ? 9.891 14.047 -3.102 1 95.25 77 LYS B C 1
ATOM 2673 O O . LYS B 1 77 ? 9.352 15.07 -3.527 1 95.25 77 LYS B O 1
ATOM 2678 N N . LEU B 1 78 ? 9.641 12.867 -3.633 1 97.31 78 LEU B N 1
ATOM 2679 C CA . LEU B 1 78 ? 8.758 12.695 -4.785 1 97.31 78 LEU B CA 1
ATOM 2680 C C . LEU B 1 78 ? 7.324 12.438 -4.336 1 97.31 78 LEU B C 1
ATOM 2682 O O . LEU B 1 78 ? 6.41 12.398 -5.16 1 97.31 78 LEU B O 1
ATOM 2686 N N . ILE B 1 79 ? 7.098 12.234 -3.068 1 97.44 79 ILE B N 1
ATOM 2687 C CA . ILE B 1 79 ? 5.797 11.797 -2.586 1 97.44 79 ILE B CA 1
ATOM 2688 C C . ILE B 1 79 ? 4.793 12.945 -2.682 1 97.44 79 ILE B C 1
ATOM 2690 O O . ILE B 1 79 ? 4.961 13.977 -2.031 1 97.44 79 ILE B O 1
ATOM 2694 N N . LYS B 1 80 ? 3.912 12.773 -3.525 1 96.81 80 LYS B N 1
ATOM 2695 C CA . LYS B 1 80 ? 2.707 13.586 -3.705 1 96.81 80 LYS B CA 1
ATOM 2696 C C . LYS B 1 80 ? 1.471 12.703 -3.848 1 96.81 80 LYS B C 1
ATOM 2698 O O . LYS B 1 80 ? 1.562 11.57 -4.324 1 96.81 80 LYS B O 1
ATOM 2703 N N . TYR B 1 81 ? 0.402 13.242 -3.418 1 97.38 81 TYR B N 1
ATOM 2704 C CA . TYR B 1 81 ? -0.81 12.438 -3.422 1 97.38 81 TYR B CA 1
ATOM 2705 C C . TYR B 1 81 ? -1.825 12.977 -4.422 1 97.38 81 TYR B C 1
ATOM 2707 O O . TYR B 1 81 ? -1.88 14.18 -4.668 1 97.38 81 TYR B O 1
ATOM 2715 N N . LYS B 1 82 ? -2.6 12.086 -4.988 1 97.75 82 LYS B N 1
ATOM 2716 C CA . LYS B 1 82 ? -3.715 12.383 -5.887 1 97.75 82 LYS B CA 1
ATOM 2717 C C . LYS B 1 82 ? -4.824 11.352 -5.742 1 97.75 82 LYS B C 1
ATOM 2719 O O . LYS B 1 82 ? -4.609 10.273 -5.184 1 97.75 82 LYS B O 1
ATOM 2724 N N . THR B 1 83 ? -5.934 11.719 -6.215 1 97.62 83 THR B N 1
ATOM 2725 C CA . THR B 1 83 ? -7.051 10.781 -6.242 1 97.62 83 THR B CA 1
ATOM 2726 C C . THR B 1 83 ? -7.039 9.961 -7.527 1 97.62 83 THR B C 1
ATOM 2728 O O . THR B 1 83 ? -6.867 10.508 -8.617 1 97.62 83 THR B O 1
ATOM 2731 N N . VAL B 1 84 ? -7.188 8.664 -7.387 1 98.25 84 VAL B N 1
ATOM 2732 C CA . VAL B 1 84 ? -7.164 7.766 -8.531 1 98.25 84 VAL B CA 1
ATOM 2733 C C . VAL B 1 84 ? -8.367 6.828 -8.477 1 98.25 84 VAL B C 1
ATOM 2735 O O . VAL B 1 84 ? -8.672 6.258 -7.426 1 98.25 84 VAL B O 1
ATOM 2738 N N . LYS B 1 85 ? -9.039 6.703 -9.578 1 97.62 85 LYS B N 1
ATOM 2739 C CA . LYS B 1 85 ? -10.102 5.707 -9.703 1 97.62 85 LYS B CA 1
ATOM 2740 C C . LYS B 1 85 ? -9.539 4.363 -10.156 1 97.62 85 LYS B C 1
ATOM 2742 O O . LYS B 1 85 ? -8.945 4.266 -11.234 1 97.62 85 LYS B O 1
ATOM 2747 N N . PHE B 1 86 ? -9.727 3.32 -9.328 1 97.88 86 PHE B N 1
ATOM 2748 C CA . PHE B 1 86 ? -9.312 1.983 -9.734 1 97.88 86 PHE B CA 1
ATOM 2749 C C . PHE B 1 86 ? -10.266 1.419 -10.781 1 97.88 86 PHE B C 1
ATOM 2751 O O . PHE B 1 86 ? -11.469 1.68 -10.742 1 97.88 86 PHE B O 1
ATOM 2758 N N . GLU B 1 87 ? -9.711 0.638 -11.695 1 96.38 87 GLU B N 1
ATOM 2759 C CA . GLU B 1 87 ? -10.516 -0.157 -12.625 1 96.38 87 GLU B CA 1
ATOM 2760 C C . GLU B 1 87 ? -10.938 -1.48 -11.992 1 96.38 87 GLU B C 1
ATOM 2762 O O . GLU B 1 87 ? -10.148 -2.113 -11.281 1 96.38 87 GLU B O 1
ATOM 2767 N N . SER B 1 88 ? -12.094 -1.902 -12.234 1 93.94 88 SER B N 1
ATOM 2768 C CA . SER B 1 88 ? -12.594 -3.125 -11.617 1 93.94 88 SER B CA 1
ATOM 2769 C C . SER B 1 88 ? -12.07 -4.363 -12.328 1 93.94 88 SER B C 1
ATOM 2771 O O . SER B 1 88 ? -11.891 -5.418 -11.711 1 93.94 88 SER B O 1
ATOM 2773 N N . GLY B 1 89 ? -11.93 -4.246 -13.641 1 90.94 89 GLY B N 1
ATOM 2774 C CA . GLY B 1 89 ? -11.516 -5.387 -14.438 1 90.94 89 GLY B CA 1
ATOM 2775 C C . GLY B 1 89 ? -12.656 -6.332 -14.773 1 90.94 89 GLY B C 1
ATOM 2776 O O . GLY B 1 89 ? -12.461 -7.324 -15.484 1 90.94 89 GLY B O 1
ATOM 2777 N N . PHE B 1 90 ? -13.852 -6.102 -14.266 1 88.44 90 PHE B N 1
ATOM 2778 C CA . PHE B 1 90 ? -14.984 -6.984 -14.539 1 88.44 90 PHE B CA 1
ATOM 2779 C C . PHE B 1 90 ? -15.633 -6.633 -15.867 1 88.44 90 PHE B C 1
ATOM 2781 O O . PHE B 1 90 ? -16 -7.52 -16.641 1 88.44 90 PHE B O 1
ATOM 2788 N N . ALA B 1 91 ? -15.773 -5.363 -16.125 1 82.88 91 ALA B N 1
ATOM 2789 C CA . ALA B 1 91 ? -16.422 -4.922 -17.359 1 82.88 91 ALA B CA 1
ATOM 2790 C C . ALA B 1 91 ? -15.438 -4.918 -18.516 1 82.88 91 ALA B C 1
ATOM 2792 O O . ALA B 1 91 ? -15.789 -5.289 -19.641 1 82.88 91 ALA B O 1
ATOM 2793 N N . ALA B 1 92 ? -14.242 -4.527 -18.234 1 89 92 ALA B N 1
ATOM 2794 C CA . ALA B 1 92 ? -13.195 -4.457 -19.25 1 89 92 ALA B CA 1
ATOM 2795 C C . ALA B 1 92 ? -11.844 -4.855 -18.672 1 89 92 ALA B C 1
ATOM 2797 O O . ALA B 1 92 ? -11.453 -4.375 -17.594 1 89 92 ALA B O 1
ATOM 2798 N N . LYS B 1 93 ? -11.172 -5.613 -19.5 1 93.19 93 LYS B N 1
ATOM 2799 C CA . LYS B 1 93 ? -9.867 -6.082 -19.062 1 93.19 93 LYS B CA 1
ATOM 2800 C C . LYS B 1 93 ? -8.805 -4.992 -19.219 1 93.19 93 LYS B C 1
ATOM 2802 O O . LYS B 1 93 ? -8.859 -4.203 -20.156 1 93.19 93 LYS B O 1
ATOM 2807 N N . THR B 1 94 ? -7.895 -4.953 -18.297 1 96.5 94 THR B N 1
ATOM 2808 C CA . THR B 1 94 ? -6.707 -4.117 -18.422 1 96.5 94 THR B CA 1
ATOM 2809 C C . THR B 1 94 ? -5.57 -4.891 -19.094 1 96.5 94 THR B C 1
ATOM 2811 O O . THR B 1 94 ? -5.629 -6.113 -19.203 1 96.5 94 THR B O 1
ATOM 2814 N N . PRO B 1 95 ? -4.492 -4.207 -19.5 1 97.19 95 PRO B N 1
ATOM 2815 C CA . PRO B 1 95 ? -3.367 -4.891 -20.141 1 97.19 95 PRO B CA 1
ATOM 2816 C C . PRO B 1 95 ? -2.637 -5.84 -19.203 1 97.19 95 PRO B C 1
ATOM 2818 O O . PRO B 1 95 ? -1.788 -6.621 -19.625 1 97.19 95 PRO B O 1
ATOM 2821 N N . TYR B 1 96 ? -2.969 -5.855 -17.984 1 98.12 96 TYR B N 1
ATOM 2822 C CA . TYR B 1 96 ? -2.24 -6.621 -16.984 1 98.12 96 TYR B CA 1
ATOM 2823 C C . TYR B 1 96 ? -2.99 -7.895 -16.625 1 98.12 96 TYR B C 1
ATOM 2825 O O . TYR B 1 96 ? -2.568 -8.641 -15.727 1 98.12 96 TYR B O 1
ATOM 2833 N N . MET B 1 97 ? -4.082 -8.133 -17.297 1 97.44 97 MET B N 1
ATOM 2834 C CA . MET B 1 97 ? -4.949 -9.266 -17 1 97.44 97 MET B CA 1
ATOM 2835 C C . MET B 1 97 ? -4.871 -10.312 -18.109 1 97.44 97 MET B C 1
ATOM 2837 O O . MET B 1 97 ? -4.469 -10.008 -19.234 1 97.44 97 MET B O 1
ATOM 2841 N N . GLY B 1 98 ? -5.297 -11.57 -17.734 1 96.38 98 GLY B N 1
ATOM 2842 C CA . GLY B 1 98 ? -5.355 -12.648 -18.703 1 96.38 98 GLY B CA 1
ATOM 2843 C C . GLY B 1 98 ? -4.113 -13.523 -18.703 1 96.38 98 GLY B C 1
ATOM 2844 O O . GLY B 1 98 ? -3.184 -13.281 -17.922 1 96.38 98 GLY B O 1
ATOM 2845 N N . PRO B 1 99 ? -4.145 -14.531 -19.516 1 96.12 99 PRO B N 1
ATOM 2846 C CA . PRO B 1 99 ? -2.971 -15.414 -19.594 1 96.12 99 PRO B CA 1
ATOM 2847 C C . PRO B 1 99 ? -1.711 -14.68 -20.047 1 96.12 99 PRO B C 1
ATOM 2849 O O . PRO B 1 99 ? -1.783 -13.781 -20.891 1 96.12 99 PRO B O 1
ATOM 2852 N N . PRO B 1 100 ? -0.624 -15.117 -19.516 1 96.5 100 PRO B N 1
ATOM 2853 C CA . PRO B 1 100 ? 0.637 -14.477 -19.891 1 96.5 100 PRO B CA 1
ATOM 2854 C C . PRO B 1 100 ? 0.901 -14.531 -21.391 1 96.5 100 PRO B C 1
ATOM 2856 O O . PRO B 1 100 ? 0.625 -15.547 -22.031 1 96.5 100 PRO B O 1
ATOM 2859 N N . SER B 1 101 ? 1.278 -13.508 -21.984 1 96.75 101 SER B N 1
ATOM 2860 C CA . SER B 1 101 ? 1.699 -13.297 -23.359 1 96.75 101 SER B CA 1
ATOM 2861 C C . SER B 1 101 ? 2.842 -12.289 -23.438 1 96.75 101 SER B C 1
ATOM 2863 O O . SER B 1 101 ? 3.232 -11.703 -22.422 1 96.75 101 SER B O 1
ATOM 2865 N N . GLU B 1 102 ? 3.389 -12.156 -24.625 1 96.81 102 GLU B N 1
ATOM 2866 C CA . GLU B 1 102 ? 4.469 -11.18 -24.781 1 96.81 102 GLU B CA 1
ATOM 2867 C C . GLU B 1 102 ? 4 -9.773 -24.438 1 96.81 102 GLU B C 1
ATOM 2869 O O . GLU B 1 102 ? 4.699 -9.031 -23.75 1 96.81 102 GLU B O 1
ATOM 2874 N N . ALA B 1 103 ? 2.85 -9.414 -24.953 1 97.31 103 ALA B N 1
ATOM 2875 C CA . ALA B 1 103 ? 2.297 -8.086 -24.672 1 97.31 103 ALA B CA 1
ATOM 2876 C C . ALA B 1 103 ? 2.018 -7.914 -23.188 1 97.31 103 ALA B C 1
ATOM 2878 O O . ALA B 1 103 ? 2.279 -6.848 -22.609 1 97.31 103 ALA B O 1
ATOM 2879 N N . TYR B 1 104 ? 1.468 -8.891 -22.547 1 96.88 104 TYR B N 1
ATOM 2880 C CA . TYR B 1 104 ? 1.234 -8.945 -21.109 1 96.88 104 TYR B CA 1
ATOM 2881 C C . TYR B 1 104 ? 2.537 -8.758 -20.328 1 96.88 104 TYR B C 1
ATOM 2883 O O . TYR B 1 104 ? 2.623 -7.918 -19.438 1 96.88 104 TYR B O 1
ATOM 2891 N N . ASP B 1 105 ? 3.52 -9.492 -20.703 1 97.12 105 ASP B N 1
ATOM 2892 C CA . ASP B 1 105 ? 4.805 -9.422 -20.016 1 97.12 105 ASP B CA 1
ATOM 2893 C C . ASP B 1 105 ? 5.426 -8.031 -20.156 1 97.12 105 ASP B C 1
ATOM 2895 O O . ASP B 1 105 ? 5.973 -7.484 -19.203 1 97.12 105 ASP B O 1
ATOM 2899 N N . LYS B 1 106 ? 5.379 -7.551 -21.297 1 97.56 106 LYS B N 1
ATOM 2900 C CA . LYS B 1 106 ? 5.938 -6.223 -21.547 1 97.56 106 LYS B CA 1
ATOM 2901 C C . LYS B 1 106 ? 5.234 -5.168 -20.703 1 97.56 106 LYS B C 1
ATOM 2903 O O . LYS B 1 106 ? 5.879 -4.277 -20.141 1 97.56 106 LYS B O 1
ATOM 2908 N N . ALA B 1 107 ? 3.898 -5.211 -20.625 1 97.94 107 ALA B N 1
ATOM 2909 C CA . ALA B 1 107 ? 3.135 -4.262 -19.828 1 97.94 107 ALA B CA 1
ATOM 2910 C C . ALA B 1 107 ? 3.584 -4.301 -18.359 1 97.94 107 ALA B C 1
ATOM 2912 O O . ALA B 1 107 ? 3.799 -3.256 -17.75 1 97.94 107 ALA B O 1
ATOM 2913 N N . TRP B 1 108 ? 3.73 -5.496 -17.828 1 98.12 108 TRP B N 1
ATOM 2914 C CA . TRP B 1 108 ? 4.148 -5.668 -16.453 1 98.12 108 TRP B CA 1
ATOM 2915 C C . TRP B 1 108 ? 5.586 -5.195 -16.25 1 98.12 108 TRP B C 1
ATOM 2917 O O . TRP B 1 108 ? 5.875 -4.441 -15.312 1 98.12 108 TRP B O 1
ATOM 2927 N N . GLU B 1 109 ? 6.465 -5.605 -17.094 1 97 109 GLU B N 1
ATOM 2928 C CA . GLU B 1 109 ? 7.883 -5.289 -16.953 1 97 109 GLU B CA 1
ATOM 2929 C C . GLU B 1 109 ? 8.125 -3.783 -17.047 1 97 109 GLU B C 1
ATOM 2931 O O . GLU B 1 109 ? 9.023 -3.252 -16.391 1 97 109 GLU B O 1
ATOM 2936 N N . ASP B 1 110 ? 7.348 -3.096 -17.828 1 96.06 110 ASP B N 1
ATOM 2937 C CA . ASP B 1 110 ? 7.457 -1.646 -17.953 1 96.06 110 ASP B CA 1
ATOM 2938 C C . ASP B 1 110 ? 7.137 -0.954 -16.625 1 96.06 110 ASP B C 1
ATOM 2940 O O . ASP B 1 110 ? 7.496 0.208 -16.422 1 96.06 110 ASP B O 1
ATOM 2944 N N . LEU B 1 111 ? 6.465 -1.623 -15.742 1 97.44 111 LEU B N 1
ATOM 2945 C CA . LEU B 1 111 ? 6.105 -1.027 -14.461 1 97.44 111 LEU B CA 1
ATOM 2946 C C . LEU B 1 111 ? 7.289 -1.039 -13.508 1 97.44 111 LEU B C 1
ATOM 2948 O O . LEU B 1 111 ? 7.461 -0.113 -12.711 1 97.44 111 LEU B O 1
ATOM 2952 N N . TYR B 1 112 ? 8.148 -2.102 -13.602 1 96 112 TYR B N 1
ATOM 2953 C CA . TYR B 1 112 ? 9.039 -2.252 -12.453 1 96 112 TYR B CA 1
ATOM 2954 C C . TYR B 1 112 ? 10.477 -2.492 -12.906 1 96 112 TYR B C 1
ATOM 2956 O O . TYR B 1 112 ? 11.391 -2.535 -12.086 1 96 112 TYR B O 1
ATOM 2964 N N . ASN B 1 113 ? 10.883 -2.727 -14.133 1 90.5 113 ASN B N 1
ATOM 2965 C CA . ASN B 1 113 ? 12.195 -3.158 -14.609 1 90.5 113 ASN B CA 1
ATOM 2966 C C . ASN B 1 113 ? 13.281 -2.152 -14.242 1 90.5 113 ASN B C 1
ATOM 2968 O O . ASN B 1 113 ? 14.477 -2.463 -14.32 1 90.5 113 ASN B O 1
ATOM 2972 N N . TYR B 1 114 ? 13.016 -1.062 -13.68 1 83.62 114 TYR B N 1
ATOM 2973 C CA . TYR B 1 114 ? 14.008 -0.044 -13.352 1 83.62 114 TYR B CA 1
ATOM 2974 C C . TYR B 1 114 ? 14.039 0.214 -11.852 1 83.62 114 TYR B C 1
ATOM 2976 O O . TYR B 1 114 ? 14.367 1.319 -11.414 1 83.62 114 TYR B O 1
ATOM 2984 N N . GLY B 1 115 ? 13.75 -0.817 -11.078 1 85.06 115 GLY B N 1
ATOM 2985 C CA . GLY B 1 115 ? 13.578 -0.602 -9.648 1 85.06 115 GLY B CA 1
ATOM 2986 C C . GLY B 1 115 ? 14.883 -0.65 -8.875 1 85.06 115 GLY B C 1
ATOM 2987 O O . GLY B 1 115 ? 14.938 -0.232 -7.719 1 85.06 115 GLY B O 1
ATOM 2988 N N . ILE B 1 116 ? 15.906 -1.133 -9.523 1 93.69 116 ILE B N 1
ATOM 2989 C CA . ILE B 1 116 ? 17.25 -1.094 -8.945 1 93.69 116 ILE B CA 1
ATOM 2990 C C . ILE B 1 116 ? 17.953 0.189 -9.375 1 93.69 116 ILE B C 1
ATOM 2992 O O . ILE B 1 116 ? 18.219 0.389 -10.555 1 93.69 116 ILE B O 1
ATOM 2996 N N . ILE B 1 117 ? 18.25 1.012 -8.359 1 97.38 117 ILE B N 1
ATOM 2997 C CA . ILE B 1 117 ? 18.734 2.346 -8.68 1 97.38 117 ILE B CA 1
ATOM 2998 C C . ILE B 1 117 ? 20.078 2.584 -7.984 1 97.38 117 ILE B C 1
ATOM 3000 O O . ILE B 1 117 ? 20.484 1.795 -7.133 1 97.38 117 ILE B O 1
ATOM 3004 N N . LYS B 1 118 ? 20.75 3.633 -8.453 1 97.94 118 LYS B N 1
ATOM 3005 C CA . LYS B 1 118 ? 21.953 4.117 -7.777 1 97.94 118 LYS B CA 1
ATOM 3006 C C . LYS B 1 118 ? 21.688 5.457 -7.09 1 97.94 118 LYS B C 1
ATOM 3008 O O . LYS B 1 118 ? 20.969 6.301 -7.617 1 97.94 118 LYS B O 1
ATOM 3013 N N . ILE B 1 119 ? 22.234 5.602 -5.914 1 98.19 119 ILE B N 1
ATOM 3014 C CA . ILE B 1 119 ? 22.109 6.832 -5.145 1 98.19 119 ILE B CA 1
ATOM 3015 C C . ILE B 1 119 ? 23.484 7.301 -4.676 1 98.19 119 ILE B C 1
ATOM 3017 O O . ILE B 1 119 ? 24.391 6.492 -4.508 1 98.19 119 ILE B O 1
ATOM 3021 N N . PRO B 1 120 ? 23.641 8.594 -4.512 1 98.31 120 PRO B N 1
ATOM 3022 C CA . PRO B 1 120 ? 24.938 9.07 -4.02 1 98.31 120 PRO B CA 1
ATOM 3023 C C . PRO B 1 120 ? 25.219 8.656 -2.578 1 98.31 120 PRO B C 1
ATOM 3025 O O . PRO B 1 120 ? 24.281 8.375 -1.823 1 98.31 120 PRO B O 1
ATOM 3028 N N . GLN B 1 121 ? 26.438 8.664 -2.264 1 98.31 121 GLN B N 1
ATOM 3029 C CA . GLN B 1 121 ? 26.891 8.289 -0.931 1 98.31 121 GLN B CA 1
ATOM 3030 C C . GLN B 1 121 ? 26.172 9.109 0.145 1 98.31 121 GLN B C 1
ATOM 3032 O O . GLN B 1 121 ? 25.906 8.602 1.235 1 98.31 121 GLN B O 1
ATOM 3037 N N . SER B 1 122 ? 25.922 10.352 -0.095 1 98.12 122 SER B N 1
ATOM 3038 C CA . SER B 1 122 ? 25.234 11.211 0.862 1 98.12 122 SER B CA 1
ATOM 3039 C C . SER B 1 122 ? 23.844 10.656 1.205 1 98.12 122 SER B C 1
ATOM 3041 O O . SER B 1 122 ? 23.438 10.68 2.367 1 98.12 122 SER B O 1
ATOM 3043 N N . ASP B 1 123 ? 23.188 10.18 0.204 1 98.25 123 ASP B N 1
ATOM 3044 C CA . ASP B 1 123 ? 21.891 9.562 0.435 1 98.25 123 ASP B CA 1
ATOM 3045 C C . ASP B 1 123 ? 22.031 8.219 1.14 1 98.25 123 ASP B C 1
ATOM 3047 O O . ASP B 1 123 ? 21.281 7.914 2.074 1 98.25 123 ASP B O 1
ATOM 3051 N N . ALA B 1 124 ? 22.953 7.469 0.68 1 98.56 124 ALA B N 1
ATOM 3052 C CA . ALA B 1 124 ? 23.188 6.152 1.273 1 98.56 124 ALA B CA 1
ATOM 3053 C C . ALA B 1 124 ? 23.484 6.27 2.764 1 98.56 124 ALA B C 1
ATOM 3055 O O . ALA B 1 124 ? 23.094 5.414 3.555 1 98.56 124 ALA B O 1
ATOM 3056 N N . ALA B 1 125 ? 24.156 7.332 3.15 1 98.38 125 ALA B N 1
ATOM 3057 C CA . ALA B 1 125 ? 24.547 7.555 4.539 1 98.38 125 ALA B CA 1
ATOM 3058 C C . ALA B 1 125 ? 23.328 7.766 5.43 1 98.38 125 ALA B C 1
ATOM 3060 O O . ALA B 1 125 ? 23.422 7.641 6.652 1 98.38 125 ALA B O 1
ATOM 3061 N N . GLN B 1 126 ? 22.266 8.086 4.844 1 97.62 126 GLN B N 1
ATOM 3062 C CA . GLN B 1 126 ? 21.062 8.414 5.613 1 97.62 126 GLN B CA 1
ATOM 3063 C C . GLN B 1 126 ? 20.141 7.199 5.742 1 97.62 126 GLN B C 1
ATOM 3065 O O . GLN B 1 126 ? 19.156 7.238 6.477 1 97.62 126 GLN B O 1
ATOM 3070 N N . LEU B 1 127 ? 20.484 6.137 5.031 1 97.94 127 LEU B N 1
ATOM 3071 C CA . LEU B 1 127 ? 19.641 4.945 5.066 1 97.94 127 LEU B CA 1
ATOM 3072 C C . LEU B 1 127 ? 19.75 4.242 6.414 1 97.94 127 LEU B C 1
ATOM 3074 O O . LEU B 1 127 ? 20.75 4.418 7.133 1 97.94 127 LEU B O 1
ATOM 3078 N N . VAL B 1 128 ? 18.719 3.4 6.73 1 95.81 128 VAL B N 1
ATOM 3079 C CA . VAL B 1 128 ? 18.703 2.613 7.961 1 95.81 128 VAL B CA 1
ATOM 3080 C C . VAL B 1 128 ? 19.812 1.573 7.918 1 95.81 128 VAL B C 1
ATOM 3082 O O . VAL B 1 128 ? 20.5 1.339 8.922 1 95.81 128 VAL B O 1
ATOM 3085 N N . ASN B 1 129 ? 19.984 0.942 6.766 1 95.75 129 ASN B N 1
ATOM 3086 C CA . ASN B 1 129 ? 21 -0.089 6.574 1 95.75 129 ASN B CA 1
ATOM 3087 C C . ASN B 1 129 ? 22.031 0.326 5.531 1 95.75 129 ASN B C 1
ATOM 3089 O O . ASN B 1 129 ? 21.703 0.974 4.539 1 95.75 129 ASN B O 1
ATOM 3093 N N . TYR B 1 130 ? 23.234 -0.137 5.82 1 97.19 130 TYR B N 1
ATOM 3094 C CA . TYR B 1 130 ? 24.234 -0.024 4.762 1 97.19 130 TYR B CA 1
ATOM 3095 C C . TYR B 1 130 ? 23.844 -0.865 3.553 1 97.19 130 TYR B C 1
ATOM 3097 O O . TYR B 1 130 ? 23.156 -1.876 3.689 1 97.19 130 TYR B O 1
ATOM 3105 N N . THR B 1 131 ? 24.297 -0.369 2.393 1 97.94 131 THR B N 1
ATOM 3106 C CA . THR B 1 131 ? 24 -1.102 1.167 1 97.94 131 THR B CA 1
ATOM 3107 C C . THR B 1 131 ? 25.234 -1.182 0.272 1 97.94 131 THR B C 1
ATOM 3109 O O . THR B 1 131 ? 26.328 -0.77 0.672 1 97.94 131 THR B O 1
ATOM 3112 N N . MET B 1 132 ? 25.078 -1.699 -0.893 1 97.38 132 MET B N 1
ATOM 3113 C CA . MET B 1 132 ? 26.172 -2.078 -1.783 1 97.38 132 MET B CA 1
ATOM 3114 C C . MET B 1 132 ? 26.781 -0.85 -2.451 1 97.38 132 MET B C 1
ATOM 3116 O O . MET B 1 132 ? 26.125 -0.19 -3.262 1 97.38 132 MET B O 1
ATOM 3120 N N . PRO B 1 133 ? 28.078 -0.605 -2.184 1 97.38 133 PRO B N 1
ATOM 3121 C CA . PRO B 1 133 ? 28.766 0.388 -3.016 1 97.38 133 PRO B CA 1
ATOM 3122 C C . PRO B 1 133 ? 29.047 -0.121 -4.426 1 97.38 133 PRO B C 1
ATOM 3124 O O . PRO B 1 133 ? 29.375 -1.296 -4.605 1 97.38 133 PRO B O 1
ATOM 3127 N N . LEU B 1 134 ? 28.922 0.729 -5.352 1 96.38 134 LEU B N 1
ATOM 3128 C CA . LEU B 1 134 ? 29.125 0.313 -6.734 1 96.38 134 LEU B CA 1
ATOM 3129 C C . LEU B 1 134 ? 30.609 0.377 -7.098 1 96.38 134 LEU B C 1
ATOM 3131 O O . LEU B 1 134 ? 31.234 1.438 -7.004 1 96.38 134 LEU B O 1
ATOM 3135 N N . ALA B 1 135 ? 31.125 -0.734 -7.59 1 93.75 135 ALA B N 1
ATOM 3136 C CA . ALA B 1 135 ? 32.531 -0.783 -8.023 1 93.75 135 ALA B CA 1
ATOM 3137 C C . ALA B 1 135 ? 32.719 0.037 -9.297 1 93.75 135 ALA B C 1
ATOM 3139 O O . ALA B 1 135 ? 33.75 0.684 -9.469 1 93.75 135 ALA B O 1
ATOM 3140 N N . SER B 1 136 ? 31.766 -0.009 -10.148 1 93 136 SER B N 1
ATOM 3141 C CA . SER B 1 136 ? 31.859 0.624 -11.461 1 93 136 SER B CA 1
ATOM 3142 C C . SER B 1 136 ? 31.719 2.139 -11.352 1 93 136 SER B C 1
ATOM 3144 O O . SER B 1 136 ? 32.125 2.871 -12.25 1 93 136 SER B O 1
ATOM 3146 N N . GLU B 1 137 ? 31.094 2.645 -10.289 1 95.5 137 GLU B N 1
ATOM 3147 C CA . GLU B 1 137 ? 30.875 4.074 -10.094 1 95.5 137 GLU B CA 1
ATOM 3148 C C . GLU B 1 137 ? 31.125 4.477 -8.641 1 95.5 137 GLU B C 1
ATOM 3150 O O . GLU B 1 137 ? 30.188 4.691 -7.871 1 95.5 137 GLU B O 1
ATOM 3155 N N . PRO B 1 138 ? 32.406 4.738 -8.328 1 95.06 138 PRO B N 1
ATOM 3156 C CA . PRO B 1 138 ? 32.75 5.109 -6.949 1 95.06 138 PRO B CA 1
ATOM 3157 C C . PRO B 1 138 ? 31.938 6.301 -6.445 1 95.06 138 PRO B C 1
ATOM 3159 O O . PRO B 1 138 ? 31.703 7.254 -7.195 1 95.06 138 PRO B O 1
ATOM 3162 N N . GLY B 1 139 ? 31.438 6.195 -5.258 1 96.69 139 GLY B N 1
ATOM 3163 C CA . GLY B 1 139 ? 30.625 7.246 -4.672 1 96.69 139 GLY B CA 1
ATOM 3164 C C . GLY B 1 139 ? 29.125 6.984 -4.789 1 96.69 139 GLY B C 1
ATOM 3165 O O . GLY B 1 139 ? 28.328 7.691 -4.18 1 96.69 139 GLY B O 1
ATOM 3166 N N . MET B 1 140 ? 28.859 5.969 -5.566 1 97.69 140 MET B N 1
ATOM 3167 C CA . MET B 1 140 ? 27.469 5.59 -5.738 1 97.69 140 MET B CA 1
ATOM 3168 C C . MET B 1 140 ? 27.172 4.262 -5.051 1 97.69 140 MET B C 1
ATOM 3170 O O . MET B 1 140 ? 28.062 3.412 -4.93 1 97.69 140 MET B O 1
ATOM 3174 N N . TYR B 1 141 ? 25.953 4.129 -4.586 1 97.94 141 TYR B N 1
ATOM 3175 C CA . TYR B 1 141 ? 25.469 2.924 -3.922 1 97.94 141 TYR B CA 1
ATOM 3176 C C . TYR B 1 141 ? 24.203 2.391 -4.605 1 97.94 141 TYR B C 1
ATOM 3178 O O . TYR B 1 141 ? 23.469 3.148 -5.234 1 97.94 141 TYR B O 1
ATOM 3186 N N . MET B 1 142 ? 23.984 1.109 -4.438 1 97.31 142 MET B N 1
ATOM 3187 C CA . MET B 1 142 ? 22.828 0.459 -5.055 1 97.31 142 MET B CA 1
ATOM 3188 C C . MET B 1 142 ? 21.734 0.195 -4.023 1 97.31 142 MET B C 1
ATOM 3190 O O . MET B 1 142 ? 22.031 -0.208 -2.896 1 97.31 142 MET B O 1
ATOM 3194 N N . VAL B 1 143 ? 20.5 0.496 -4.383 1 97.69 143 VAL B N 1
ATOM 3195 C CA . VAL B 1 143 ? 19.328 0.103 -3.602 1 97.69 143 VAL B CA 1
ATOM 3196 C C . VAL B 1 143 ? 18.172 -0.237 -4.539 1 97.69 143 VAL B C 1
ATOM 3198 O O . VAL B 1 143 ? 18.203 0.088 -5.727 1 97.69 143 VAL B O 1
ATOM 3201 N N . GLU B 1 144 ? 17.25 -0.929 -4.031 1 97.62 144 GLU B N 1
ATOM 3202 C CA . GLU B 1 144 ? 16 -1.186 -4.734 1 97.62 144 GLU B CA 1
ATOM 3203 C C . GLU B 1 144 ? 14.82 -0.534 -4.023 1 97.62 144 GLU B C 1
ATOM 3205 O O . GLU B 1 144 ? 14.711 -0.607 -2.797 1 97.62 144 GLU B O 1
ATOM 3210 N N . ILE B 1 145 ? 13.961 0.184 -4.785 1 98.19 145 ILE B N 1
ATOM 3211 C CA . ILE B 1 145 ? 12.742 0.763 -4.223 1 98.19 145 ILE B CA 1
ATOM 3212 C C . ILE B 1 145 ? 11.656 -0.308 -4.129 1 98.19 145 ILE B C 1
ATOM 3214 O O . ILE B 1 145 ? 11.383 -1.01 -5.105 1 98.19 145 ILE B O 1
ATOM 3218 N N . ASP B 1 146 ? 10.984 -0.402 -3.086 1 98.38 146 ASP B N 1
ATOM 3219 C CA . ASP B 1 146 ? 10.227 -1.594 -2.729 1 98.38 146 ASP B CA 1
ATOM 3220 C C . ASP B 1 146 ? 9.008 -1.757 -3.633 1 98.38 146 ASP B C 1
ATOM 3222 O O . ASP B 1 146 ? 8.578 -2.879 -3.914 1 98.38 146 ASP B O 1
ATOM 3226 N N . VAL B 1 147 ? 8.336 -0.656 -4.07 1 98.69 147 VAL B N 1
ATOM 3227 C CA . VAL B 1 147 ? 7.145 -0.794 -4.91 1 98.69 147 VAL B CA 1
ATOM 3228 C C . VAL B 1 147 ? 7.48 -1.617 -6.152 1 98.69 147 VAL B C 1
ATOM 3230 O O . VAL B 1 147 ? 6.664 -2.416 -6.613 1 98.69 147 VAL B O 1
ATOM 3233 N N . PHE B 1 148 ? 8.602 -1.47 -6.68 1 98.56 148 PHE B N 1
ATOM 3234 C CA . PHE B 1 148 ? 8.992 -2.193 -7.883 1 98.56 148 PHE B CA 1
ATOM 3235 C C . PHE B 1 148 ? 9.227 -3.668 -7.578 1 98.56 148 PHE B C 1
ATOM 3237 O O . PHE B 1 148 ? 8.883 -4.535 -8.383 1 98.56 148 PHE B O 1
ATOM 3244 N N . HIS B 1 149 ? 9.844 -3.92 -6.434 1 98.19 149 HIS B N 1
ATOM 3245 C CA . HIS B 1 149 ? 9.977 -5.297 -5.973 1 98.19 149 HIS B CA 1
ATOM 3246 C C . HIS B 1 149 ? 8.609 -5.957 -5.809 1 98.19 149 HIS B C 1
ATOM 3248 O O . HIS B 1 149 ? 8.414 -7.102 -6.23 1 98.19 149 HIS B O 1
ATOM 3254 N N . GLN B 1 150 ? 7.699 -5.258 -5.195 1 98.69 150 GLN B N 1
ATOM 3255 C CA . GLN B 1 150 ? 6.355 -5.789 -4.984 1 98.69 150 GLN B CA 1
ATOM 3256 C C . GLN B 1 150 ? 5.676 -6.105 -6.312 1 98.69 150 GLN B C 1
ATOM 3258 O O . GLN B 1 150 ? 5.008 -7.133 -6.449 1 98.69 150 GLN B O 1
ATOM 3263 N N . LEU B 1 151 ? 5.789 -5.23 -7.273 1 98.81 151 LEU B N 1
ATOM 3264 C CA . LEU B 1 151 ? 5.184 -5.438 -8.586 1 98.81 151 LEU B CA 1
ATOM 3265 C C . LEU B 1 151 ? 5.82 -6.625 -9.297 1 98.81 151 LEU B C 1
ATOM 3267 O O . LEU B 1 151 ? 5.125 -7.402 -9.953 1 98.81 151 LEU B O 1
ATOM 3271 N N . HIS B 1 152 ? 7.121 -6.762 -9.188 1 97.94 152 HIS B N 1
ATOM 3272 C CA . HIS B 1 152 ? 7.82 -7.941 -9.688 1 97.94 152 HIS B CA 1
ATOM 3273 C C . HIS B 1 152 ? 7.234 -9.219 -9.086 1 97.94 152 HIS B C 1
ATOM 3275 O O . HIS B 1 152 ? 6.949 -10.172 -9.812 1 97.94 152 HIS B O 1
ATOM 3281 N N . CYS B 1 153 ? 7.09 -9.195 -7.77 1 98.25 153 CYS B N 1
ATOM 3282 C CA . CYS B 1 153 ? 6.543 -10.344 -7.055 1 98.25 153 CYS B CA 1
ATOM 3283 C C . CYS B 1 153 ? 5.145 -10.68 -7.551 1 98.25 153 CYS B C 1
ATOM 3285 O O . CYS B 1 153 ? 4.836 -11.844 -7.812 1 98.25 153 CYS B O 1
ATOM 3287 N N . LEU B 1 154 ? 4.301 -9.68 -7.684 1 98.81 154 LEU B N 1
ATOM 3288 C CA . LEU B 1 154 ? 2.926 -9.914 -8.102 1 98.81 154 LEU B CA 1
ATOM 3289 C C . LEU B 1 154 ? 2.879 -10.461 -9.531 1 98.81 154 LEU B C 1
ATOM 3291 O O . LEU B 1 154 ? 2.082 -11.352 -9.828 1 98.81 154 LEU B O 1
ATOM 3295 N N . HIS B 1 155 ? 3.684 -9.922 -10.391 1 98.38 155 HIS B N 1
ATOM 3296 C CA . HIS B 1 155 ? 3.789 -10.391 -11.766 1 98.38 155 HIS B CA 1
ATOM 3297 C C . HIS B 1 155 ? 4.066 -11.891 -11.82 1 98.38 155 HIS B C 1
ATOM 3299 O O . HIS B 1 155 ? 3.373 -12.633 -12.523 1 98.38 155 HIS B O 1
ATOM 3305 N N . HIS B 1 156 ? 5.027 -12.352 -11.031 1 97.69 156 HIS B N 1
ATOM 3306 C CA . HIS B 1 156 ? 5.426 -13.75 -11.047 1 97.69 156 HIS B CA 1
ATOM 3307 C C . HIS B 1 156 ? 4.355 -14.633 -10.422 1 97.69 156 HIS B C 1
ATOM 3309 O O . HIS B 1 156 ? 4.117 -15.75 -10.883 1 97.69 156 HIS B O 1
ATOM 3315 N N . LEU B 1 157 ? 3.764 -14.141 -9.375 1 98.06 157 LEU B N 1
ATOM 3316 C CA . LEU B 1 157 ? 2.676 -14.891 -8.75 1 98.06 157 LEU B CA 1
ATOM 3317 C C . LEU B 1 157 ? 1.525 -15.094 -9.734 1 98.06 157 LEU B C 1
ATOM 3319 O O . LEU B 1 157 ? 0.992 -16.203 -9.852 1 98.06 157 LEU B O 1
ATOM 3323 N N . HIS B 1 158 ? 1.127 -14.023 -10.398 1 98.25 158 HIS B N 1
ATOM 3324 C CA . HIS B 1 158 ? 0.032 -14.086 -11.359 1 98.25 158 HIS B CA 1
ATOM 3325 C C . HIS B 1 158 ? 0.36 -15.039 -12.5 1 98.25 158 HIS B C 1
ATOM 3327 O O . HIS B 1 158 ? -0.478 -15.859 -12.898 1 98.25 158 HIS B O 1
ATOM 3333 N N . LYS B 1 159 ? 1.558 -14.961 -13.055 1 97.81 159 LYS B N 1
ATOM 3334 C CA . LYS B 1 159 ? 1.985 -15.867 -14.117 1 97.81 159 LYS B CA 1
ATOM 3335 C C . LYS B 1 159 ? 1.88 -17.328 -13.672 1 97.81 159 LYS B C 1
ATOM 3337 O O . LYS B 1 159 ? 1.371 -18.172 -14.414 1 97.81 159 LYS B O 1
ATOM 3342 N N . LYS B 1 160 ? 2.381 -17.562 -12.516 1 97.81 160 LYS B N 1
ATOM 3343 C CA . LYS B 1 160 ? 2.34 -18.938 -12.016 1 97.81 160 LYS B CA 1
ATOM 3344 C C . LYS B 1 160 ? 0.902 -19.406 -11.82 1 97.81 160 LYS B C 1
ATOM 3346 O O . LYS B 1 160 ? 0.572 -20.562 -12.109 1 97.81 160 LYS B O 1
ATOM 3351 N N . ALA B 1 161 ? 0.062 -18.531 -11.289 1 97.19 161 ALA B N 1
ATOM 3352 C CA . ALA B 1 161 ? -1.342 -18.875 -11.078 1 97.19 161 ALA B CA 1
ATOM 3353 C C . ALA B 1 161 ? -2.006 -19.297 -12.383 1 97.19 161 ALA B C 1
ATOM 3355 O O . ALA B 1 161 ? -2.828 -20.219 -12.406 1 97.19 161 ALA B O 1
ATOM 3356 N N . TRP B 1 162 ? -1.608 -18.703 -13.477 1 96.56 162 TRP B N 1
ATOM 3357 C CA . TRP B 1 162 ? -2.164 -19.031 -14.789 1 96.56 162 TRP B CA 1
ATOM 3358 C C . TRP B 1 162 ? -1.54 -20.297 -15.344 1 96.56 162 TRP B C 1
ATOM 3360 O O . TRP B 1 162 ? -1.915 -20.766 -16.422 1 96.56 162 TRP B O 1
ATOM 3370 N N . GLY B 1 163 ? -0.498 -20.812 -14.664 1 94.44 163 GLY B N 1
ATOM 3371 C CA . GLY B 1 163 ? 0.105 -22.062 -15.086 1 94.44 163 GLY B CA 1
ATOM 3372 C C . GLY B 1 163 ? 1.235 -21.875 -16.078 1 94.44 163 GLY B C 1
ATOM 3373 O O . GLY B 1 163 ? 1.587 -22.812 -16.812 1 94.44 163 GLY B O 1
ATOM 3374 N N . HIS B 1 164 ? 1.69 -20.688 -16.141 1 94.19 164 HIS B N 1
ATOM 3375 C CA . HIS B 1 164 ? 2.816 -20.406 -17.031 1 94.19 164 HIS B CA 1
ATOM 3376 C C . HIS B 1 164 ? 4.035 -21.25 -16.641 1 94.19 164 HIS B C 1
ATOM 3378 O O . HIS B 1 164 ? 4.305 -21.438 -15.453 1 94.19 164 HIS B O 1
ATOM 3384 N N . ASP B 1 165 ? 4.766 -21.703 -17.656 1 94.12 165 ASP B N 1
ATOM 3385 C CA . ASP B 1 165 ? 6.055 -22.344 -17.406 1 94.12 165 ASP B CA 1
ATOM 3386 C C . ASP B 1 165 ? 7.098 -21.328 -16.969 1 94.12 165 ASP B C 1
ATOM 3388 O O . ASP B 1 165 ? 7.535 -20.484 -17.75 1 94.12 165 ASP B O 1
ATOM 3392 N N . MET B 1 166 ? 7.469 -21.516 -15.805 1 94.75 166 MET B N 1
ATOM 3393 C CA . MET B 1 166 ? 8.352 -20.516 -15.195 1 94.75 166 MET B CA 1
ATOM 3394 C C . MET B 1 166 ? 9.812 -20.844 -15.484 1 94.75 166 MET B C 1
ATOM 3396 O O . MET B 1 166 ? 10.711 -20.172 -14.961 1 94.75 166 MET B O 1
ATOM 3400 N N . GLY B 1 167 ? 10.023 -21.875 -16.234 1 94.44 167 GLY B N 1
ATOM 3401 C CA . GLY B 1 167 ? 11.375 -22.219 -16.641 1 94.44 167 GLY B CA 1
ATOM 3402 C C . GLY B 1 167 ? 12.148 -22.984 -15.578 1 94.44 167 GLY B C 1
ATOM 3403 O O . GLY B 1 167 ? 13.375 -22.938 -15.555 1 94.44 167 GLY B O 1
ATOM 3404 N N . VAL B 1 168 ? 11.469 -23.578 -14.68 1 94.69 168 VAL B N 1
ATOM 3405 C CA . VAL B 1 168 ? 12.094 -24.344 -13.594 1 94.69 168 VAL B CA 1
ATOM 3406 C C . VAL B 1 168 ? 12.312 -25.781 -14.031 1 94.69 168 VAL B C 1
ATOM 3408 O O . VAL B 1 168 ? 11.422 -26.406 -14.602 1 94.69 168 VAL B O 1
ATOM 3411 N N . ASN B 1 169 ? 13.516 -26.297 -13.797 1 95.88 169 ASN B N 1
ATOM 3412 C CA . ASN B 1 169 ? 13.773 -27.719 -14.008 1 95.88 169 ASN B CA 1
ATOM 3413 C C . ASN B 1 169 ? 13.164 -28.562 -12.891 1 95.88 169 ASN B C 1
ATOM 3415 O O . ASN B 1 169 ? 13.766 -28.734 -11.828 1 95.88 169 A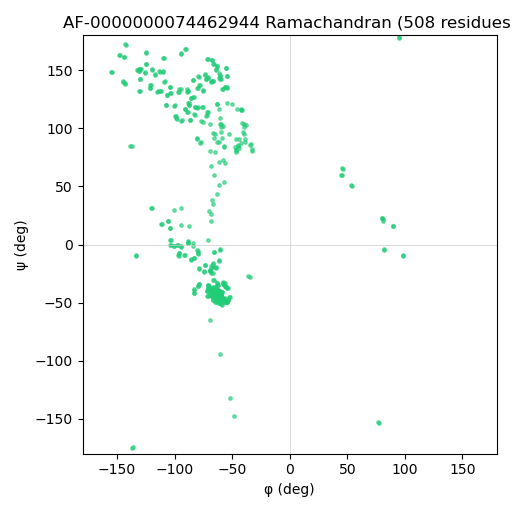SN B O 1
ATOM 3419 N N . MET B 1 170 ? 12.117 -29.219 -13.156 1 92.44 170 MET B N 1
ATOM 3420 C CA . MET B 1 170 ? 11.328 -29.922 -12.156 1 92.44 170 MET B CA 1
ATOM 3421 C C . MET B 1 170 ? 12.047 -31.188 -11.695 1 92.44 170 MET B C 1
ATOM 3423 O O . MET B 1 170 ? 11.688 -31.781 -10.672 1 92.44 170 MET B O 1
ATOM 3427 N N . SER B 1 171 ? 12.992 -31.656 -12.414 1 96 171 SER B N 1
ATOM 3428 C CA . SER B 1 171 ? 13.734 -32.844 -12.031 1 96 171 SER B CA 1
ATOM 3429 C C . SER B 1 171 ? 14.852 -32.531 -11.047 1 96 171 SER B C 1
ATOM 3431 O O . SER B 1 171 ? 15.453 -33.438 -10.453 1 96 171 SER B O 1
ATOM 3433 N N . ASP B 1 172 ? 15.164 -31.281 -10.844 1 96.94 172 ASP B N 1
ATOM 3434 C CA . ASP B 1 172 ? 16.141 -30.812 -9.867 1 96.94 172 ASP B CA 1
ATOM 3435 C C . ASP B 1 172 ? 15.461 -30.344 -8.586 1 96.94 172 ASP B C 1
ATOM 3437 O O . ASP B 1 172 ? 14.914 -29.234 -8.547 1 96.94 172 ASP B O 1
ATOM 3441 N N . PRO B 1 173 ? 15.57 -31.078 -7.52 1 95.94 173 PRO B N 1
ATOM 3442 C CA . PRO B 1 173 ? 14.859 -30.734 -6.289 1 95.94 173 PRO B CA 1
ATOM 3443 C C . PRO B 1 173 ? 15.289 -29.391 -5.715 1 95.94 173 PRO B C 1
ATOM 3445 O O . PRO B 1 173 ? 14.477 -28.688 -5.113 1 95.94 173 PRO B O 1
ATOM 3448 N N . GLN B 1 174 ? 16.5 -29.047 -5.84 1 95.44 174 GLN B N 1
ATOM 3449 C CA . GLN B 1 174 ? 17 -27.781 -5.312 1 95.44 174 GLN B CA 1
ATOM 3450 C C . GLN B 1 174 ? 16.391 -26.609 -6.078 1 95.44 174 GLN B C 1
ATOM 3452 O O . GLN B 1 174 ? 16.016 -25.594 -5.477 1 95.44 174 GLN B O 1
ATOM 3457 N N . GLU B 1 175 ? 16.359 -26.703 -7.391 1 95.19 175 GLU B N 1
ATOM 3458 C CA . GLU B 1 175 ? 15.773 -25.656 -8.203 1 95.19 175 GLU B CA 1
ATOM 3459 C C . GLU B 1 175 ? 14.297 -25.469 -7.875 1 95.19 175 GLU B C 1
ATOM 3461 O O . GLU B 1 175 ? 13.805 -24.328 -7.82 1 95.19 175 GLU B O 1
ATOM 3466 N N . VAL B 1 176 ? 13.656 -26.594 -7.707 1 95.88 176 VAL B N 1
ATOM 3467 C CA . VAL B 1 176 ? 12.242 -26.562 -7.359 1 95.88 176 VAL B CA 1
ATOM 3468 C C . VAL B 1 176 ? 12.062 -25.875 -6.004 1 95.88 176 VAL B C 1
ATOM 3470 O O . VAL B 1 176 ? 11.195 -25.016 -5.848 1 95.88 176 VAL B O 1
ATOM 3473 N N . GLU B 1 177 ? 12.859 -26.234 -5.07 1 94.81 177 GLU B N 1
ATOM 3474 C CA . GLU B 1 177 ? 12.789 -25.641 -3.74 1 94.81 177 GLU B CA 1
ATOM 3475 C C . GLU B 1 177 ? 13.062 -24.141 -3.791 1 94.81 177 GLU B C 1
ATOM 3477 O O . GLU B 1 177 ? 12.367 -23.359 -3.145 1 94.81 177 GLU B O 1
ATOM 3482 N N . ASP B 1 178 ? 14.07 -23.766 -4.531 1 94.44 178 ASP B N 1
ATOM 3483 C CA . ASP B 1 178 ? 14.414 -22.344 -4.668 1 94.44 178 ASP B CA 1
ATOM 3484 C C . ASP B 1 178 ? 13.266 -21.562 -5.289 1 94.44 178 ASP B C 1
ATOM 3486 O O . ASP B 1 178 ? 12.992 -20.422 -4.879 1 94.44 178 ASP B O 1
ATOM 3490 N N . PHE B 1 179 ? 12.664 -22.172 -6.242 1 96.31 179 PHE B N 1
ATOM 3491 C CA . PHE B 1 179 ? 11.555 -21.531 -6.93 1 96.31 179 PHE B CA 1
ATOM 3492 C C . PHE B 1 179 ? 10.414 -21.234 -5.957 1 96.31 179 PHE B C 1
ATOM 3494 O O . PHE B 1 179 ? 9.922 -20.109 -5.879 1 96.31 179 PHE B O 1
ATOM 3501 N N . TRP B 1 180 ? 10.016 -22.234 -5.188 1 95.88 180 TRP B N 1
ATOM 3502 C CA . TRP B 1 180 ? 8.883 -22.078 -4.285 1 95.88 180 TRP B CA 1
ATOM 3503 C C . TRP B 1 180 ? 9.234 -21.156 -3.119 1 95.88 180 TRP B C 1
ATOM 3505 O O . TRP B 1 180 ? 8.383 -20.406 -2.631 1 95.88 180 TRP B O 1
ATOM 3515 N N . THR B 1 181 ? 10.43 -21.203 -2.666 1 95.19 181 THR B N 1
ATOM 3516 C CA . THR B 1 181 ? 10.875 -20.266 -1.631 1 95.19 181 THR B CA 1
ATOM 3517 C C . THR B 1 181 ? 10.75 -18.828 -2.113 1 95.19 181 THR B C 1
ATOM 3519 O O . THR B 1 181 ? 10.266 -17.953 -1.382 1 95.19 181 THR B O 1
ATOM 3522 N N . HIS B 1 182 ? 11.195 -18.656 -3.34 1 96.06 182 HIS B N 1
ATOM 3523 C CA . HIS B 1 182 ? 11.102 -17.328 -3.922 1 96.06 182 HIS B CA 1
ATOM 3524 C C . HIS B 1 182 ? 9.648 -16.875 -4.059 1 96.06 182 HIS B C 1
ATOM 3526 O O . HIS B 1 182 ? 9.297 -15.758 -3.682 1 96.06 182 HIS B O 1
ATOM 3532 N N . LEU B 1 183 ? 8.836 -17.75 -4.605 1 97.25 183 LEU B N 1
ATOM 3533 C CA . LEU B 1 183 ? 7.441 -17.391 -4.824 1 97.25 183 LEU B CA 1
ATOM 3534 C C . LEU B 1 183 ? 6.723 -17.156 -3.5 1 97.25 183 LEU B C 1
ATOM 3536 O O . LEU B 1 183 ? 5.898 -16.25 -3.385 1 97.25 183 LEU B O 1
ATOM 3540 N N . ASP B 1 184 ? 7.07 -17.938 -2.518 1 97.44 184 ASP B N 1
ATOM 3541 C CA . ASP B 1 184 ? 6.5 -17.75 -1.188 1 97.44 184 ASP B CA 1
ATOM 3542 C C . ASP B 1 184 ? 6.969 -16.422 -0.583 1 97.44 184 ASP B C 1
ATOM 3544 O O . ASP B 1 184 ? 6.188 -15.719 0.064 1 97.44 184 ASP B O 1
ATOM 3548 N N . HIS B 1 185 ? 8.211 -16.141 -0.716 1 97.19 185 HIS B N 1
ATOM 3549 C CA . HIS B 1 185 ? 8.719 -14.828 -0.315 1 97.19 185 HIS B CA 1
ATOM 3550 C C . HIS B 1 185 ? 7.91 -13.711 -0.962 1 97.19 185 HIS B C 1
ATOM 3552 O O . HIS B 1 185 ? 7.551 -12.734 -0.298 1 97.19 185 HIS B O 1
ATOM 3558 N N . CYS B 1 186 ? 7.664 -13.883 -2.252 1 98.06 186 CYS B N 1
ATOM 3559 C CA . CYS B 1 186 ? 6.922 -12.867 -2.996 1 98.06 186 CYS B CA 1
ATOM 3560 C C . CYS B 1 186 ? 5.539 -12.656 -2.393 1 98.06 186 CYS B C 1
ATOM 3562 O O . CYS B 1 186 ? 5.152 -11.523 -2.1 1 98.06 186 CYS B O 1
ATOM 3564 N N . SER B 1 187 ? 4.824 -13.727 -2.209 1 98.25 187 SER B N 1
ATOM 3565 C CA . SER B 1 187 ? 3.477 -13.625 -1.655 1 98.25 187 SER B CA 1
ATOM 3566 C C . SER B 1 187 ? 3.496 -13.008 -0.261 1 98.25 187 SER B C 1
ATOM 3568 O O . SER B 1 187 ? 2.691 -12.125 0.043 1 98.25 187 SER B O 1
ATOM 3570 N N . ASP B 1 188 ? 4.402 -13.445 0.54 1 98.5 188 ASP B N 1
ATOM 3571 C CA . ASP B 1 188 ? 4.477 -12.961 1.914 1 98.5 188 ASP B CA 1
ATOM 3572 C C . ASP B 1 188 ? 4.895 -11.492 1.955 1 98.5 188 ASP B C 1
ATOM 3574 O O . ASP B 1 188 ? 4.434 -10.734 2.812 1 98.5 188 ASP B O 1
ATOM 3578 N N . SER B 1 189 ? 5.82 -11.102 1.112 1 98.56 189 SER B N 1
ATOM 3579 C CA . SER B 1 189 ? 6.23 -9.703 1.027 1 98.56 189 SER B CA 1
ATOM 3580 C C . SER B 1 189 ? 5.055 -8.805 0.646 1 98.56 189 SER B C 1
ATOM 3582 O O . SER B 1 189 ? 4.84 -7.762 1.261 1 98.56 189 SER B O 1
ATOM 3584 N N . ILE B 1 190 ? 4.254 -9.227 -0.354 1 98.88 190 ILE B N 1
ATOM 3585 C CA . ILE B 1 190 ? 3.08 -8.461 -0.761 1 98.88 190 ILE B CA 1
ATOM 3586 C C . ILE B 1 190 ? 2.088 -8.383 0.397 1 98.88 190 ILE B C 1
ATOM 3588 O O . ILE B 1 190 ? 1.499 -7.332 0.649 1 98.88 190 ILE B O 1
ATOM 3592 N N . ARG B 1 191 ? 1.874 -9.547 1.103 1 98.88 191 ARG B N 1
ATOM 3593 C CA . ARG B 1 191 ? 0.979 -9.555 2.256 1 98.88 191 ARG B CA 1
ATOM 3594 C C . ARG B 1 191 ? 1.378 -8.492 3.271 1 98.88 191 ARG B C 1
ATOM 3596 O O . ARG B 1 191 ? 0.542 -7.699 3.709 1 98.88 191 ARG B O 1
ATOM 3603 N N . GLN B 1 192 ? 2.637 -8.453 3.625 1 98.81 192 GLN B N 1
ATOM 3604 C CA . GLN B 1 192 ? 3.143 -7.488 4.594 1 98.81 192 GLN B CA 1
ATOM 3605 C C . GLN B 1 192 ? 2.988 -6.059 4.078 1 98.81 192 GLN B C 1
ATOM 3607 O O . GLN B 1 192 ? 2.648 -5.152 4.84 1 98.81 192 GLN B O 1
ATOM 3612 N N . ASN B 1 193 ? 3.24 -5.902 2.789 1 98.94 193 ASN B N 1
ATOM 3613 C CA . ASN B 1 193 ? 3.113 -4.574 2.197 1 98.94 193 ASN B CA 1
ATOM 3614 C C . ASN B 1 193 ? 1.668 -4.082 2.225 1 98.94 193 ASN B C 1
ATOM 3616 O O . ASN B 1 193 ? 1.41 -2.918 2.531 1 98.94 193 ASN B O 1
ATOM 3620 N N . LEU B 1 194 ? 0.71 -4.977 1.861 1 98.94 194 LEU B N 1
ATOM 3621 C CA . LEU B 1 194 ? -0.706 -4.625 1.905 1 98.94 194 LEU B CA 1
ATOM 3622 C C . LEU B 1 194 ? -1.134 -4.273 3.326 1 98.94 194 LEU B C 1
ATOM 3624 O O . LEU B 1 194 ? -1.865 -3.303 3.535 1 98.94 194 LEU B O 1
ATOM 3628 N N . MET B 1 195 ? -0.686 -5.027 4.301 1 98.88 195 MET B N 1
ATOM 3629 C CA . MET B 1 195 ? -0.97 -4.73 5.699 1 98.88 195 MET B CA 1
ATOM 3630 C C . MET B 1 195 ? -0.329 -3.41 6.117 1 98.88 195 MET B C 1
ATOM 3632 O O . MET B 1 195 ? -0.913 -2.646 6.887 1 98.88 195 MET B O 1
ATOM 3636 N N . CYS B 1 196 ? 0.857 -3.148 5.617 1 98.88 196 CYS B N 1
ATOM 3637 C CA . CYS B 1 196 ? 1.594 -1.933 5.938 1 98.88 196 CYS B CA 1
ATOM 3638 C C . CYS B 1 196 ? 0.863 -0.699 5.422 1 98.88 196 CYS B C 1
ATOM 3640 O O . CYS B 1 196 ? 0.708 0.285 6.145 1 98.88 196 CYS B O 1
ATOM 3642 N N . SER B 1 197 ? 0.467 -0.739 4.148 1 98.62 197 SER B N 1
ATOM 3643 C CA . SER B 1 197 ? -0.234 0.403 3.57 1 98.62 197 SER B CA 1
ATOM 3644 C C . SER B 1 197 ? -1.637 0.543 4.152 1 98.62 197 SER B C 1
ATOM 3646 O O . SER B 1 197 ? -2.105 1.656 4.395 1 98.62 197 SER B O 1
ATOM 3648 N N . SER B 1 198 ? -2.312 -0.619 4.375 1 98.62 198 SER B N 1
ATOM 3649 C CA . SER B 1 198 ? -3.643 -0.695 4.969 1 98.62 198 SER B CA 1
ATOM 3650 C C . SER B 1 198 ? -4.586 0.329 4.348 1 98.62 198 SER B C 1
ATOM 3652 O O . SER B 1 198 ? -5.086 1.218 5.039 1 98.62 198 SER B O 1
ATOM 3654 N N . ASP B 1 199 ? -4.867 0.137 3.066 1 98.56 199 ASP B N 1
ATOM 3655 C CA . ASP B 1 199 ? -5.762 1.035 2.342 1 98.56 199 ASP B CA 1
ATOM 3656 C C . ASP B 1 199 ? -7.168 1.003 2.928 1 98.56 199 ASP B C 1
ATOM 3658 O O . ASP B 1 199 ? -7.824 -0.041 2.924 1 98.56 199 ASP B O 1
ATOM 3662 N N . VAL B 1 200 ? -7.676 2.172 3.381 1 98.06 200 VAL B N 1
ATOM 3663 C CA . VAL B 1 200 ? -8.953 2.201 4.086 1 98.06 200 VAL B CA 1
ATOM 3664 C C . VAL B 1 200 ? -10.039 2.746 3.166 1 98.06 200 VAL B C 1
ATOM 3666 O O . VAL B 1 200 ? -11.117 3.137 3.629 1 98.06 200 VAL B O 1
ATOM 3669 N N . SER B 1 201 ? -9.758 2.816 1.862 1 98.12 201 SER B N 1
ATOM 3670 C CA . SER B 1 201 ? -10.82 3.154 0.923 1 98.12 201 SER B CA 1
ATOM 3671 C C . SER B 1 201 ? -12 2.201 1.061 1 98.12 201 SER B C 1
ATOM 3673 O O . SER B 1 201 ? -11.836 1.049 1.463 1 98.12 201 SER B O 1
ATOM 3675 N N . THR B 1 202 ? -13.172 2.689 0.728 1 98.06 202 THR B N 1
ATOM 3676 C CA . THR B 1 202 ? -14.375 1.891 0.928 1 98.06 202 THR B CA 1
ATOM 3677 C C . THR B 1 202 ? -14.906 1.373 -0.405 1 98.06 202 THR B C 1
ATOM 3679 O O . THR B 1 202 ? -15.078 2.143 -1.354 1 98.06 202 THR B O 1
ATOM 3682 N N . ILE B 1 203 ? -15.125 0.126 -0.447 1 97.88 203 ILE B N 1
ATOM 3683 C CA . ILE B 1 203 ? -15.805 -0.489 -1.579 1 97.88 203 ILE B CA 1
ATOM 3684 C C . ILE B 1 203 ? -17.312 -0.453 -1.354 1 97.88 203 ILE B C 1
ATOM 3686 O O . ILE B 1 203 ? -17.812 -0.966 -0.347 1 97.88 203 ILE B O 1
ATOM 3690 N N . HIS B 1 204 ? -17.969 0.165 -2.285 1 97.69 204 HIS B N 1
ATOM 3691 C CA . HIS B 1 204 ? -19.422 0.315 -2.172 1 97.69 204 HIS B CA 1
ATOM 3692 C C . HIS B 1 204 ? -20.156 -0.795 -2.922 1 97.69 204 HIS B C 1
ATOM 3694 O O . HIS B 1 204 ? -19.547 -1.502 -3.732 1 97.69 204 HIS B O 1
ATOM 3700 N N . TRP B 1 205 ? -21.422 -0.916 -2.604 1 96.69 205 TRP B N 1
ATOM 3701 C CA . TRP B 1 205 ? -22.266 -1.953 -3.182 1 96.69 205 TRP B CA 1
ATOM 3702 C C . TRP B 1 205 ? -23.453 -1.339 -3.922 1 96.69 205 TRP B C 1
ATOM 3704 O O . TRP B 1 205 ? -24.094 -0.413 -3.418 1 96.69 205 TRP B O 1
ATOM 3714 N N . LEU B 1 206 ? -23.703 -1.884 -5.047 1 95.94 206 LEU B N 1
ATOM 3715 C CA . LEU B 1 206 ? -24.781 -1.396 -5.898 1 95.94 206 LEU B CA 1
ATOM 3716 C C . LEU B 1 206 ? -25.812 -2.488 -6.145 1 95.94 206 LEU B C 1
ATOM 3718 O O . LEU B 1 206 ? -25.484 -3.672 -6.195 1 95.94 206 LEU B O 1
ATOM 3722 N N . TRP B 1 207 ? -27 -2.021 -6.344 1 96.38 207 TRP B N 1
ATOM 3723 C CA . TRP B 1 207 ? -28.062 -2.955 -6.691 1 96.38 207 TRP B CA 1
ATOM 3724 C C . TRP B 1 207 ? -28.031 -3.281 -8.18 1 96.38 207 TRP B C 1
ATOM 3726 O O . TRP B 1 207 ? -28.156 -2.389 -9.023 1 96.38 207 TRP B O 1
ATOM 3736 N N . ALA B 1 208 ? -27.812 -4.547 -8.461 1 95 208 ALA B N 1
ATOM 3737 C CA . ALA B 1 208 ? -27.906 -5.02 -9.844 1 95 208 ALA B CA 1
ATOM 3738 C C . ALA B 1 208 ? -29.344 -5.402 -10.203 1 95 208 ALA B C 1
ATOM 3740 O O . ALA B 1 208 ? -29.797 -6.508 -9.883 1 95 208 ALA B O 1
ATOM 3741 N N . GLU B 1 209 ? -29.984 -4.641 -10.961 1 94.19 209 GLU B N 1
ATOM 3742 C CA . GLU B 1 209 ? -31.391 -4.824 -11.266 1 94.19 209 GLU B CA 1
ATOM 3743 C C . GLU B 1 209 ? -31.641 -6.152 -11.977 1 94.19 209 GLU B C 1
ATOM 3745 O O . GLU B 1 209 ? -32.594 -6.852 -11.688 1 94.19 209 GLU B O 1
ATOM 3750 N N . GLU B 1 210 ? -30.844 -6.477 -12.867 1 93.94 210 GLU B N 1
ATOM 3751 C CA . GLU B 1 210 ? -31.016 -7.688 -13.664 1 93.94 210 GLU B CA 1
ATOM 3752 C C . GLU B 1 210 ? -30.844 -8.938 -12.812 1 93.94 210 GLU B C 1
ATOM 3754 O O . GLU B 1 210 ? -31.609 -9.898 -12.945 1 93.94 210 GLU B O 1
ATOM 3759 N N . ASP B 1 211 ? -29.938 -8.938 -11.859 1 93.62 211 ASP B N 1
ATOM 3760 C CA . ASP B 1 211 ? -29.609 -10.102 -11.047 1 93.62 211 ASP B CA 1
ATOM 3761 C C . ASP B 1 211 ? -30.375 -10.07 -9.719 1 93.62 211 ASP B C 1
ATOM 3763 O O . ASP B 1 211 ? -30.359 -11.055 -8.969 1 93.62 211 ASP B O 1
ATOM 3767 N N . LYS B 1 212 ? -30.984 -8.984 -9.453 1 95.69 212 LYS B N 1
ATOM 3768 C CA . LYS B 1 212 ? -31.734 -8.781 -8.227 1 95.69 212 LYS B CA 1
ATOM 3769 C C . LYS B 1 212 ? -30.891 -9.086 -6.996 1 95.69 212 LYS B C 1
ATOM 3771 O O . LYS B 1 212 ? -31.312 -9.859 -6.129 1 95.69 212 LYS B O 1
ATOM 3776 N N . THR B 1 213 ? -29.734 -8.484 -6.977 1 97.06 213 THR B N 1
ATOM 3777 C CA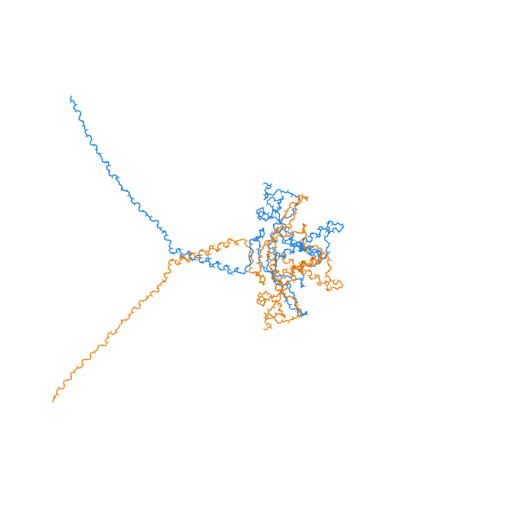 . THR B 1 213 ? -28.812 -8.688 -5.871 1 97.06 213 THR B CA 1
ATOM 3778 C C . THR B 1 213 ? -27.859 -7.5 -5.73 1 97.06 213 THR B C 1
ATOM 3780 O O . THR B 1 213 ? -27.641 -6.762 -6.691 1 97.06 213 THR B O 1
ATOM 3783 N N . TRP B 1 214 ? -27.438 -7.207 -4.516 1 96.25 214 TRP B N 1
ATOM 3784 C CA . TRP B 1 214 ? -26.375 -6.23 -4.27 1 96.25 214 TRP B CA 1
ATOM 3785 C C . TRP B 1 214 ? -25.016 -6.809 -4.625 1 96.25 214 TRP B C 1
ATOM 3787 O O . TRP B 1 214 ? -24.688 -7.934 -4.242 1 96.25 214 TRP B O 1
ATOM 3797 N N . GLU B 1 215 ? -24.219 -6.027 -5.379 1 94.44 215 GLU B N 1
ATOM 3798 C CA . GLU B 1 215 ? -22.891 -6.438 -5.781 1 94.44 215 GLU B CA 1
ATOM 3799 C C . GLU B 1 215 ? -21.859 -5.352 -5.473 1 94.44 215 GLU B C 1
ATOM 3801 O O . GLU B 1 215 ? -22.141 -4.16 -5.621 1 94.44 215 GLU B O 1
ATOM 3806 N N . ALA B 1 216 ? -20.734 -5.871 -5.07 1 94.56 216 ALA B N 1
ATOM 3807 C CA . ALA B 1 216 ? -19.641 -4.922 -4.859 1 94.56 216 ALA B CA 1
ATOM 3808 C C . ALA B 1 216 ? -19.188 -4.293 -6.176 1 94.56 216 ALA B C 1
ATOM 3810 O O . ALA B 1 216 ? -19.141 -4.969 -7.207 1 94.56 216 ALA B O 1
ATOM 3811 N N . ASP B 1 217 ? -18.891 -3.053 -6.164 1 94.69 217 ASP B N 1
ATOM 3812 C CA . ASP B 1 217 ? -18.359 -2.365 -7.332 1 94.69 217 ASP B CA 1
ATOM 3813 C C . ASP B 1 217 ? -16.875 -2.053 -7.156 1 94.69 217 ASP B C 1
ATOM 3815 O O . ASP B 1 217 ? -16.484 -1.299 -6.258 1 94.69 217 ASP B O 1
ATOM 3819 N N . GLY B 1 218 ? -16.062 -2.594 -8.062 1 92.94 218 GLY B N 1
ATOM 3820 C CA . GLY B 1 218 ? -14.617 -2.475 -7.957 1 92.94 218 GLY B CA 1
ATOM 3821 C C . GLY B 1 218 ? -14.086 -1.138 -8.445 1 92.94 218 GLY B C 1
ATOM 3822 O O . GLY B 1 218 ? -12.883 -0.885 -8.398 1 92.94 218 GLY B O 1
ATOM 3823 N N . ARG B 1 219 ? -15.031 -0.306 -9 1 95.88 219 ARG B N 1
ATOM 3824 C CA . ARG B 1 219 ? -14.633 1.05 -9.367 1 95.88 219 ARG B CA 1
ATOM 3825 C C . ARG B 1 219 ? -14.633 1.967 -8.148 1 95.88 219 ARG B C 1
ATOM 3827 O O . ARG B 1 219 ? -15.664 2.551 -7.805 1 95.88 219 ARG B O 1
ATOM 3834 N N . VAL B 1 220 ? -13.43 2.045 -7.484 1 96.75 220 VAL B N 1
ATOM 3835 C CA . VAL B 1 220 ? -13.297 2.725 -6.199 1 96.75 220 VAL B CA 1
ATOM 3836 C C . VAL B 1 220 ? -12.258 3.842 -6.312 1 96.75 220 VAL B C 1
ATOM 3838 O O . VAL B 1 220 ? -11.203 3.656 -6.918 1 96.75 220 VAL B O 1
ATOM 3841 N N . MET B 1 221 ? -12.602 5.016 -5.766 1 97.5 221 MET B N 1
ATOM 3842 C CA . MET B 1 221 ? -11.641 6.109 -5.672 1 97.5 221 MET B CA 1
ATOM 3843 C C . MET B 1 221 ? -10.672 5.895 -4.512 1 97.5 221 MET B C 1
ATOM 3845 O O . MET B 1 221 ? -11.086 5.457 -3.434 1 97.5 221 MET B O 1
ATOM 3849 N N . HIS B 1 222 ? -9.438 6.176 -4.789 1 98.25 222 HIS B N 1
ATOM 3850 C CA . HIS B 1 222 ? -8.391 6.023 -3.785 1 98.25 222 HIS B CA 1
ATOM 3851 C C . HIS B 1 222 ? -7.516 7.273 -3.705 1 98.25 222 HIS B C 1
ATOM 3853 O O . HIS B 1 222 ? -7.406 8.023 -4.68 1 98.25 222 HIS B O 1
ATOM 3859 N N . THR B 1 223 ? -6.957 7.551 -2.553 1 98.12 223 THR B N 1
ATOM 3860 C CA . THR B 1 223 ? -5.871 8.508 -2.373 1 98.12 223 THR B CA 1
ATOM 3861 C C . THR B 1 223 ? -4.516 7.836 -2.547 1 98.12 223 THR B C 1
ATOM 3863 O O . THR B 1 223 ? -4.129 6.988 -1.739 1 98.12 223 THR B O 1
ATOM 3866 N N . CYS B 1 224 ? -3.82 8.25 -3.611 1 98.62 224 CYS B N 1
ATOM 3867 C CA . CYS B 1 224 ? -2.637 7.5 -4.012 1 98.62 224 CYS B CA 1
ATOM 3868 C C . CYS B 1 224 ? -1.418 8.406 -4.105 1 98.62 224 CYS B C 1
ATOM 3870 O O . CYS B 1 224 ? -1.546 9.594 -4.418 1 98.62 224 CYS B O 1
ATOM 3872 N N . ARG B 1 225 ? -0.296 7.801 -3.801 1 98.5 225 ARG B N 1
ATOM 3873 C CA . ARG B 1 225 ? 0.955 8.445 -4.191 1 98.5 225 ARG B CA 1
ATOM 3874 C C . ARG B 1 225 ? 1.096 8.492 -5.707 1 98.5 225 ARG B C 1
ATOM 3876 O O . ARG B 1 225 ? 0.476 7.695 -6.422 1 98.5 225 ARG B O 1
ATOM 3883 N N . ASP B 1 226 ? 1.893 9.469 -6.176 1 98.5 226 ASP B N 1
ATOM 3884 C CA . ASP B 1 226 ? 2.141 9.609 -7.605 1 98.5 226 ASP B CA 1
ATOM 3885 C C . ASP B 1 226 ? 3.154 8.578 -8.094 1 98.5 226 ASP B C 1
ATOM 3887 O O . ASP B 1 226 ? 4.348 8.867 -8.188 1 98.5 226 ASP B O 1
ATOM 3891 N N . PHE B 1 227 ? 2.682 7.422 -8.461 1 98.62 227 PHE B N 1
ATOM 3892 C CA . PHE B 1 227 ? 3.521 6.309 -8.883 1 98.62 227 PHE B CA 1
ATOM 3893 C C . PHE B 1 227 ? 4.359 6.691 -10.102 1 98.62 227 PHE B C 1
ATOM 3895 O O . PHE B 1 227 ? 5.531 6.328 -10.188 1 98.62 227 PHE B O 1
ATOM 3902 N N . GLU B 1 228 ? 3.77 7.383 -11.047 1 98.12 228 GLU B N 1
ATOM 3903 C CA . GLU B 1 228 ? 4.465 7.742 -12.281 1 98.12 228 GLU B CA 1
ATOM 3904 C C . GLU B 1 228 ? 5.688 8.609 -11.992 1 98.12 228 GLU B C 1
ATOM 3906 O O . GLU B 1 228 ? 6.738 8.43 -12.609 1 98.12 228 GLU B O 1
ATOM 3911 N N . ALA B 1 229 ? 5.555 9.547 -11.086 1 98.25 229 ALA B N 1
ATOM 3912 C CA . ALA B 1 229 ? 6.688 10.383 -10.711 1 98.25 229 ALA B CA 1
ATOM 3913 C C . ALA B 1 229 ? 7.812 9.547 -10.109 1 98.25 229 ALA B C 1
ATOM 3915 O O . ALA B 1 229 ? 8.984 9.758 -10.422 1 98.25 229 ALA B O 1
ATOM 3916 N N . ILE B 1 230 ? 7.461 8.625 -9.266 1 98.06 230 ILE B N 1
ATOM 3917 C CA . ILE B 1 230 ? 8.438 7.758 -8.609 1 98.06 230 ILE B CA 1
ATOM 3918 C C . ILE B 1 230 ? 9.109 6.863 -9.656 1 98.06 230 ILE B C 1
ATOM 3920 O O . ILE B 1 230 ? 10.328 6.711 -9.648 1 98.06 230 ILE B O 1
ATOM 3924 N N . ARG B 1 231 ? 8.32 6.316 -10.523 1 97.69 231 ARG B N 1
ATOM 3925 C CA . ARG B 1 231 ? 8.844 5.445 -11.578 1 97.69 231 ARG B CA 1
ATOM 3926 C C . ARG B 1 231 ? 9.781 6.207 -12.508 1 97.69 231 ARG B C 1
ATOM 3928 O O . ARG B 1 231 ? 10.852 5.711 -12.859 1 97.69 231 ARG B O 1
ATOM 3935 N N . ASP B 1 232 ? 9.375 7.418 -12.906 1 97.25 232 ASP B N 1
ATOM 3936 C CA . ASP B 1 232 ? 10.211 8.234 -13.781 1 97.25 232 ASP B CA 1
ATOM 3937 C C . ASP B 1 232 ? 11.547 8.562 -13.109 1 97.25 232 ASP B C 1
ATOM 3939 O O . ASP B 1 232 ? 12.602 8.492 -13.75 1 97.25 232 ASP B O 1
ATOM 3943 N N . TRP B 1 233 ? 11.461 8.938 -11.898 1 97.94 233 TRP B N 1
ATOM 3944 C CA . TRP B 1 233 ? 12.68 9.219 -11.148 1 97.94 233 TRP B CA 1
ATOM 3945 C C . TRP B 1 233 ? 13.562 7.984 -11.055 1 97.94 233 TRP B C 1
ATOM 3947 O O . TRP B 1 233 ? 14.789 8.078 -11.195 1 97.94 233 TRP B O 1
ATOM 3957 N N . ALA B 1 234 ? 12.984 6.809 -10.773 1 97.31 234 ALA B N 1
ATOM 3958 C CA . ALA B 1 234 ? 13.75 5.562 -10.711 1 97.31 234 ALA B CA 1
ATOM 3959 C C . ALA B 1 234 ? 14.422 5.266 -12.047 1 97.31 234 ALA B C 1
ATOM 3961 O O . ALA B 1 234 ? 15.57 4.824 -12.078 1 97.31 234 ALA B O 1
ATOM 3962 N N . PHE B 1 235 ? 13.711 5.492 -13.086 1 95.75 235 PHE B N 1
ATOM 3963 C CA . PHE B 1 235 ? 14.266 5.293 -14.422 1 95.75 235 PHE B CA 1
ATOM 3964 C C . PHE B 1 235 ? 15.484 6.176 -14.641 1 95.75 235 PHE B C 1
ATOM 3966 O O . PHE B 1 235 ? 16.5 5.719 -15.164 1 95.75 235 PHE B O 1
ATOM 3973 N N . GLU B 1 236 ? 15.422 7.418 -14.234 1 96.38 236 GLU B N 1
ATOM 3974 C CA . GLU B 1 236 ? 16.516 8.367 -14.398 1 96.38 236 GLU B CA 1
ATOM 3975 C C . GLU B 1 236 ? 17.719 7.977 -13.555 1 96.38 236 GLU B C 1
ATOM 3977 O O . GLU B 1 236 ? 18.859 8.336 -13.875 1 96.38 236 GLU B O 1
ATOM 3982 N N . ASN B 1 237 ? 17.469 7.238 -12.5 1 96.88 237 ASN B N 1
ATOM 3983 C CA . ASN B 1 237 ? 18.547 6.871 -11.586 1 96.88 237 ASN B CA 1
ATOM 3984 C C . ASN B 1 237 ? 18.859 5.379 -11.648 1 96.88 237 ASN B C 1
ATOM 3986 O O . ASN B 1 237 ? 19.453 4.824 -10.727 1 96.88 237 ASN B O 1
ATOM 3990 N N . TRP B 1 238 ? 18.422 4.75 -12.703 1 96.06 238 TRP B N 1
ATOM 3991 C CA . TRP B 1 238 ? 18.609 3.314 -12.883 1 96.06 238 TRP B CA 1
ATOM 3992 C C . TRP B 1 238 ? 20.078 2.939 -12.805 1 96.06 238 TRP B C 1
ATOM 3994 O O . TRP B 1 238 ? 20.938 3.631 -13.359 1 96.06 238 TRP B O 1
ATOM 4004 N N . ALA B 1 239 ? 20.391 1.876 -12.086 1 93.69 239 ALA B N 1
ATOM 4005 C CA . ALA B 1 239 ? 21.781 1.487 -11.852 1 93.69 239 ALA B CA 1
ATOM 4006 C C . ALA B 1 239 ? 22.359 0.763 -13.062 1 93.69 239 ALA B C 1
ATOM 4008 O O . ALA B 1 239 ? 23.578 0.645 -13.203 1 93.69 239 ALA B O 1
ATOM 4009 N N . GLY B 1 240 ? 21.469 0.206 -13.938 1 88.12 240 GLY B N 1
ATOM 4010 C CA . GLY B 1 240 ? 21.938 -0.545 -15.086 1 88.12 240 GLY B CA 1
ATOM 4011 C C . GLY B 1 240 ? 22.422 -1.94 -14.727 1 88.12 240 GLY B C 1
ATOM 4012 O O . GLY B 1 240 ? 21.891 -2.566 -13.805 1 88.12 240 GLY B O 1
ATOM 4013 N N . MET B 1 241 ? 23.328 -2.482 -15.508 1 86.31 241 MET B N 1
ATOM 4014 C CA . MET B 1 241 ? 23.875 -3.814 -15.258 1 86.31 241 MET B CA 1
ATOM 4015 C C . MET B 1 241 ? 24.953 -3.768 -14.18 1 86.31 241 MET B C 1
ATOM 4017 O O . MET B 1 241 ? 25.938 -3.047 -14.312 1 86.31 241 MET B O 1
ATOM 4021 N N . ILE B 1 242 ? 24.719 -4.422 -13.148 1 89.75 242 ILE B N 1
ATOM 4022 C CA . ILE B 1 242 ? 25.625 -4.422 -12.008 1 89.75 242 ILE B CA 1
ATOM 4023 C C . ILE B 1 242 ? 26.25 -5.801 -11.844 1 89.75 242 ILE B C 1
ATOM 4025 O O . ILE B 1 242 ? 25.562 -6.82 -11.914 1 89.75 242 ILE B O 1
ATOM 4029 N N . ASP B 1 243 ? 27.594 -5.801 -11.672 1 92.62 243 ASP B N 1
ATOM 4030 C CA . ASP B 1 243 ? 28.281 -7.035 -11.312 1 92.62 243 ASP B CA 1
ATOM 4031 C C . ASP B 1 243 ? 28.219 -7.281 -9.805 1 92.62 243 ASP B C 1
ATOM 4033 O O . ASP B 1 243 ? 28.938 -6.625 -9.039 1 92.62 243 ASP B O 1
ATOM 4037 N N . ARG B 1 244 ? 27.516 -8.273 -9.398 1 94.62 244 ARG B N 1
ATOM 4038 C CA . ARG B 1 244 ? 27.266 -8.516 -7.98 1 94.62 244 ARG B CA 1
ATOM 4039 C C . ARG B 1 244 ? 28.359 -9.375 -7.363 1 94.62 244 ARG B C 1
ATOM 4041 O O . ARG B 1 244 ? 28.328 -9.672 -6.168 1 94.62 244 ARG B O 1
ATOM 4048 N N . THR B 1 245 ? 29.312 -9.711 -8.148 1 96.31 245 THR B N 1
ATOM 4049 C CA . THR B 1 245 ? 30.359 -10.602 -7.645 1 96.31 245 THR B CA 1
ATOM 4050 C C . THR B 1 245 ? 31.609 -9.82 -7.266 1 96.31 245 THR B C 1
ATOM 4052 O O . THR B 1 245 ? 32.594 -10.398 -6.84 1 96.31 245 THR B O 1
ATOM 4055 N N . VAL B 1 246 ? 31.578 -8.578 -7.457 1 95.62 246 VAL B N 1
ATOM 4056 C CA . VAL B 1 246 ? 32.719 -7.75 -7.133 1 95.62 246 VAL B CA 1
ATOM 4057 C C . VAL B 1 246 ? 32.5 -7.059 -5.789 1 95.62 246 VAL B C 1
ATOM 4059 O O . VAL B 1 246 ? 31.562 -6.297 -5.621 1 95.62 246 VAL B O 1
ATOM 4062 N N . TRP B 1 247 ? 33.406 -7.352 -4.902 1 95.5 247 TRP B N 1
ATOM 4063 C CA . TRP B 1 247 ? 33.375 -6.703 -3.596 1 95.5 247 TRP B CA 1
ATOM 4064 C C . TRP B 1 247 ? 34.312 -5.492 -3.572 1 95.5 247 TRP B C 1
ATOM 4066 O O . TRP B 1 247 ? 35.406 -5.555 -4.086 1 95.5 247 TRP B O 1
ATOM 4076 N N . VAL B 1 248 ? 33.844 -4.379 -3.061 1 94.81 248 VAL B N 1
ATOM 4077 C CA . VAL B 1 248 ? 34.688 -3.207 -2.828 1 94.81 248 VAL B CA 1
ATOM 4078 C C . VAL B 1 248 ? 34.469 -2.701 -1.401 1 94.81 248 VAL B C 1
ATOM 4080 O O . VAL B 1 248 ? 33.406 -2.85 -0.831 1 94.81 248 VAL B O 1
ATOM 4083 N N . PRO B 1 249 ? 35.531 -2.107 -0.792 1 95.31 249 PRO B N 1
ATOM 4084 C CA . PRO B 1 249 ? 35.375 -1.545 0.55 1 95.31 249 PRO B CA 1
ATOM 4085 C C . PRO B 1 249 ? 34.344 -0.428 0.601 1 95.31 249 PRO B C 1
ATOM 4087 O O . PRO B 1 249 ? 34.219 0.355 -0.346 1 95.31 249 PRO B O 1
ATOM 4090 N N . ASP B 1 250 ? 33.594 -0.377 1.691 1 96.25 250 ASP B N 1
ATOM 4091 C CA . ASP B 1 250 ? 32.562 0.615 1.888 1 96.25 250 ASP B CA 1
ATOM 4092 C C . ASP B 1 250 ? 33.031 1.77 2.76 1 96.25 250 ASP B C 1
ATOM 4094 O O . ASP B 1 250 ? 33.219 1.608 3.969 1 96.25 250 ASP B O 1
ATOM 4098 N N . PRO B 1 251 ? 33.188 2.889 2.225 1 95.62 251 PRO B N 1
ATOM 4099 C CA . PRO B 1 251 ? 33.625 4.035 3.031 1 95.62 251 PRO B CA 1
ATOM 4100 C C . PRO B 1 251 ? 32.688 4.324 4.188 1 95.62 251 PRO B C 1
ATOM 4102 O O . PRO B 1 251 ? 33.094 4.793 5.246 1 95.62 251 PRO B O 1
ATOM 4105 N N . LEU B 1 252 ? 31.422 4.082 4.035 1 96.81 252 LEU B N 1
ATOM 4106 C CA . LEU B 1 252 ? 30.438 4.383 5.074 1 96.81 252 LEU B CA 1
ATOM 4107 C C . LEU B 1 252 ? 30.625 3.451 6.27 1 96.81 252 LEU B C 1
ATOM 4109 O O . LEU B 1 252 ? 30.156 3.752 7.371 1 96.81 252 LEU B O 1
ATOM 4113 N N . LYS B 1 253 ? 31.25 2.33 6.055 1 95.56 253 LYS B N 1
ATOM 4114 C CA . LYS B 1 253 ? 31.531 1.388 7.137 1 95.56 253 LYS B CA 1
ATOM 4115 C C . LYS B 1 253 ? 32.906 1.608 7.719 1 95.56 253 LYS B C 1
ATOM 4117 O O . LYS B 1 253 ? 33.375 0.825 8.555 1 95.56 253 LYS B O 1
ATOM 4122 N N . GLY B 1 254 ? 33.625 2.539 7.148 1 92.69 254 GLY B N 1
ATOM 4123 C CA . GLY B 1 254 ? 34.969 2.809 7.59 1 92.69 254 GLY B CA 1
ATOM 4124 C C . GLY B 1 254 ? 36 1.834 7.027 1 92.69 254 GLY B C 1
ATOM 4125 O O . GLY B 1 254 ? 37.031 1.608 7.629 1 92.69 254 GLY B O 1
ATOM 4126 N N . GLU B 1 255 ? 35.656 1.263 6 1 90.81 255 GLU B N 1
ATOM 4127 C CA . GLU B 1 255 ? 36.562 0.256 5.43 1 90.81 255 GLU B CA 1
ATOM 4128 C C . GLU B 1 255 ? 37.625 0.901 4.566 1 90.81 255 GLU B C 1
ATOM 4130 O O . GLU B 1 255 ? 38.469 0.205 3.988 1 90.81 255 GLU B O 1
ATOM 4135 N N . ILE B 1 256 ? 37.625 2.158 4.469 1 83.06 256 ILE B N 1
ATOM 4136 C CA . ILE B 1 256 ? 38.688 2.922 3.816 1 83.06 256 ILE B CA 1
ATOM 4137 C C . ILE B 1 256 ? 39.25 3.951 4.789 1 83.06 256 ILE B C 1
ATOM 4139 O O . ILE B 1 256 ? 38.531 4.492 5.629 1 83.06 256 ILE B O 1
#

Foldseek 3Di:
DPDDPPPPPPPPPPPDDPDDPPPPPPPPPPPPPPPPPVVVVVVVVVVVVVVVVVVVVCVVCVPPDDDPPDADDPCPVQWDKDKDWDDQCPVHHDLCDDADDPSNVVVLCLQAVLQKFKDFPVSQLRHPDHFAAAPVDGRIGIDGDVVSVLSVLVSVLNNVVNVHDPPFDPVDPVSVVVVVVSNVVNVVSNVVVCVVVVFPWDWDWDQDPVVRDIDTDSGTMGIDTPSVSSSVVSNVGGPPDGDPPDHDDDVSVVRD/DDDPCPPDDPPPPVPDDPDDPPPPPPPPPPPPPPPPPVVVVVVVVVVVVVVVVVVVVCVVCVPPDDDPPDADDPCPVQWDKDKDWDDQCPVHHDLCDDADDPSNVVVLCLQAVLQKFKDFPVSQLRHPDHFAAAPVDGRIGIDGDVVSVLSVLVSVLNNVVNVHDPPFDPVDPVSVVVVVVSNVVNVVSNVVVCVVVVFPWDWDWDQDPVVRDIDTDSGTMGIDTPSVSSSVVSNVRGPPDGDPVDHDDDVSVVRD

Nearest PDB structures (foldseek):
  4d3h-assembly1_A  TM=3.658E-01  e=4.426E+00  Staphylococcus aureus
  4d3h-assembly1_B  TM=3.939E-01  e=5.935E+00  Staphylococcus aureus
  4d3h-assembly1_C  TM=2.991E-01  e=2.935E+00  Staphylococcus aureus
  4d3h-assembly1_A  TM=3.662E-01  e=4.717E+00  Staphylococcus aureus
  4d3h-assembly1_C  TM=2.953E-01  e=4.448E+00  Staphylococcus aureus